Protein AF-0000000081196676 (afdb_homodimer)

Organism: Hibiscus trionum (NCBI:txid183268)

InterPro domains:
  IPR052965 Pigment-associated catalase-like [PTHR31694] (13-286)

Foldseek 3Di:
DPPPLQDFDADDFDFDDDALLQLLQLVLQLLQLLLLQLCCQQPVDGPCVVPNWQADEDREAARHHAAEDPVVNVLSNVVSVVSSVLSVVSCVVVVPDIPHYHFHFHPRQVLVLLLLVLVPRRDVVRQGCRHYRLSVLLVQLVSLVLLLQSLLACLVVHDDPVSNVSSVVSNVVSLVSNLVSLVVLVVQQQPADPPDGDGSQVVQQSNQCSLCVQLNPDRQGDGQFDQLQQDACSHGRGPSDHDGNVRHHHHGHSQSSCSRCQSSSGNQQRHRRRNPHGDGDSSVVVNVPPDD/DPPPLQDFDADDFDFDDDALLQLLQLLLQLLQLLLLQLCCQQPVDGPCVVPNWQADEDREAARHHAAEDPVVNVLSNVVSVVSSVLSVVSCVVVVPDIPHYHFHFHPRQVLVLLLLVLVPRRDVVRQGCRHYRLSVLLVQLVSLVLLLQALLACLVVHDDPVSNVSSVVSNVVSLVSNLVSLVVLVVQQQPADPPDGDGSQVVQQSNQCSLCVQLNPDRQGDGQFDQLQQDACSHGRGPSDHDGNVRHHHHGHSQSSCSRCQSSSGNQQRHRRRNPHGDGDSSVVVNVVPDD

Radius of gyration: 23.08 Å; Cα contacts (8 Å, |Δi|>4): 1230; chains: 2; bounding box: 46×62×73 Å

Solvent-accessible surface area (backbone atoms only — not comparable to full-atom values): 29070 Å² total; per-residue (Å²): 126,81,76,74,72,79,78,58,61,84,59,70,77,68,68,76,89,61,54,46,69,35,50,54,42,46,46,45,52,50,35,49,50,33,19,37,55,28,23,18,25,58,73,67,40,40,58,53,74,76,41,68,60,55,48,42,66,61,76,58,39,58,62,50,68,36,51,48,54,70,71,61,37,45,54,39,34,39,53,12,34,23,27,51,18,43,50,51,52,51,34,61,75,66,66,53,74,68,48,32,80,48,56,48,34,37,52,25,42,70,48,59,25,47,49,40,42,72,66,74,46,75,51,85,69,68,47,45,42,42,68,28,46,72,44,32,43,59,58,54,26,47,47,23,38,55,50,26,20,36,42,44,52,42,53,48,62,46,63,55,52,71,53,29,42,50,51,39,16,43,28,31,36,27,17,15,50,21,16,26,39,31,36,56,47,58,77,36,26,86,40,62,36,78,93,50,84,50,29,40,38,54,48,34,40,52,54,16,49,31,45,24,60,26,26,48,71,55,87,66,52,54,21,48,54,43,60,39,82,52,10,29,65,46,72,32,38,56,22,68,70,62,34,44,38,40,31,34,41,44,60,35,38,72,49,28,50,37,3,35,49,14,67,54,24,32,60,73,44,55,18,45,42,23,54,78,30,76,57,51,64,50,52,52,50,52,50,68,59,55,81,124,127,80,74,73,72,80,77,60,61,83,61,70,74,69,71,75,89,62,53,46,69,35,49,53,42,47,47,46,52,50,35,50,50,33,20,37,54,27,22,17,26,58,75,66,40,40,58,53,75,76,40,69,59,55,48,42,65,61,74,57,40,56,61,51,66,37,51,48,54,70,70,60,36,47,54,39,35,40,53,12,35,23,28,50,19,44,51,51,52,49,35,61,75,68,65,54,74,70,48,32,80,48,55,48,33,37,52,24,43,68,48,58,26,47,49,39,42,73,66,73,46,76,53,84,70,65,46,45,42,42,69,29,46,72,45,32,43,60,56,53,26,46,48,22,38,56,49,25,20,36,43,43,52,42,54,48,62,45,64,56,51,72,53,29,39,50,51,40,15,44,29,31,34,28,17,14,51,22,15,25,40,30,37,56,46,58,77,36,28,84,40,62,36,79,93,49,85,52,29,40,38,56,47,34,41,50,53,16,50,32,46,24,61,25,27,47,72,54,88,68,52,55,20,50,55,42,60,39,84,52,9,30,66,46,72,31,38,56,22,68,69,62,33,42,38,39,30,34,41,43,59,36,38,72,49,29,50,36,4,35,49,15,67,55,23,32,61,73,43,56,18,46,42,23,55,76,31,76,56,50,64,49,50,53,49,52,50,68,60,54,79,124

pLDDT: mean 96.02, std 9.6, range [28.0, 99.0]

Secondary structure (DSSP, 8-state):
-------PPPP--SPPP--HHHHHHHHHHHHHHHHHHHHHHHTS--HHHHSTTSEESPPPBS-------HHHHHHHHHHHHHHHHHHHHHHHHHT--SSEE----B--HHHHHHHHHTTT---SSPP-TTSSHHHHHHHHHHHHHHHHHHHHHHGGG--SHHHHHHHHHHHHHHHHHHHHHHHHHHHTTTSB-TTSSSBHHHHHHHHHHHHHHHH-SS-----SB--GGGSGGG---B-SS---TT-PPP---HHHHHHHHTTSS-TTS-BTTBTT---SHHHHHHHHT---/-------PPPP--SPPP--HHHHHHHHHHHHHHHHHHHHHHHTS--HHHHSTTSEESPPPBS-------HHHHHHHHHHHHHHHHHHHHHHHHHT--SSEE----B--HHHHHHHHHTTT---SSPP-TTSSHHHHHHHHHHHHHHHHHHHHHHGGG--SHHHHHHHHHHHHHHHHHHHHHHHHHHHTTTSB-TTSSSBHHHHHHHHHHHHHHHH-SS-----SB--GGGSGGG---B-SS---TT-PPP---HHHHHHHHTTSS-TTS-BTTBTT---SHHHHHHHHT---

Nearest PDB structures (foldseek):
  3q4n-assembly1_B  TM=6.049E-01  e=1.686E-02  Methanocaldococcus jannaschii DSM 2661
  8x1k-assembly1_B  TM=6.243E-01  e=1.701E-01  Ramazzottius varieornatus
  8kce-assembly1_A-2  TM=5.941E-01  e=1.701E-01  Ramazzottius varieornatus
  2gyq-assembly1_B  TM=6.202E-01  e=1.813E+00  Rhodopseudomonas palustris CGA009
  3q4n-assembly1_B  TM=5.702E-01  e=1.452E-02  Methanocaldococcus jannaschii DSM 2661

Structure (mmCIF, N/CA/C/O backbone):
data_AF-0000000081196676-model_v1
#
loop_
_entity.id
_entity.type
_entity.pdbx_description
1 polymer 'Desiccation-related protein PCC13-62'
#
loop_
_atom_site.group_PDB
_atom_site.id
_atom_site.type_symbol
_atom_site.label_atom_id
_atom_site.label_alt_id
_atom_site.label_comp_id
_atom_site.label_asym_id
_atom_site.label_entity_id
_atom_site.label_seq_id
_atom_site.pdbx_PDB_ins_code
_atom_site.Cartn_x
_atom_site.Cartn_y
_atom_site.Cartn_z
_atom_site.occupancy
_atom_site.B_iso_or_equiv
_atom_site.auth_seq_id
_atom_site.auth_comp_id
_atom_site.auth_asym_id
_atom_site.auth_atom_id
_atom_site.pdbx_PDB_model_num
ATOM 1 N N . MET A 1 1 ? 10.164 -21.422 -38.75 1 28.41 1 MET A N 1
ATOM 2 C CA . MET A 1 1 ? 9.086 -21.953 -37.906 1 28.41 1 MET A CA 1
ATOM 3 C C . MET A 1 1 ? 8.172 -20.828 -37.438 1 28.41 1 MET A C 1
ATOM 5 O O . MET A 1 1 ? 8.641 -19.859 -36.844 1 28.41 1 MET A O 1
ATOM 9 N N . ILE A 1 2 ? 7.156 -20.625 -38.031 1 31.58 2 ILE A N 1
ATOM 10 C CA . ILE A 1 2 ? 6.176 -19.594 -37.688 1 31.58 2 ILE A CA 1
ATOM 11 C C . ILE A 1 2 ? 5.828 -19.703 -36.219 1 31.58 2 ILE A C 1
ATOM 13 O O . ILE A 1 2 ? 5.297 -20.719 -35.75 1 31.58 2 ILE A O 1
ATOM 17 N N . LYS A 1 3 ? 6.578 -19.094 -35.344 1 42.25 3 LYS A N 1
ATOM 18 C CA . LYS A 1 3 ? 6.195 -19.172 -33.938 1 42.25 3 LYS A CA 1
ATOM 19 C C . LYS A 1 3 ? 4.688 -18.984 -33.781 1 42.25 3 LYS A C 1
ATOM 21 O O . LYS A 1 3 ? 4.125 -17.984 -34.25 1 42.25 3 LYS A O 1
ATOM 26 N N . ALA A 1 4 ? 3.885 -19.969 -33.688 1 40.44 4 ALA A N 1
ATOM 27 C CA . ALA A 1 4 ? 2.438 -19.953 -33.5 1 40.44 4 ALA A CA 1
ATOM 28 C C . ALA A 1 4 ? 2.031 -18.922 -32.469 1 40.44 4 ALA A C 1
ATOM 30 O O . ALA A 1 4 ? 2.516 -18.953 -31.328 1 40.44 4 ALA A O 1
ATOM 31 N N . THR A 1 5 ? 1.723 -17.734 -32.844 1 47.5 5 THR A N 1
ATOM 32 C CA . THR A 1 5 ? 1.128 -16.766 -31.953 1 47.5 5 THR A CA 1
ATOM 33 C C . THR A 1 5 ? 0.098 -17.422 -31.047 1 47.5 5 THR A C 1
ATOM 35 O O . THR A 1 5 ? -0.852 -18.047 -31.516 1 47.5 5 THR A O 1
ATOM 38 N N . ILE A 1 6 ? 0.504 -17.812 -29.828 1 58.41 6 ILE A N 1
ATOM 39 C CA . ILE A 1 6 ? -0.444 -18.406 -28.891 1 58.41 6 ILE A CA 1
ATOM 40 C C . ILE A 1 6 ? -1.747 -17.609 -28.906 1 58.41 6 ILE A C 1
ATOM 42 O O . ILE A 1 6 ? -1.742 -16.391 -28.703 1 58.41 6 ILE A O 1
ATOM 46 N N . VAL A 1 7 ? -2.648 -18.109 -29.672 1 70.44 7 VAL A N 1
ATOM 47 C CA . VAL A 1 7 ? -3.982 -17.516 -29.641 1 70.44 7 VAL A CA 1
ATOM 48 C C . VAL A 1 7 ? -4.633 -17.781 -28.297 1 70.44 7 VAL A C 1
ATOM 50 O O . VAL A 1 7 ? -4.867 -18.938 -27.938 1 70.44 7 VAL A O 1
ATOM 53 N N . LEU A 1 8 ? -4.699 -16.703 -27.5 1 79.94 8 LEU A N 1
ATOM 54 C CA . LEU A 1 8 ? -5.34 -16.844 -26.203 1 79.94 8 LEU A CA 1
ATOM 55 C C . LEU A 1 8 ? -6.859 -16.828 -26.344 1 79.94 8 LEU A C 1
ATOM 57 O O . LEU A 1 8 ? -7.41 -16.109 -27.172 1 79.94 8 LEU A O 1
ATOM 61 N N . PRO A 1 9 ? -7.527 -17.688 -25.625 1 80.88 9 PRO A N 1
ATOM 62 C CA . PRO A 1 9 ? -8.992 -17.625 -25.625 1 80.88 9 PRO A CA 1
ATOM 63 C C . PRO A 1 9 ? -9.523 -16.25 -25.203 1 80.88 9 PRO A C 1
ATOM 65 O O . PRO A 1 9 ? -8.852 -15.531 -24.453 1 80.88 9 PRO A O 1
ATOM 68 N N . SER A 1 10 ? -10.672 -15.961 -25.703 1 84.06 10 SER A N 1
ATOM 69 C CA . SER A 1 10 ? -11.289 -14.68 -25.375 1 84.06 10 SER A CA 1
ATOM 70 C C . SER A 1 10 ? -11.578 -14.594 -23.875 1 84.06 10 SER A C 1
ATOM 72 O O . SER A 1 10 ? -12.148 -15.516 -23.281 1 84.06 10 SER A O 1
ATOM 74 N N . PRO A 1 11 ? -11.234 -13.5 -23.297 1 86.38 11 PRO A N 1
ATOM 75 C CA . PRO A 1 11 ? -11.43 -13.367 -21.859 1 86.38 11 PRO A CA 1
ATOM 76 C C . PRO A 1 11 ? -12.875 -13.039 -21.484 1 86.38 11 PRO A C 1
ATOM 78 O O . PRO A 1 11 ? -13.586 -12.383 -22.25 1 86.38 11 PRO A O 1
ATOM 81 N N . LEU A 1 12 ? -13.32 -13.555 -20.391 1 91.19 12 LEU A N 1
ATOM 82 C CA . LEU A 1 12 ? -14.531 -13.109 -19.719 1 91.19 12 LEU A CA 1
ATOM 83 C C . LEU A 1 12 ? -14.195 -12.172 -18.562 1 91.19 12 LEU A C 1
ATOM 85 O O . LEU A 1 12 ? -13.703 -12.609 -17.516 1 91.19 12 LEU A O 1
ATOM 89 N N . CYS A 1 13 ? -14.547 -10.969 -18.672 1 94.38 13 CYS A N 1
ATOM 90 C CA . CYS A 1 13 ? -13.969 -9.945 -17.797 1 94.38 13 CYS A CA 1
ATOM 91 C C . CYS A 1 13 ? -14.922 -9.594 -16.656 1 94.38 13 CYS A C 1
ATOM 93 O O . CYS A 1 13 ? -14.57 -8.82 -15.773 1 94.38 13 CYS A O 1
ATOM 95 N N . ARG A 1 14 ? -16.125 -10.203 -16.703 1 93.06 14 ARG A N 1
ATOM 96 C CA . ARG A 1 14 ? -17.078 -9.969 -15.617 1 93.06 14 ARG A CA 1
ATOM 97 C C . ARG A 1 14 ? -16.797 -10.875 -14.43 1 93.06 14 ARG A C 1
ATOM 99 O O . ARG A 1 14 ? -16.438 -12.047 -14.602 1 93.06 14 ARG A O 1
ATOM 106 N N . PRO A 1 15 ? -16.953 -10.352 -13.289 1 94.94 15 PRO A N 1
ATOM 107 C CA . PRO A 1 15 ? -16.719 -11.203 -12.125 1 94.94 15 PRO A CA 1
ATOM 108 C C . PRO A 1 15 ? -17.734 -12.336 -12.008 1 94.94 15 PRO A C 1
ATOM 110 O O . PRO A 1 15 ? -18.891 -12.18 -12.406 1 94.94 15 PRO A O 1
ATOM 113 N N . VAL A 1 16 ? -17.266 -13.398 -11.453 1 95.38 16 VAL A N 1
ATOM 114 C CA . VAL A 1 16 ? -18.156 -14.492 -11.07 1 95.38 16 VAL A CA 1
ATOM 115 C C . VAL A 1 16 ? -18.672 -14.266 -9.648 1 95.38 16 VAL A C 1
ATOM 117 O O . VAL A 1 16 ? -17.906 -13.953 -8.742 1 95.38 16 VAL A O 1
ATOM 120 N N . LEU A 1 17 ? -19.969 -14.461 -9.484 1 93.62 17 LEU A N 1
ATOM 121 C CA . LEU A 1 17 ? -20.562 -14.242 -8.172 1 93.62 17 LEU A CA 1
ATOM 122 C C . LEU A 1 17 ? -19.938 -15.164 -7.129 1 93.62 17 LEU A C 1
ATOM 124 O O . LEU A 1 17 ? -19.734 -16.344 -7.387 1 93.62 17 LEU A O 1
ATOM 128 N N . ALA A 1 18 ? -19.594 -14.594 -6 1 97.81 18 ALA A N 1
ATOM 129 C CA . ALA A 1 18 ? -18.984 -15.336 -4.902 1 97.81 18 ALA A CA 1
ATOM 130 C C . ALA A 1 18 ? -19.344 -14.719 -3.555 1 97.81 18 ALA A C 1
ATOM 132 O O . ALA A 1 18 ? -19.438 -13.5 -3.43 1 97.81 18 ALA A O 1
ATOM 133 N N . SER A 1 19 ? -19.562 -15.578 -2.59 1 98.19 19 SER A N 1
ATOM 134 C CA . SER A 1 19 ? -19.734 -15.094 -1.227 1 98.19 19 SER A CA 1
ATOM 135 C C . SER A 1 19 ? -18.438 -14.555 -0.656 1 98.19 19 SER A C 1
ATOM 137 O O . SER A 1 19 ? -17.359 -14.781 -1.224 1 98.19 19 SER A O 1
ATOM 139 N N . THR A 1 20 ? -18.547 -13.859 0.431 1 98.31 20 THR A N 1
ATOM 140 C CA . THR A 1 20 ? -17.375 -13.375 1.141 1 98.31 20 THR A CA 1
ATOM 141 C C . THR A 1 20 ? -16.438 -14.523 1.486 1 98.31 20 THR A C 1
ATOM 143 O O . THR A 1 20 ? -15.227 -14.438 1.253 1 98.31 20 THR A O 1
ATOM 146 N N . LYS A 1 21 ? -16.969 -15.578 2.002 1 98.25 21 LYS A N 1
ATOM 147 C CA . LYS A 1 21 ? -16.172 -16.75 2.369 1 98.25 21 LYS A CA 1
ATOM 148 C C . LYS A 1 21 ? -15.445 -17.312 1.156 1 98.25 21 LYS A C 1
ATOM 150 O O . LYS A 1 21 ? -14.258 -17.641 1.236 1 98.25 21 LYS A O 1
ATOM 155 N N . GLU A 1 22 ? -16.141 -17.422 0.052 1 98.44 22 GLU A N 1
ATOM 156 C CA . GLU A 1 22 ? -15.555 -17.984 -1.166 1 98.44 22 GLU A CA 1
ATOM 157 C C . GLU A 1 22 ? -14.43 -17.094 -1.691 1 98.44 22 GLU A C 1
ATOM 159 O O . GLU A 1 22 ? -13.422 -17.578 -2.199 1 98.44 22 GLU A O 1
ATOM 164 N N . ASN A 1 23 ? -14.602 -15.797 -1.596 1 98.75 23 ASN A N 1
ATOM 165 C CA . ASN A 1 23 ? -13.57 -14.859 -2.012 1 98.75 23 ASN A CA 1
ATOM 166 C C . ASN A 1 23 ? -12.312 -15 -1.16 1 98.75 23 ASN A C 1
ATOM 168 O O . ASN A 1 23 ? -11.195 -15.008 -1.687 1 98.75 23 ASN A O 1
ATOM 172 N N . PHE A 1 24 ? -12.484 -15.094 0.168 1 98.81 24 PHE A N 1
ATOM 173 C CA . PHE A 1 24 ? -11.336 -15.273 1.042 1 98.81 24 PHE A CA 1
ATOM 174 C C . PHE A 1 24 ? -10.641 -16.594 0.751 1 98.81 24 PHE A C 1
ATOM 176 O O . PHE A 1 24 ? -9.406 -16.672 0.768 1 98.81 24 PHE A O 1
ATOM 183 N N . GLN A 1 25 ? -11.406 -17.609 0.469 1 98.19 25 GLN A N 1
ATOM 184 C CA . GLN A 1 25 ? -10.82 -18.906 0.155 1 98.19 25 GLN A CA 1
ATOM 185 C C . GLN A 1 25 ? -10.039 -18.859 -1.152 1 98.19 25 GLN A C 1
ATOM 187 O O . GLN A 1 25 ? -8.992 -19.5 -1.28 1 98.19 25 GLN A O 1
ATOM 192 N N . PHE A 1 26 ? -10.555 -18.156 -2.109 1 98.69 26 PHE A N 1
ATOM 193 C CA . PHE A 1 26 ? -9.812 -17.938 -3.346 1 98.69 26 PHE A CA 1
ATOM 194 C C . PHE A 1 26 ? -8.484 -17.234 -3.066 1 98.69 26 PHE A C 1
ATOM 196 O O . PHE A 1 26 ? -7.445 -17.641 -3.58 1 98.69 26 PHE A O 1
ATOM 203 N N . ALA A 1 27 ? -8.523 -16.219 -2.197 1 98.88 27 ALA A N 1
ATOM 204 C CA . ALA A 1 27 ? -7.34 -15.422 -1.873 1 98.88 27 ALA A CA 1
ATOM 205 C C . ALA A 1 27 ? -6.297 -16.266 -1.146 1 98.88 27 ALA A C 1
ATOM 207 O O . ALA A 1 27 ? -5.094 -16.031 -1.282 1 98.88 27 ALA A O 1
ATOM 208 N N . LEU A 1 28 ? -6.73 -17.266 -0.416 1 98.88 28 LEU A N 1
ATOM 209 C CA . LEU A 1 28 ? -5.812 -18.125 0.327 1 98.88 28 LEU A CA 1
ATOM 210 C C . LEU A 1 28 ? -4.809 -18.781 -0.609 1 98.88 28 LEU A C 1
ATOM 212 O O . LEU A 1 28 ? -3.646 -18.984 -0.242 1 98.88 28 LEU A O 1
ATOM 216 N N . ASN A 1 29 ? -5.223 -19.156 -1.841 1 98.88 29 ASN A N 1
ATOM 217 C CA . ASN A 1 29 ? -4.297 -19.75 -2.805 1 98.88 29 ASN A CA 1
ATOM 218 C C . ASN A 1 29 ? -3.139 -18.797 -3.111 1 98.88 29 ASN A C 1
ATOM 220 O O . ASN A 1 29 ? -1.987 -19.234 -3.195 1 98.88 29 ASN A O 1
ATOM 224 N N . LEU A 1 30 ? -3.445 -17.547 -3.199 1 98.94 30 LEU A N 1
ATOM 225 C CA . LEU A 1 30 ? -2.441 -16.531 -3.52 1 98.94 30 LEU A CA 1
ATOM 226 C C . LEU A 1 30 ? -1.555 -16.25 -2.312 1 98.94 30 LEU A C 1
ATOM 228 O O . LEU A 1 30 ? -0.349 -16.031 -2.459 1 98.94 30 LEU A O 1
ATOM 232 N N . HIS A 1 31 ? -2.166 -16.203 -1.116 1 98.94 31 HIS A N 1
ATOM 233 C CA . HIS A 1 31 ? -1.37 -16.031 0.093 1 98.94 31 HIS A CA 1
ATOM 234 C C . HIS A 1 31 ? -0.385 -17.172 0.28 1 98.94 31 HIS A C 1
ATOM 236 O O . HIS A 1 31 ? 0.759 -16.953 0.686 1 98.94 31 HIS A O 1
ATOM 242 N N . ILE A 1 32 ? -0.827 -18.359 0.006 1 98.94 32 ILE A N 1
ATOM 243 C CA . ILE A 1 32 ? 0.024 -19.547 0.127 1 98.94 32 ILE A CA 1
ATOM 244 C C . ILE A 1 32 ? 1.158 -19.469 -0.892 1 98.94 32 ILE A C 1
ATOM 246 O O . ILE A 1 32 ? 2.318 -19.719 -0.56 1 98.94 32 ILE A O 1
ATOM 250 N N . TYR A 1 33 ? 0.822 -19.109 -2.107 1 98.94 33 TYR A N 1
ATOM 251 C CA . TYR A 1 33 ? 1.84 -18.922 -3.135 1 98.94 33 TYR A CA 1
ATOM 252 C C . TYR A 1 33 ? 2.902 -17.922 -2.68 1 98.94 33 TYR A C 1
ATOM 254 O O . TYR A 1 33 ? 4.098 -18.219 -2.746 1 98.94 33 TYR A O 1
ATOM 262 N N . LYS A 1 34 ? 2.455 -16.781 -2.193 1 98.94 34 LYS A N 1
ATOM 263 C CA . LYS A 1 34 ? 3.373 -15.719 -1.786 1 98.94 34 LYS A CA 1
ATOM 264 C C . LYS A 1 34 ? 4.254 -16.172 -0.623 1 98.94 34 LYS A C 1
ATOM 266 O O . LYS A 1 34 ? 5.469 -15.977 -0.645 1 98.94 34 LYS A O 1
ATOM 271 N N . ALA A 1 35 ? 3.676 -16.781 0.372 1 98.94 35 ALA A N 1
ATOM 272 C CA . ALA A 1 35 ? 4.426 -17.25 1.535 1 98.94 35 ALA A CA 1
ATOM 273 C C . ALA A 1 35 ? 5.48 -18.281 1.133 1 98.94 35 ALA A C 1
ATOM 275 O O . ALA A 1 35 ? 6.641 -18.172 1.543 1 98.94 35 ALA A O 1
ATOM 276 N N . GLU A 1 36 ? 5.098 -19.25 0.304 1 98.88 36 GLU A N 1
ATOM 277 C CA . GLU A 1 36 ? 6.008 -20.312 -0.122 1 98.88 36 GLU A CA 1
ATOM 278 C C . GLU A 1 36 ? 7.145 -19.75 -0.971 1 98.88 36 GLU A C 1
ATOM 280 O O . GLU A 1 36 ? 8.312 -20.094 -0.765 1 98.88 36 GLU A O 1
ATOM 285 N N . LEU A 1 37 ? 6.809 -18.859 -1.893 1 98.94 37 LEU A N 1
ATOM 286 C CA . LEU A 1 37 ? 7.84 -18.266 -2.727 1 98.94 37 LEU A CA 1
ATOM 287 C C . LEU A 1 37 ? 8.836 -17.469 -1.875 1 98.94 37 LEU A C 1
ATOM 289 O O . LEU A 1 37 ? 10.047 -17.672 -1.981 1 98.94 37 LEU A O 1
ATOM 293 N N . PHE A 1 38 ? 8.312 -16.609 -1.021 1 98.94 38 PHE A N 1
ATOM 294 C CA . PHE A 1 38 ? 9.148 -15.664 -0.291 1 98.94 38 PHE A CA 1
ATOM 295 C C . PHE A 1 38 ? 10 -16.391 0.75 1 98.94 38 PHE A C 1
ATOM 297 O O . PHE A 1 38 ? 11.203 -16.156 0.848 1 98.94 38 PHE A O 1
ATOM 304 N N . LEU A 1 39 ? 9.445 -17.281 1.469 1 98.88 39 LEU A N 1
ATOM 305 C CA . LEU A 1 39 ? 10.172 -17.891 2.578 1 98.88 39 LEU A CA 1
ATOM 306 C C . LEU A 1 39 ? 11.148 -18.953 2.074 1 98.88 39 LEU A C 1
ATOM 308 O O . LEU A 1 39 ? 12.266 -19.062 2.582 1 98.88 39 LEU A O 1
ATOM 312 N N . ARG A 1 40 ? 10.789 -19.734 1.061 1 98.75 40 ARG A N 1
ATOM 313 C CA . ARG A 1 40 ? 11.727 -20.719 0.516 1 98.75 40 ARG A CA 1
ATOM 314 C C . ARG A 1 40 ? 12.883 -20.031 -0.196 1 98.75 40 ARG A C 1
ATOM 316 O O . ARG A 1 40 ? 14.008 -20.531 -0.188 1 98.75 40 ARG A O 1
ATOM 323 N N . SER A 1 41 ? 12.633 -18.844 -0.791 1 98.81 41 SER A N 1
ATOM 324 C CA . SER A 1 41 ? 13.688 -18.141 -1.51 1 98.81 41 SER A CA 1
ATOM 325 C C . SER A 1 41 ? 14.633 -17.438 -0.545 1 98.81 41 SER A C 1
ATOM 327 O O . SER A 1 41 ? 15.758 -17.094 -0.914 1 98.81 41 SER A O 1
ATOM 329 N N . THR A 1 42 ? 14.188 -17.203 0.698 1 98.81 42 THR A N 1
ATOM 330 C CA . THR A 1 42 ? 15.016 -16.406 1.596 1 98.81 42 THR A CA 1
ATOM 331 C C . THR A 1 42 ? 15.648 -17.281 2.676 1 98.81 42 THR A C 1
ATOM 333 O O . THR A 1 42 ? 16.828 -17.125 3.004 1 98.81 42 THR A O 1
ATOM 336 N N . VAL A 1 43 ? 14.883 -18.25 3.273 1 98.31 43 VAL A N 1
ATOM 337 C CA . VAL A 1 43 ? 15.406 -18.984 4.414 1 98.31 43 VAL A CA 1
ATOM 338 C C . VAL A 1 43 ? 15.344 -20.484 4.125 1 98.31 43 VAL A C 1
ATOM 340 O O . VAL A 1 43 ? 15.711 -21.312 4.969 1 98.31 43 VAL A O 1
ATOM 343 N N . GLY A 1 44 ? 14.805 -20.906 2.965 1 98.06 44 GLY A N 1
ATOM 344 C CA . GLY A 1 44 ? 14.836 -22.297 2.535 1 98.06 44 GLY A CA 1
ATOM 345 C C . GLY A 1 44 ? 13.797 -23.156 3.232 1 98.06 44 GLY A C 1
ATOM 346 O O . GLY A 1 44 ? 13.906 -24.391 3.234 1 98.06 44 GLY A O 1
ATOM 347 N N . ARG A 1 45 ? 12.828 -22.484 3.895 1 96.94 45 ARG A N 1
ATOM 348 C CA . ARG A 1 45 ? 11.758 -23.172 4.609 1 96.94 45 ARG A CA 1
ATOM 349 C C . ARG A 1 45 ? 10.391 -22.672 4.172 1 96.94 45 ARG A C 1
ATOM 351 O O . ARG A 1 45 ? 10.234 -21.484 3.836 1 96.94 45 ARG A O 1
ATOM 358 N N . GLY A 1 46 ? 9.414 -23.562 4.086 1 97.31 46 GLY A N 1
ATOM 359 C CA . GLY A 1 46 ? 8.055 -23.203 3.719 1 97.31 46 GLY A CA 1
ATOM 360 C C . GLY A 1 46 ? 7.137 -23.047 4.914 1 97.31 46 GLY A C 1
ATOM 361 O O . GLY A 1 46 ? 7.594 -23.047 6.062 1 97.31 46 GLY A O 1
ATOM 362 N N . ILE A 1 47 ? 5.867 -22.891 4.652 1 98.44 47 ILE A N 1
ATOM 363 C CA . ILE A 1 47 ? 4.84 -22.625 5.648 1 98.44 47 ILE A CA 1
ATOM 364 C C . ILE A 1 47 ? 4.809 -23.75 6.68 1 98.44 47 ILE A C 1
ATOM 366 O O . ILE A 1 47 ? 4.746 -23.5 7.883 1 98.44 47 ILE A O 1
ATOM 370 N N . ASN A 1 48 ? 4.93 -24.984 6.219 1 96.06 48 ASN A N 1
ATOM 371 C CA . ASN A 1 48 ? 4.805 -26.141 7.105 1 96.06 48 ASN A CA 1
ATOM 372 C C . ASN A 1 48 ? 5.918 -26.172 8.148 1 96.06 48 ASN A C 1
ATOM 374 O O . ASN A 1 48 ? 5.703 -26.625 9.273 1 96.06 48 ASN A O 1
ATOM 378 N N . ASP A 1 49 ? 7.062 -25.75 7.742 1 96.12 49 ASP A N 1
ATOM 379 C CA . ASP A 1 49 ? 8.188 -25.703 8.664 1 96.12 49 ASP A CA 1
ATOM 380 C C . ASP A 1 49 ? 8.031 -24.562 9.664 1 96.12 49 ASP A C 1
ATOM 382 O O . ASP A 1 49 ? 8.352 -24.719 10.852 1 96.12 49 ASP A O 1
ATOM 386 N N . ILE A 1 50 ? 7.547 -23.5 9.266 1 97.06 50 ILE A N 1
ATOM 387 C CA . ILE A 1 50 ? 7.516 -22.281 10.039 1 97.06 50 ILE A CA 1
ATOM 388 C C . ILE A 1 50 ? 6.285 -22.266 10.945 1 97.06 50 ILE A C 1
ATOM 390 O O . ILE A 1 50 ? 6.344 -21.797 12.086 1 97.06 50 ILE A O 1
ATOM 394 N N . SER A 1 51 ? 5.23 -22.766 10.398 1 97.19 51 SER A N 1
ATOM 395 C CA . SER A 1 51 ? 3.967 -22.828 11.125 1 97.19 51 SER A CA 1
ATOM 396 C C . SER A 1 51 ? 3.316 -24.203 10.984 1 97.19 51 SER A C 1
ATOM 398 O O . SER A 1 51 ? 2.266 -24.344 10.352 1 97.19 51 SER A O 1
ATOM 400 N N . PRO A 1 52 ? 3.83 -25.172 11.703 1 97 52 PRO A N 1
ATOM 401 C CA . PRO A 1 52 ? 3.281 -26.531 11.586 1 97 52 PRO A CA 1
ATOM 402 C C . PRO A 1 52 ? 1.795 -26.594 11.93 1 97 52 PRO A C 1
ATOM 404 O O . PRO A 1 52 ? 1.35 -25.953 12.883 1 97 52 PRO A O 1
ATOM 407 N N . GLY A 1 53 ? 1.027 -27.281 11.094 1 97.88 53 GLY A N 1
ATOM 408 C CA . GLY A 1 53 ? -0.385 -27.5 11.352 1 97.88 53 GLY A CA 1
ATOM 409 C C . GLY A 1 53 ? -1.289 -26.5 10.672 1 97.88 53 GLY A C 1
ATOM 410 O O . GLY A 1 53 ? -2.506 -26.688 10.617 1 97.88 53 GLY A O 1
ATOM 411 N N . LEU A 1 54 ? -0.723 -25.484 10.055 1 98.38 54 LEU A N 1
ATOM 412 C CA . LEU A 1 54 ? -1.536 -24.453 9.414 1 98.38 54 LEU A CA 1
ATOM 413 C C . LEU A 1 54 ? -2.014 -24.906 8.039 1 98.38 54 LEU A C 1
ATOM 415 O O . LEU A 1 54 ? -3.176 -24.719 7.684 1 98.38 54 LEU A O 1
ATOM 419 N N . VAL A 1 55 ? -1.088 -25.516 7.316 1 97.81 55 VAL A N 1
ATOM 420 C CA . VAL A 1 55 ? -1.423 -26 5.98 1 97.81 55 VAL A CA 1
ATOM 421 C C . VAL A 1 55 ? -0.94 -27.438 5.816 1 97.81 55 VAL A C 1
ATOM 423 O O . VAL A 1 55 ? -0.15 -27.922 6.625 1 97.81 55 VAL A O 1
ATOM 426 N N . ASP A 1 56 ? -1.501 -28.109 4.832 1 95.69 56 ASP A N 1
ATOM 427 C CA . ASP A 1 56 ? -1.087 -29.453 4.449 1 95.69 56 ASP A CA 1
ATOM 428 C C . ASP A 1 56 ? -1.214 -29.656 2.943 1 95.69 56 ASP A C 1
ATOM 430 O O . ASP A 1 56 ? -2.145 -29.156 2.316 1 95.69 56 ASP A O 1
ATOM 434 N N . GLY A 1 57 ? -0.203 -30.297 2.393 1 93.44 57 GLY A N 1
ATOM 435 C CA . GLY A 1 57 ? -0.201 -30.547 0.96 1 93.44 57 GLY A CA 1
ATOM 436 C C . GLY A 1 57 ? 1.19 -30.75 0.393 1 93.44 57 GLY A C 1
ATOM 437 O O . GLY A 1 57 ? 2.168 -30.812 1.141 1 93.44 57 GLY A O 1
ATOM 438 N N . PRO A 1 58 ? 1.269 -30.891 -0.904 1 94.69 58 PRO A N 1
ATOM 439 C CA . PRO A 1 58 ? 2.564 -31.203 -1.514 1 94.69 58 PRO A CA 1
ATOM 440 C C . PRO A 1 58 ? 3.551 -30.047 -1.418 1 94.69 58 PRO A C 1
ATOM 442 O O . PRO A 1 58 ? 3.146 -28.875 -1.482 1 94.69 58 PRO A O 1
ATOM 445 N N . ALA A 1 59 ? 4.809 -30.359 -1.303 1 94.94 59 ALA A N 1
ATOM 446 C CA . ALA A 1 59 ? 5.848 -29.344 -1.383 1 94.94 59 ALA A CA 1
ATOM 447 C C . ALA A 1 59 ? 5.871 -28.688 -2.762 1 94.94 59 ALA A C 1
ATOM 449 O O . ALA A 1 59 ? 5.637 -29.359 -3.773 1 94.94 59 ALA A O 1
ATOM 450 N N . PRO A 1 60 ? 6.18 -27.375 -2.818 1 98.19 60 PRO A N 1
ATOM 451 C CA . PRO A 1 60 ? 6.309 -26.734 -4.133 1 98.19 60 PRO A CA 1
ATOM 452 C C . PRO A 1 60 ? 7.418 -27.359 -4.98 1 98.19 60 PRO A C 1
ATOM 454 O O . PRO A 1 60 ? 8.469 -27.734 -4.449 1 98.19 60 PRO A O 1
ATOM 457 N N . ILE A 1 61 ? 7.207 -27.359 -6.23 1 98.38 61 ILE A N 1
ATOM 458 C CA . ILE A 1 61 ? 8.188 -27.844 -7.191 1 98.38 61 ILE A CA 1
ATOM 459 C C . ILE A 1 61 ? 9.25 -26.781 -7.434 1 98.38 61 ILE A C 1
ATOM 461 O O . ILE A 1 61 ? 8.922 -25.641 -7.766 1 98.38 61 ILE A O 1
ATOM 465 N N . GLY A 1 62 ? 10.477 -27.062 -7.195 1 98.12 62 GLY A N 1
ATOM 466 C CA . GLY A 1 62 ? 11.602 -26.328 -7.746 1 98.12 62 GLY A CA 1
ATOM 467 C C . GLY A 1 62 ? 11.914 -25.047 -6.98 1 98.12 62 GLY A C 1
ATOM 468 O O . GLY A 1 62 ? 12.695 -24.219 -7.441 1 98.12 62 GLY A O 1
ATOM 469 N N . ALA A 1 63 ? 11.32 -24.828 -5.84 1 96.38 63 ALA A N 1
ATOM 470 C CA . ALA A 1 63 ? 11.672 -23.656 -5.035 1 96.38 63 ALA A CA 1
ATOM 471 C C . ALA A 1 63 ? 13.133 -23.719 -4.598 1 96.38 63 ALA A C 1
ATOM 473 O O . ALA A 1 63 ? 13.633 -24.766 -4.211 1 96.38 63 ALA A O 1
ATOM 474 N N . THR A 1 64 ? 13.836 -22.562 -4.77 1 96.12 64 THR A N 1
ATOM 475 C CA . THR A 1 64 ? 15.25 -22.516 -4.422 1 96.12 64 THR A CA 1
ATOM 476 C C . THR A 1 64 ? 15.609 -21.219 -3.729 1 96.12 64 THR A C 1
ATOM 478 O O . THR A 1 64 ? 14.875 -20.219 -3.842 1 96.12 64 THR A O 1
ATOM 481 N N . LEU A 1 65 ? 16.703 -21.281 -2.867 1 98.56 65 LEU A N 1
ATOM 482 C CA . LEU A 1 65 ? 17.25 -20.062 -2.285 1 98.56 65 LEU A CA 1
ATOM 483 C C . LEU A 1 65 ? 17.672 -19.094 -3.373 1 98.56 65 LEU A C 1
ATOM 485 O O . LEU A 1 65 ? 18.344 -19.469 -4.332 1 98.56 65 LEU A O 1
ATOM 489 N N . ALA A 1 66 ? 17.203 -17.859 -3.23 1 98.75 66 ALA A N 1
ATOM 490 C CA . ALA A 1 66 ? 17.531 -16.844 -4.23 1 98.75 66 ALA A CA 1
ATOM 491 C C . ALA A 1 66 ? 18.828 -16.125 -3.877 1 98.75 66 ALA A C 1
ATOM 493 O O . ALA A 1 66 ? 19.156 -15.961 -2.699 1 98.75 66 ALA A O 1
ATOM 494 N N . ASN A 1 67 ? 19.594 -15.727 -4.887 1 98.62 67 ASN A N 1
ATOM 495 C CA . ASN A 1 67 ? 20.781 -14.898 -4.723 1 98.62 67 ASN A CA 1
ATOM 496 C C . ASN A 1 67 ? 20.422 -13.414 -4.633 1 98.62 67 ASN A C 1
ATOM 498 O O . ASN A 1 67 ? 20.703 -12.648 -5.555 1 98.62 67 ASN A O 1
ATOM 502 N N . ILE A 1 68 ? 19.828 -12.992 -3.533 1 98 68 ILE A N 1
ATOM 503 C CA . ILE A 1 68 ? 19.359 -11.617 -3.381 1 98 68 ILE A CA 1
ATOM 504 C C . ILE A 1 68 ? 20.172 -10.914 -2.295 1 98 68 ILE A C 1
ATOM 506 O O . ILE A 1 68 ? 20.688 -11.562 -1.38 1 98 68 ILE A O 1
ATOM 510 N N . ASP A 1 69 ? 20.359 -9.609 -2.414 1 98.31 69 ASP A N 1
ATOM 511 C CA . ASP A 1 69 ? 21.141 -8.844 -1.442 1 98.31 69 ASP A CA 1
ATOM 512 C C . ASP A 1 69 ? 20.469 -8.867 -0.07 1 98.31 69 ASP A C 1
ATOM 514 O O . ASP A 1 69 ? 19.25 -9.062 0.032 1 98.31 69 ASP A O 1
ATOM 518 N N . ASP A 1 70 ? 21.188 -8.656 0.976 1 97.88 70 ASP A N 1
ATOM 519 C CA . ASP A 1 70 ? 20.766 -8.875 2.357 1 97.88 70 ASP A CA 1
ATOM 520 C C . ASP A 1 70 ? 19.562 -8 2.713 1 97.88 70 ASP A C 1
ATOM 522 O O . ASP A 1 70 ? 18.625 -8.461 3.363 1 97.88 70 ASP A O 1
ATOM 526 N N . ARG A 1 71 ? 19.547 -6.762 2.334 1 97.69 71 ARG A N 1
ATOM 527 C CA . ARG A 1 71 ? 18.469 -5.859 2.684 1 97.69 71 ARG A CA 1
ATOM 528 C C . ARG A 1 71 ? 17.156 -6.293 2.023 1 97.69 71 ARG A C 1
ATOM 530 O O . ARG A 1 71 ? 16.109 -6.312 2.666 1 97.69 71 ARG A O 1
ATOM 537 N N . THR A 1 72 ? 17.266 -6.617 0.731 1 98.75 72 THR A N 1
ATOM 538 C CA . THR A 1 72 ? 16.078 -7.098 0.026 1 98.75 72 THR A CA 1
ATOM 539 C C . THR A 1 72 ? 15.602 -8.414 0.62 1 98.75 72 THR A C 1
ATOM 541 O O . THR A 1 72 ? 14.391 -8.633 0.752 1 98.75 72 THR A O 1
ATOM 544 N N . LYS A 1 73 ? 16.516 -9.289 0.992 1 98.81 73 LYS A N 1
ATOM 545 C CA . LYS A 1 73 ? 16.172 -10.578 1.586 1 98.81 73 LYS A CA 1
ATOM 546 C C . LYS A 1 73 ? 15.328 -10.398 2.844 1 98.81 73 LYS A C 1
ATOM 548 O O . LYS A 1 73 ? 14.336 -11.109 3.039 1 98.81 73 LYS A O 1
ATOM 553 N N . LYS A 1 74 ? 15.656 -9.469 3.66 1 98.75 74 LYS A N 1
ATOM 554 C CA . LYS A 1 74 ? 14.93 -9.211 4.902 1 98.75 74 LYS A CA 1
ATOM 555 C C . LYS A 1 74 ? 13.516 -8.727 4.617 1 98.75 74 LYS A C 1
ATOM 557 O O . LYS A 1 74 ? 12.57 -9.102 5.32 1 98.75 74 LYS A O 1
ATOM 562 N N . VAL A 1 75 ? 13.398 -7.883 3.605 1 98.88 75 VAL A N 1
ATOM 563 C CA . VAL A 1 75 ? 12.086 -7.359 3.219 1 98.88 75 VAL A CA 1
ATOM 564 C C . VAL A 1 75 ? 11.211 -8.492 2.691 1 98.88 75 VAL A C 1
ATOM 566 O O . VAL A 1 75 ? 10.031 -8.594 3.041 1 98.88 75 VAL A O 1
ATOM 569 N N . VAL A 1 76 ? 11.789 -9.359 1.877 1 98.94 76 VAL A N 1
ATOM 570 C CA . VAL A 1 76 ? 11.078 -10.5 1.302 1 98.94 76 VAL A CA 1
ATOM 571 C C . VAL A 1 76 ? 10.648 -11.453 2.412 1 98.94 76 VAL A C 1
ATOM 573 O O . VAL A 1 76 ? 9.516 -11.945 2.416 1 98.94 76 VAL A O 1
ATOM 576 N N . GLU A 1 77 ? 11.516 -11.703 3.336 1 98.94 77 GLU A N 1
ATOM 577 C CA . GLU A 1 77 ? 11.203 -12.586 4.457 1 98.94 77 GLU A CA 1
ATOM 578 C C . GLU A 1 77 ? 10.07 -12.016 5.305 1 98.94 77 GLU A C 1
ATOM 580 O O . GLU A 1 77 ? 9.141 -12.742 5.676 1 98.94 77 GLU A O 1
ATOM 585 N N . GLU A 1 78 ? 10.133 -10.727 5.621 1 98.94 78 GLU A N 1
ATOM 586 C CA . GLU A 1 78 ? 9.047 -10.078 6.352 1 98.94 78 GLU A CA 1
ATOM 587 C C . GLU A 1 78 ? 7.707 -10.289 5.648 1 98.94 78 GLU A C 1
ATOM 589 O O . GLU A 1 78 ? 6.715 -10.641 6.289 1 98.94 78 GLU A O 1
ATOM 594 N N . SER A 1 79 ? 7.734 -10.07 4.359 1 98.94 79 SER A N 1
ATOM 595 C CA . SER A 1 79 ? 6.508 -10.156 3.576 1 98.94 79 SER A CA 1
ATOM 596 C C . SER A 1 79 ? 5.996 -11.586 3.502 1 98.94 79 SER A C 1
ATOM 598 O O . SER A 1 79 ? 4.789 -11.82 3.426 1 98.94 79 SER A O 1
ATOM 600 N N . GLY A 1 80 ? 6.934 -12.57 3.457 1 98.94 80 GLY A N 1
ATOM 601 C CA . GLY A 1 80 ? 6.535 -13.961 3.533 1 98.94 80 GLY A CA 1
ATOM 602 C C . GLY A 1 80 ? 5.871 -14.32 4.848 1 98.94 80 GLY A C 1
ATOM 603 O O . GLY A 1 80 ? 4.832 -14.984 4.863 1 98.94 80 GLY A O 1
ATOM 604 N N . LEU A 1 81 ? 6.441 -13.867 5.918 1 98.94 81 LEU A N 1
ATOM 605 C CA . LEU A 1 81 ? 5.863 -14.094 7.238 1 98.94 81 LEU A CA 1
ATOM 606 C C . LEU A 1 81 ? 4.516 -13.391 7.375 1 98.94 81 LEU A C 1
ATOM 608 O O . LEU A 1 81 ? 3.594 -13.93 7.992 1 98.94 81 LEU A O 1
ATOM 612 N N . ALA A 1 82 ? 4.43 -12.227 6.809 1 98.94 82 ALA A N 1
ATOM 613 C CA . ALA A 1 82 ? 3.16 -11.5 6.797 1 98.94 82 ALA A CA 1
ATOM 614 C C . ALA A 1 82 ? 2.062 -12.336 6.145 1 98.94 82 ALA A C 1
ATOM 616 O O . ALA A 1 82 ? 0.921 -12.352 6.613 1 98.94 82 ALA A O 1
ATOM 617 N N . SER A 1 83 ? 2.422 -13.031 5.07 1 98.94 83 SER A N 1
ATOM 618 C CA . SER A 1 83 ? 1.434 -13.852 4.379 1 98.94 83 SER A CA 1
ATOM 619 C C . SER A 1 83 ? 0.973 -15.016 5.25 1 98.94 83 SER A C 1
ATOM 621 O O . SER A 1 83 ? -0.192 -15.414 5.195 1 98.94 83 SER A O 1
ATOM 623 N N . ILE A 1 84 ? 1.87 -15.57 6.062 1 98.94 84 ILE A N 1
ATOM 624 C CA . ILE A 1 84 ? 1.452 -16.578 7.027 1 98.94 84 ILE A CA 1
ATOM 625 C C . ILE A 1 84 ? 0.444 -15.977 8.008 1 98.94 84 ILE A C 1
ATOM 627 O O . ILE A 1 84 ? -0.587 -16.594 8.297 1 98.94 84 ILE A O 1
ATOM 631 N N . GLY A 1 85 ? 0.712 -14.805 8.484 1 98.94 85 GLY A N 1
ATOM 632 C CA . GLY A 1 85 ? -0.228 -14.125 9.359 1 98.94 85 GLY A CA 1
ATOM 633 C C . GLY A 1 85 ? -1.58 -13.891 8.711 1 98.94 85 GLY A C 1
ATOM 634 O O . GLY A 1 85 ? -2.617 -14.039 9.359 1 98.94 85 GLY A O 1
ATOM 635 N N . HIS A 1 86 ? -1.578 -13.492 7.473 1 98.94 86 HIS A N 1
ATOM 636 C CA . HIS A 1 86 ? -2.828 -13.305 6.742 1 98.94 86 HIS A CA 1
ATOM 637 C C . HIS A 1 86 ? -3.613 -14.609 6.652 1 98.94 86 HIS A C 1
ATOM 639 O O . HIS A 1 86 ? -4.836 -14.617 6.82 1 98.94 86 HIS A O 1
ATOM 645 N N . ILE A 1 87 ? -2.904 -15.719 6.324 1 98.94 87 ILE A N 1
ATOM 646 C CA . ILE A 1 87 ? -3.557 -17.016 6.262 1 98.94 87 ILE A CA 1
ATOM 647 C C . ILE A 1 87 ? -4.211 -17.328 7.605 1 98.94 87 ILE A C 1
ATOM 649 O O . ILE A 1 87 ? -5.379 -17.734 7.656 1 98.94 87 ILE A O 1
ATOM 653 N N . ARG A 1 88 ? -3.518 -17.109 8.68 1 98.62 88 ARG A N 1
ATOM 654 C CA . ARG A 1 88 ? -4.035 -17.375 10.016 1 98.62 88 ARG A CA 1
ATOM 655 C C . ARG A 1 88 ? -5.254 -16.516 10.32 1 98.62 88 ARG A C 1
ATOM 657 O O . ARG A 1 88 ? -6.246 -17 10.875 1 98.62 88 ARG A O 1
ATOM 664 N N . ALA A 1 89 ? -5.199 -15.273 9.992 1 98.88 89 ALA A N 1
ATOM 665 C CA . ALA A 1 89 ? -6.309 -14.359 10.25 1 98.88 89 ALA A CA 1
ATOM 666 C C . ALA A 1 89 ? -7.562 -14.789 9.5 1 98.88 89 ALA A C 1
ATOM 668 O O . ALA A 1 89 ? -8.672 -14.703 10.023 1 98.88 89 ALA A O 1
ATOM 669 N N . ILE A 1 90 ? -7.367 -15.234 8.25 1 98.88 90 ILE A N 1
ATOM 670 C CA . ILE A 1 90 ? -8.5 -15.672 7.441 1 98.88 90 ILE A CA 1
ATOM 671 C C . ILE A 1 90 ? -9.078 -16.969 8.023 1 98.88 90 ILE A C 1
ATOM 673 O O . ILE A 1 90 ? -10.297 -17.109 8.141 1 98.88 90 ILE A O 1
ATOM 677 N N . VAL A 1 91 ? -8.219 -17.922 8.398 1 98.69 91 VAL A N 1
ATOM 678 C CA . VAL A 1 91 ? -8.633 -19.188 9.016 1 98.69 91 VAL A CA 1
ATOM 679 C C . VAL A 1 91 ? -9.477 -18.906 10.258 1 98.69 91 VAL A C 1
ATOM 681 O O . VAL A 1 91 ? -10.555 -19.469 10.422 1 98.69 91 VAL A O 1
ATOM 684 N N . ASP A 1 92 ? -9 -17.984 11.039 1 98.31 92 ASP A N 1
ATOM 685 C CA . ASP A 1 92 ? -9.672 -17.656 12.297 1 98.31 92 ASP A CA 1
ATOM 686 C C . ASP A 1 92 ? -11.016 -16.984 12.031 1 98.31 92 ASP A C 1
ATOM 688 O O . ASP A 1 92 ? -12.023 -17.328 12.656 1 98.31 92 ASP A O 1
ATOM 692 N N . MET A 1 93 ? -11.016 -16.047 11.102 1 97.69 93 MET A N 1
ATOM 693 C CA . MET A 1 93 ? -12.234 -15.289 10.797 1 97.69 93 MET A CA 1
ATOM 694 C C . MET A 1 93 ? -13.328 -16.219 10.273 1 97.69 93 MET A C 1
ATOM 696 O O . MET A 1 93 ? -14.492 -16.078 10.633 1 97.69 93 MET A O 1
ATOM 700 N N . LEU A 1 94 ? -12.906 -17.203 9.484 1 97.12 94 LEU A N 1
ATOM 701 C CA . LEU A 1 94 ? -13.883 -18.016 8.781 1 97.12 94 LEU A CA 1
ATOM 702 C C . LEU A 1 94 ? -14.086 -19.344 9.5 1 97.12 94 LEU A C 1
ATOM 704 O O . LEU A 1 94 ? -14.883 -20.188 9.055 1 97.12 94 LEU A O 1
ATOM 708 N N . PHE A 1 95 ? -13.367 -19.547 10.609 1 97.69 95 PHE A N 1
ATOM 709 C CA . PHE A 1 95 ? -13.43 -20.797 11.367 1 97.69 95 PHE A CA 1
ATOM 710 C C . PHE A 1 95 ? -13.164 -21.984 10.469 1 97.69 95 PHE A C 1
ATOM 712 O O . PHE A 1 95 ? -13.914 -22.969 10.492 1 97.69 95 PHE A O 1
ATOM 719 N N . LEU A 1 96 ? -12.164 -21.844 9.703 1 97.56 96 LEU A N 1
ATOM 720 C CA . LEU A 1 96 ? -11.789 -22.938 8.812 1 97.56 96 LEU A CA 1
ATOM 721 C C . LEU A 1 96 ? -11.07 -24.047 9.578 1 97.56 96 LEU A C 1
ATOM 723 O O . LEU A 1 96 ? -10.336 -23.766 10.523 1 97.56 96 LEU A O 1
ATOM 727 N N . LYS A 1 97 ? -11.289 -25.234 9.133 1 96.69 97 LYS A N 1
ATOM 728 C CA . LYS A 1 97 ? -10.555 -26.359 9.703 1 96.69 97 LYS A CA 1
ATOM 729 C C . LYS A 1 97 ? -9.117 -26.391 9.188 1 96.69 97 LYS A C 1
ATOM 731 O O . LYS A 1 97 ? -8.867 -26.188 8 1 96.69 97 LYS A O 1
ATOM 736 N N . THR A 1 98 ? -8.211 -26.641 10.102 1 97.5 98 THR A N 1
ATOM 737 C CA . THR A 1 98 ? -6.801 -26.812 9.766 1 97.5 98 THR A CA 1
ATOM 738 C C . THR A 1 98 ? -6.371 -28.266 9.977 1 97.5 98 THR A C 1
ATOM 740 O O . THR A 1 98 ? -6.953 -28.969 10.797 1 97.5 98 THR A O 1
ATOM 743 N N . PRO A 1 99 ? -5.324 -28.688 9.281 1 97.94 99 PRO A N 1
ATOM 744 C CA . PRO A 1 99 ? -4.551 -27.922 8.305 1 97.94 99 PRO A CA 1
ATOM 745 C C . PRO A 1 99 ? -5.328 -27.641 7.02 1 97.94 99 PRO A C 1
ATOM 747 O O . PRO A 1 99 ? -6.098 -28.5 6.562 1 97.94 99 PRO A O 1
ATOM 750 N N . LEU A 1 100 ? -5.117 -26.453 6.391 1 98 100 LEU A N 1
ATOM 751 C CA . LEU A 1 100 ? -5.699 -26.094 5.102 1 98 100 LEU A CA 1
ATOM 752 C C . LEU A 1 100 ? -5.051 -26.906 3.975 1 98 100 LEU A C 1
ATOM 754 O O . LEU A 1 100 ? -3.826 -27.016 3.918 1 98 100 LEU A O 1
ATOM 758 N N . PRO A 1 101 ? -5.844 -27.438 3.137 1 95.88 101 PRO A N 1
ATOM 759 C CA . PRO A 1 101 ? -5.227 -28.016 1.943 1 95.88 101 PRO A CA 1
ATOM 760 C C . PRO A 1 101 ? -4.555 -26.984 1.054 1 95.88 101 PRO A C 1
ATOM 762 O O . PRO A 1 101 ? -5.086 -25.875 0.879 1 95.88 101 PRO A O 1
ATOM 765 N N . VAL A 1 102 ? -3.414 -27.25 0.561 1 95.88 102 VAL A N 1
ATOM 766 C CA . VAL A 1 102 ? -2.703 -26.328 -0.305 1 95.88 102 VAL A CA 1
ATOM 767 C C . VAL A 1 102 ? -2.615 -26.891 -1.72 1 95.88 102 VAL A C 1
ATOM 769 O O . VAL A 1 102 ? -2.473 -28.094 -1.9 1 95.88 102 VAL A O 1
ATOM 772 N N . PRO A 1 103 ? -2.699 -26.078 -2.744 1 96.88 103 PRO A N 1
ATOM 773 C CA . PRO A 1 103 ? -2.488 -26.547 -4.117 1 96.88 103 PRO A CA 1
ATOM 774 C C . PRO A 1 103 ? -1.027 -26.875 -4.406 1 96.88 103 PRO A C 1
ATOM 776 O O . PRO A 1 103 ? -0.13 -26.406 -3.707 1 96.88 103 PRO A O 1
ATOM 779 N N . GLN A 1 104 ? -0.834 -27.766 -5.422 1 98.38 104 GLN A N 1
ATOM 780 C CA . GLN A 1 104 ? 0.522 -27.922 -5.938 1 98.38 104 GLN A CA 1
ATOM 781 C C . GLN A 1 104 ? 1.029 -26.609 -6.547 1 98.38 104 GLN A C 1
ATOM 783 O O . GLN A 1 104 ? 0.367 -26.016 -7.402 1 98.38 104 GLN A O 1
ATOM 788 N N . LEU A 1 105 ? 2.172 -26.188 -6.059 1 98.88 105 LEU A N 1
ATOM 789 C CA . LEU A 1 105 ? 2.822 -25 -6.625 1 98.88 105 LEU A CA 1
ATOM 790 C C . LEU A 1 105 ? 4.039 -25.406 -7.453 1 98.88 105 LEU A C 1
ATOM 792 O O . LEU A 1 105 ? 4.762 -26.328 -7.098 1 98.88 105 LEU A O 1
ATOM 796 N N . ASP A 1 106 ? 4.188 -24.766 -8.562 1 98.88 106 ASP A N 1
ATOM 797 C CA . ASP A 1 106 ? 5.449 -24.812 -9.297 1 98.88 106 ASP A CA 1
ATOM 798 C C . ASP A 1 106 ? 6.207 -23.5 -9.156 1 98.88 106 ASP A C 1
ATOM 800 O O . ASP A 1 106 ? 5.785 -22.469 -9.68 1 98.88 106 ASP A O 1
ATOM 804 N N . LEU A 1 107 ? 7.32 -23.562 -8.445 1 98.88 107 LEU A N 1
ATOM 805 C CA . LEU A 1 107 ? 8.141 -22.375 -8.203 1 98.88 107 LEU A CA 1
ATOM 806 C C . LEU A 1 107 ? 9.523 -22.547 -8.836 1 98.88 107 LEU A C 1
ATOM 808 O O . LEU A 1 107 ? 10.5 -21.953 -8.367 1 98.88 107 LEU A O 1
ATOM 812 N N . SER A 1 108 ? 9.609 -23.375 -9.859 1 98.75 108 SER A N 1
ATOM 813 C CA . SER A 1 108 ? 10.883 -23.656 -10.508 1 98.75 108 SER A CA 1
ATOM 814 C C . SER A 1 108 ? 11.305 -22.484 -11.398 1 98.75 108 SER A C 1
ATOM 816 O O . SER A 1 108 ? 10.469 -21.703 -11.852 1 98.75 108 SER A O 1
ATOM 818 N N . PRO A 1 109 ? 12.625 -22.312 -11.594 1 97.69 109 PRO A N 1
ATOM 819 C CA . PRO A 1 109 ? 13.055 -21.297 -12.562 1 97.69 109 PRO A CA 1
ATOM 820 C C . PRO A 1 109 ? 12.398 -21.469 -13.93 1 97.69 109 PRO A C 1
ATOM 822 O O . PRO A 1 109 ? 12.125 -20.469 -14.609 1 97.69 109 PRO A O 1
ATOM 825 N N . GLN A 1 110 ? 12.094 -22.719 -14.328 1 97.62 110 GLN A N 1
ATOM 826 C CA . GLN A 1 110 ? 11.516 -23.016 -15.633 1 97.62 110 GLN A CA 1
ATOM 827 C C . GLN A 1 110 ? 10.125 -22.391 -15.773 1 97.62 110 GLN A C 1
ATOM 829 O O . GLN A 1 110 ? 9.766 -21.891 -16.844 1 97.62 110 GLN A O 1
ATOM 834 N N . VAL A 1 111 ? 9.359 -22.422 -14.727 1 98.31 111 VAL A N 1
ATOM 835 C CA . VAL A 1 111 ? 8.008 -21.891 -14.812 1 98.31 111 VAL A CA 1
ATOM 836 C C . VAL A 1 111 ? 8.055 -20.375 -14.984 1 98.31 111 VAL A C 1
ATOM 838 O O . VAL A 1 111 ? 7.246 -19.797 -15.719 1 98.31 111 VAL A O 1
ATOM 841 N N . TYR A 1 112 ? 8.969 -19.703 -14.336 1 98 112 TYR A N 1
ATOM 842 C CA . TYR A 1 112 ? 9.078 -18.25 -14.453 1 98 112 TYR A CA 1
ATOM 843 C C . TYR A 1 112 ? 9.57 -17.844 -15.836 1 98 112 TYR A C 1
ATOM 845 O O . TYR A 1 112 ? 9.188 -16.797 -16.359 1 98 112 TYR A O 1
ATOM 853 N N . ALA A 1 113 ? 10.406 -18.672 -16.453 1 98 113 ALA A N 1
ATOM 854 C CA . ALA A 1 113 ? 10.844 -18.406 -17.828 1 98 113 ALA A CA 1
ATOM 855 C C . ALA A 1 113 ? 9.656 -18.406 -18.781 1 98 113 ALA A C 1
ATOM 857 O O . ALA A 1 113 ? 9.641 -17.656 -19.766 1 98 113 ALA A O 1
ATOM 858 N N . LYS A 1 114 ? 8.672 -19.172 -18.5 1 97.69 114 LYS A N 1
ATOM 859 C CA . LYS A 1 114 ? 7.504 -19.312 -19.359 1 97.69 114 LYS A CA 1
ATOM 860 C C . LYS A 1 114 ? 6.711 -18 -19.422 1 97.69 114 LYS A C 1
ATOM 862 O O . LYS A 1 114 ? 6.012 -17.734 -20.406 1 97.69 114 LYS A O 1
ATOM 867 N N . PHE A 1 115 ? 6.773 -17.156 -18.391 1 97.19 115 PHE A N 1
ATOM 868 C CA . PHE A 1 115 ? 6.086 -15.867 -18.422 1 97.19 115 PHE A CA 1
ATOM 869 C C . PHE A 1 115 ? 6.609 -14.992 -19.547 1 97.19 115 PHE A C 1
ATOM 871 O O . PHE A 1 115 ? 5.832 -14.367 -20.281 1 97.19 115 PHE A O 1
ATOM 878 N N . PHE A 1 116 ? 7.902 -15 -19.734 1 95.88 116 PHE A N 1
ATOM 879 C CA . PHE A 1 116 ? 8.492 -14.211 -20.812 1 95.88 116 PHE A CA 1
ATOM 880 C C . PHE A 1 116 ? 8.164 -14.82 -22.172 1 95.88 116 PHE A C 1
ATOM 882 O O . PHE A 1 116 ? 7.945 -14.094 -23.141 1 95.88 116 PHE A O 1
ATOM 889 N N . ASP A 1 117 ? 8.055 -16.125 -22.172 1 95.06 117 ASP A N 1
ATOM 890 C CA . ASP A 1 117 ? 7.688 -16.812 -23.406 1 95.06 117 ASP A CA 1
ATOM 891 C C . ASP A 1 117 ? 6.277 -16.438 -23.844 1 95.06 117 ASP A C 1
ATOM 893 O O . ASP A 1 117 ? 5.973 -16.406 -25.047 1 95.06 117 ASP A O 1
ATOM 897 N N . ALA A 1 118 ? 5.457 -16.125 -22.875 1 94.31 118 ALA A N 1
ATOM 898 C CA . ALA A 1 118 ? 4.051 -15.82 -23.141 1 94.31 118 ALA A CA 1
ATOM 899 C C . ALA A 1 118 ? 3.91 -14.562 -23.984 1 94.31 118 ALA A C 1
ATOM 901 O O . ALA A 1 118 ? 2.865 -14.336 -24.609 1 94.31 118 ALA A O 1
ATOM 902 N N . ILE A 1 119 ? 4.934 -13.727 -24.031 1 95.12 119 ILE A N 1
ATOM 903 C CA . ILE A 1 119 ? 4.891 -12.523 -24.859 1 95.12 119 ILE A CA 1
ATOM 904 C C . ILE A 1 119 ? 5.93 -12.633 -25.984 1 95.12 119 ILE A C 1
ATOM 906 O O . ILE A 1 119 ? 6.465 -11.617 -26.438 1 95.12 119 ILE A O 1
ATOM 910 N N . ASN A 1 120 ? 6.383 -13.797 -26.266 1 93.88 120 ASN A N 1
ATOM 911 C CA . ASN A 1 120 ? 7.309 -14.125 -27.344 1 93.88 120 ASN A CA 1
ATOM 912 C C . ASN A 1 120 ? 8.695 -13.539 -27.094 1 93.88 120 ASN A C 1
ATOM 914 O O . ASN A 1 120 ? 9.367 -13.102 -28.031 1 93.88 120 ASN A O 1
ATOM 918 N N . LEU A 1 121 ? 9.016 -13.328 -25.891 1 94.81 121 LEU A N 1
ATOM 919 C CA . LEU A 1 121 ? 10.359 -12.945 -25.484 1 94.81 121 LEU A CA 1
ATOM 920 C C . LEU A 1 121 ? 11.094 -14.117 -24.844 1 94.81 121 LEU A C 1
ATOM 922 O O . LEU A 1 121 ? 11.188 -14.203 -23.609 1 94.81 121 LEU A O 1
ATOM 926 N N . THR A 1 122 ? 11.695 -14.953 -25.703 1 92.75 122 THR A N 1
ATOM 927 C CA . THR A 1 122 ? 12.469 -16.078 -25.188 1 92.75 122 THR A CA 1
ATOM 928 C C . THR A 1 122 ? 13.898 -15.664 -24.875 1 92.75 122 THR A C 1
ATOM 930 O O . THR A 1 122 ? 14.672 -15.336 -25.766 1 92.75 122 THR A O 1
ATOM 933 N N . LEU A 1 123 ? 14.148 -15.703 -23.625 1 96.06 123 LEU A N 1
ATOM 934 C CA . LEU A 1 123 ? 15.461 -15.258 -23.156 1 96.06 123 LEU A CA 1
ATOM 935 C C . LEU A 1 123 ? 16.469 -16.406 -23.188 1 96.06 123 LEU A C 1
ATOM 937 O O . LEU A 1 123 ? 16.109 -17.562 -22.969 1 96.06 123 LEU A O 1
ATOM 941 N N . LYS A 1 124 ? 17.672 -16.125 -23.516 1 95.75 124 LYS A N 1
ATOM 942 C CA . LYS A 1 124 ? 18.781 -17.078 -23.516 1 95.75 124 LYS A CA 1
ATOM 943 C C . LYS A 1 124 ? 19.906 -16.609 -22.609 1 95.75 124 LYS A C 1
ATOM 945 O O . LYS A 1 124 ? 20.516 -15.562 -22.875 1 95.75 124 LYS A O 1
ATOM 950 N N . PRO A 1 125 ? 20.297 -17.328 -21.609 1 97.31 125 PRO A N 1
ATOM 951 C CA . PRO A 1 125 ? 19.594 -18.5 -21.078 1 97.31 125 PRO A CA 1
ATOM 952 C C . PRO A 1 125 ? 18.188 -18.188 -20.594 1 97.31 125 PRO A C 1
ATOM 954 O O . PRO A 1 125 ? 17.812 -17.016 -20.484 1 97.31 125 PRO A O 1
ATOM 957 N N . PRO A 1 126 ? 17.438 -19.266 -20.328 1 97.69 126 PRO A N 1
ATOM 958 C CA . PRO A 1 126 ? 16.094 -19 -19.828 1 97.69 126 PRO A CA 1
ATOM 959 C C . PRO A 1 126 ? 16.094 -18.188 -18.531 1 97.69 126 PRO A C 1
ATOM 961 O O . PRO A 1 126 ? 17 -18.312 -17.719 1 97.69 126 PRO A O 1
ATOM 964 N N . PHE A 1 127 ? 15.086 -17.359 -18.422 1 98 127 PHE A N 1
ATOM 965 C CA . PHE A 1 127 ? 14.992 -16.484 -17.266 1 98 127 PHE A CA 1
ATOM 966 C C . PHE A 1 127 ? 15.023 -17.281 -15.977 1 98 127 PHE A C 1
ATOM 968 O O . PHE A 1 127 ? 14.359 -18.312 -15.859 1 98 127 PHE A O 1
ATOM 975 N N . ASN A 1 128 ? 15.805 -16.859 -15.039 1 98 128 ASN A N 1
ATOM 976 C CA . ASN A 1 128 ? 15.891 -17.453 -13.703 1 98 128 ASN A CA 1
ATOM 977 C C . ASN A 1 128 ? 15.594 -16.422 -12.617 1 98 128 ASN A C 1
ATOM 979 O O . ASN A 1 128 ? 16.438 -15.586 -12.289 1 98 128 ASN A O 1
ATOM 983 N N . THR A 1 129 ? 14.461 -16.547 -12.008 1 98.06 129 THR A N 1
ATOM 984 C CA . THR A 1 129 ? 13.961 -15.594 -11.023 1 98.06 129 THR A CA 1
ATOM 985 C C . THR A 1 129 ? 14.883 -15.547 -9.805 1 98.06 129 THR A C 1
ATOM 987 O O . THR A 1 129 ? 14.969 -14.516 -9.125 1 98.06 129 THR A O 1
ATOM 990 N N . TYR A 1 130 ? 15.688 -16.547 -9.57 1 98.62 130 TYR A N 1
ATOM 991 C CA . TYR A 1 130 ? 16.453 -16.703 -8.344 1 98.62 130 TYR A CA 1
ATOM 992 C C . TYR A 1 130 ? 17.891 -16.219 -8.539 1 98.62 130 TYR A C 1
ATOM 994 O O . TYR A 1 130 ? 18.688 -16.203 -7.594 1 98.62 130 TYR A O 1
ATOM 1002 N N . ALA A 1 131 ? 18.203 -15.781 -9.711 1 98.31 131 ALA A N 1
ATOM 1003 C CA . ALA A 1 131 ? 19.594 -15.578 -10.109 1 98.31 131 ALA A CA 1
ATOM 1004 C C . ALA A 1 131 ? 20.219 -14.398 -9.375 1 98.31 131 ALA A C 1
ATOM 1006 O O . ALA A 1 131 ? 21.422 -14.406 -9.07 1 98.31 131 ALA A O 1
ATOM 1007 N N . ASN A 1 132 ? 19.5 -13.383 -9.172 1 98.38 132 ASN A N 1
ATOM 1008 C CA . ASN A 1 132 ? 19.969 -12.156 -8.531 1 98.38 132 ASN A CA 1
ATOM 1009 C C . ASN A 1 132 ? 18.797 -11.297 -8.062 1 98.38 132 ASN A C 1
ATOM 1011 O O . ASN A 1 132 ? 17.641 -11.602 -8.336 1 98.38 132 ASN A O 1
ATOM 1015 N N . THR A 1 133 ? 19.062 -10.227 -7.391 1 98.62 133 THR A N 1
ATOM 1016 C CA . THR A 1 133 ? 18.047 -9.359 -6.801 1 98.62 133 THR A CA 1
ATOM 1017 C C . THR A 1 133 ? 17.141 -8.789 -7.879 1 98.62 133 THR A C 1
ATOM 1019 O O . THR A 1 133 ? 15.914 -8.789 -7.73 1 98.62 133 THR A O 1
ATOM 1022 N N . ASN A 1 134 ? 17.734 -8.289 -9.008 1 98.75 134 ASN A N 1
ATOM 1023 C CA . ASN A 1 134 ? 16.938 -7.676 -10.07 1 98.75 134 ASN A CA 1
ATOM 1024 C C . ASN A 1 134 ? 15.938 -8.656 -10.664 1 98.75 134 ASN A C 1
ATOM 1026 O O . ASN A 1 134 ? 14.781 -8.305 -10.891 1 98.75 134 ASN A O 1
ATOM 1030 N N . SER A 1 135 ? 16.359 -9.891 -10.844 1 98.69 135 SER A N 1
ATOM 1031 C CA . SER A 1 135 ? 15.492 -10.922 -11.398 1 98.69 135 SER A CA 1
ATOM 1032 C C . SER A 1 135 ? 14.391 -11.305 -10.422 1 98.69 135 SER A C 1
ATOM 1034 O O . SER A 1 135 ? 13.234 -11.477 -10.812 1 98.69 135 SER A O 1
ATOM 1036 N N . PHE A 1 136 ? 14.703 -11.414 -9.156 1 98.81 136 PHE A N 1
ATOM 1037 C CA . PHE A 1 136 ? 13.758 -11.891 -8.148 1 98.81 136 PHE A CA 1
ATOM 1038 C C . PHE A 1 136 ? 12.648 -10.875 -7.926 1 98.81 136 PHE A C 1
ATOM 1040 O O . PHE A 1 136 ? 11.5 -11.25 -7.676 1 98.81 136 PHE A O 1
ATOM 1047 N N . LEU A 1 137 ? 12.984 -9.602 -8.086 1 98.94 137 LEU A N 1
ATOM 1048 C CA . LEU A 1 137 ? 12.055 -8.531 -7.742 1 98.94 137 LEU A CA 1
ATOM 1049 C C . LEU A 1 137 ? 10.859 -8.531 -8.68 1 98.94 137 LEU A C 1
ATOM 1051 O O . LEU A 1 137 ? 9.766 -8.094 -8.312 1 98.94 137 LEU A O 1
ATOM 1055 N N . PHE A 1 138 ? 10.969 -9.055 -9.891 1 98.81 138 PHE A N 1
ATOM 1056 C CA . PHE A 1 138 ? 9.812 -9.133 -10.781 1 98.81 138 PHE A CA 1
ATOM 1057 C C . PHE A 1 138 ? 8.75 -10.062 -10.211 1 98.81 138 PHE A C 1
ATOM 1059 O O . PHE A 1 138 ? 7.57 -9.727 -10.188 1 98.81 138 PHE A O 1
ATOM 1066 N N . ALA A 1 139 ? 9.227 -11.203 -9.719 1 98.81 139 ALA A N 1
ATOM 1067 C CA . ALA A 1 139 ? 8.281 -12.133 -9.102 1 98.81 139 ALA A CA 1
ATOM 1068 C C . ALA A 1 139 ? 7.738 -11.578 -7.789 1 98.81 139 ALA A C 1
ATOM 1070 O O . ALA A 1 139 ? 6.562 -11.766 -7.465 1 98.81 139 ALA A O 1
ATOM 1071 N N . ALA A 1 140 ? 8.594 -10.859 -7.047 1 98.94 140 ALA A N 1
ATOM 1072 C CA . ALA A 1 140 ? 8.195 -10.32 -5.75 1 98.94 140 ALA A CA 1
ATOM 1073 C C . ALA A 1 140 ? 7.07 -9.297 -5.906 1 98.94 140 ALA A C 1
ATOM 1075 O O . ALA A 1 140 ? 6.098 -9.32 -5.145 1 98.94 140 ALA A O 1
ATOM 1076 N N . VAL A 1 141 ? 7.133 -8.438 -6.875 1 98.88 141 VAL A N 1
ATOM 1077 C CA . VAL A 1 141 ? 6.105 -7.43 -7.109 1 98.88 141 VAL A CA 1
ATOM 1078 C C . VAL A 1 141 ? 4.766 -8.109 -7.395 1 98.88 141 VAL A C 1
ATOM 1080 O O . VAL A 1 141 ? 3.734 -7.715 -6.844 1 98.88 141 VAL A O 1
ATOM 1083 N N . TYR A 1 142 ? 4.766 -9.125 -8.172 1 98.81 142 TYR A N 1
ATOM 1084 C CA . TYR A 1 142 ? 3.504 -9.703 -8.625 1 98.81 142 TYR A CA 1
ATOM 1085 C C . TYR A 1 142 ? 2.895 -10.594 -7.547 1 98.81 142 TYR A C 1
ATOM 1087 O O . TYR A 1 142 ? 1.676 -10.766 -7.496 1 98.81 142 TYR A O 1
ATOM 1095 N N . ALA A 1 143 ? 3.762 -11.172 -6.641 1 98.88 143 ALA A N 1
ATOM 1096 C CA . ALA A 1 143 ? 3.211 -11.914 -5.508 1 98.88 143 ALA A CA 1
ATOM 1097 C C . ALA A 1 143 ? 2.268 -11.039 -4.688 1 98.88 143 ALA A C 1
ATOM 1099 O O . ALA A 1 143 ? 1.219 -11.508 -4.23 1 98.88 143 ALA A O 1
ATOM 1100 N N . SER A 1 144 ? 2.637 -9.758 -4.535 1 98.88 144 SER A N 1
ATOM 1101 C CA . SER A 1 144 ? 1.795 -8.828 -3.791 1 98.88 144 SER A CA 1
ATOM 1102 C C . SER A 1 144 ? 0.741 -8.195 -4.695 1 98.88 144 SER A C 1
ATOM 1104 O O . SER A 1 144 ? -0.371 -7.902 -4.25 1 98.88 144 SER A O 1
ATOM 1106 N N . ASP A 1 145 ? 1.052 -8.039 -5.93 1 98.94 145 ASP A N 1
ATOM 1107 C CA . ASP A 1 145 ? 0.168 -7.359 -6.875 1 98.94 145 ASP A CA 1
ATOM 1108 C C . ASP A 1 145 ? -1.099 -8.18 -7.125 1 98.94 145 ASP A C 1
ATOM 1110 O O . ASP A 1 145 ? -2.195 -7.617 -7.215 1 98.94 145 ASP A O 1
ATOM 1114 N N . PHE A 1 146 ? -0.969 -9.508 -7.246 1 98.94 146 PHE A N 1
ATOM 1115 C CA . PHE A 1 146 ? -2.137 -10.359 -7.445 1 98.94 146 PHE A CA 1
ATOM 1116 C C . PHE A 1 146 ? -3.133 -10.188 -6.305 1 98.94 146 PHE A C 1
ATOM 1118 O O . PHE A 1 146 ? -4.34 -10.094 -6.539 1 98.94 146 PHE A O 1
ATOM 1125 N N . LEU A 1 147 ? -2.596 -10.125 -5.098 1 98.94 147 LEU A N 1
ATOM 1126 C CA . LEU A 1 147 ? -3.453 -9.961 -3.928 1 98.94 147 LEU A CA 1
ATOM 1127 C C . LEU A 1 147 ? -4.07 -8.57 -3.891 1 98.94 147 LEU A C 1
ATOM 1129 O O . LEU A 1 147 ? -5.273 -8.422 -3.67 1 98.94 147 LEU A O 1
ATOM 1133 N N . LYS A 1 148 ? -3.25 -7.551 -4.184 1 98.94 148 LYS A N 1
ATOM 1134 C CA . LYS A 1 148 ? -3.721 -6.172 -4.215 1 98.94 148 LYS A CA 1
ATOM 1135 C C . LYS A 1 148 ? -4.863 -6 -5.211 1 98.94 148 LYS A C 1
ATOM 1137 O O . LYS A 1 148 ? -5.926 -5.488 -4.863 1 98.94 148 LYS A O 1
ATOM 1142 N N . LEU A 1 149 ? -4.684 -6.512 -6.398 1 98.94 149 LEU A N 1
ATOM 1143 C CA . LEU A 1 149 ? -5.66 -6.371 -7.473 1 98.94 149 LEU A CA 1
ATOM 1144 C C . LEU A 1 149 ? -6.93 -7.164 -7.168 1 98.94 149 LEU A C 1
ATOM 1146 O O . LEU A 1 149 ? -8.039 -6.703 -7.445 1 98.94 149 LEU A O 1
ATOM 1150 N N . PHE A 1 150 ? -6.754 -8.359 -6.59 1 98.94 150 PHE A N 1
ATOM 1151 C CA . PHE A 1 150 ? -7.91 -9.195 -6.281 1 98.94 150 PHE A CA 1
ATOM 1152 C C . PHE A 1 150 ? -8.758 -8.562 -5.184 1 98.94 150 PHE A C 1
ATOM 1154 O O . PHE A 1 150 ? -9.977 -8.438 -5.328 1 98.94 150 PHE A O 1
ATOM 1161 N N . TYR A 1 151 ? -8.109 -8.125 -4.098 1 98.94 151 TYR A N 1
ATOM 1162 C CA . TYR A 1 151 ? -8.852 -7.516 -3 1 98.94 151 TYR A CA 1
ATOM 1163 C C . TYR A 1 151 ? -9.523 -6.223 -3.449 1 98.94 151 TYR A C 1
ATOM 1165 O O . TYR A 1 151 ? -10.641 -5.922 -3.029 1 98.94 151 TYR A O 1
ATOM 1173 N N . ALA A 1 152 ? -8.789 -5.438 -4.289 1 98.81 152 ALA A N 1
ATOM 1174 C CA . ALA A 1 152 ? -9.43 -4.25 -4.848 1 98.81 152 ALA A CA 1
ATOM 1175 C C . ALA A 1 152 ? -10.719 -4.613 -5.582 1 98.81 152 ALA A C 1
ATOM 1177 O O . ALA A 1 152 ? -11.727 -3.904 -5.477 1 98.81 152 ALA A O 1
ATOM 1178 N N . GLY A 1 153 ? -10.734 -5.738 -6.219 1 98.31 153 GLY A N 1
ATOM 1179 C CA . GLY A 1 153 ? -11.859 -6.148 -7.047 1 98.31 153 GLY A CA 1
ATOM 1180 C C . GLY A 1 153 ? -13.039 -6.668 -6.238 1 98.31 153 GLY A C 1
ATOM 1181 O O . GLY A 1 153 ? -14.188 -6.578 -6.676 1 98.31 153 GLY A O 1
ATOM 1182 N N . ILE A 1 154 ? -12.773 -7.133 -5.02 1 98.38 154 ILE A N 1
ATOM 1183 C CA . ILE A 1 154 ? -13.867 -7.797 -4.316 1 98.38 154 ILE A CA 1
ATOM 1184 C C . ILE A 1 154 ? -14.328 -6.934 -3.146 1 98.38 154 ILE A C 1
ATOM 1186 O O . ILE A 1 154 ? -15.289 -7.273 -2.455 1 98.38 154 ILE A O 1
ATOM 1190 N N . MET A 1 155 ? -13.656 -5.816 -2.912 1 98.06 155 MET A N 1
ATOM 1191 C CA . MET A 1 155 ? -13.906 -5.035 -1.703 1 98.06 155 MET A CA 1
ATOM 1192 C C . MET A 1 155 ? -15.383 -4.668 -1.587 1 98.06 155 MET A C 1
ATOM 1194 O O . MET A 1 155 ? -15.961 -4.75 -0.503 1 98.06 155 MET A O 1
ATOM 1198 N N . SER A 1 156 ? -16.016 -4.316 -2.689 1 96.81 156 SER A N 1
ATOM 1199 C CA . SER A 1 156 ? -17.406 -3.855 -2.656 1 96.81 156 SER A CA 1
ATOM 1200 C C . SER A 1 156 ? -18.359 -5.008 -2.383 1 96.81 156 SER A C 1
ATOM 1202 O O . SER A 1 156 ? -19.484 -4.793 -1.923 1 96.81 156 SER A O 1
ATOM 1204 N N . SER A 1 157 ? -17.891 -6.262 -2.557 1 96.44 157 SER A N 1
ATOM 1205 C CA . SER A 1 157 ? -18.781 -7.406 -2.463 1 96.44 157 SER A CA 1
ATOM 1206 C C . SER A 1 157 ? -18.672 -8.086 -1.102 1 96.44 157 SER A C 1
ATOM 1208 O O . SER A 1 157 ? -19.422 -9.023 -0.806 1 96.44 157 SER A O 1
ATOM 1210 N N . ILE A 1 158 ? -17.719 -7.656 -0.29 1 98 158 ILE A N 1
ATOM 1211 C CA . ILE A 1 158 ? -17.531 -8.266 1.023 1 98 158 ILE A CA 1
ATOM 1212 C C . ILE A 1 158 ? -18.688 -7.875 1.937 1 98 158 ILE A C 1
ATOM 1214 O O . ILE A 1 158 ? -19.047 -6.699 2.041 1 98 158 ILE A O 1
ATOM 1218 N N . VAL A 1 159 ? -19.266 -8.852 2.545 1 97.19 159 VAL A N 1
ATOM 1219 C CA . VAL A 1 159 ? -20.391 -8.656 3.451 1 97.19 159 VAL A CA 1
ATOM 1220 C C . VAL A 1 159 ? -19.938 -8.867 4.895 1 97.19 159 VAL A C 1
ATOM 1222 O O . VAL A 1 159 ? -19.203 -9.812 5.188 1 97.19 159 VAL A O 1
ATOM 1225 N N . GLY A 1 160 ? -20.344 -7.957 5.801 1 97.06 160 GLY A N 1
ATOM 1226 C CA . GLY A 1 160 ? -20 -8.031 7.215 1 97.06 160 GLY A CA 1
ATOM 1227 C C . GLY A 1 160 ? -18.891 -7.082 7.617 1 97.06 160 GLY A C 1
ATOM 1228 O O . GLY A 1 160 ? -17.891 -6.949 6.91 1 97.06 160 GLY A O 1
ATOM 1229 N N . ASN A 1 161 ? -19.125 -6.418 8.734 1 96.5 161 ASN A N 1
ATOM 1230 C CA . ASN A 1 161 ? -18.156 -5.414 9.164 1 96.5 161 ASN A CA 1
ATOM 1231 C C . ASN A 1 161 ? -16.828 -6.055 9.547 1 96.5 161 ASN A C 1
ATOM 1233 O O . ASN A 1 161 ? -15.758 -5.594 9.125 1 96.5 161 ASN A O 1
ATOM 1237 N N . PRO A 1 162 ? -16.828 -7.211 10.336 1 97.75 162 PRO A N 1
ATOM 1238 C CA . PRO A 1 162 ? -15.547 -7.836 10.664 1 97.75 162 PRO A CA 1
ATOM 1239 C C . PRO A 1 162 ? -14.805 -8.328 9.422 1 97.75 162 PRO A C 1
ATOM 1241 O O . PRO A 1 162 ? -13.578 -8.211 9.359 1 97.75 162 PRO A O 1
ATOM 1244 N N . GLU A 1 163 ? -15.586 -8.852 8.445 1 98.56 163 GLU A N 1
ATOM 1245 C CA . GLU A 1 163 ? -14.984 -9.32 7.203 1 98.56 163 GLU A CA 1
ATOM 1246 C C . GLU A 1 163 ? -14.391 -8.164 6.406 1 98.56 163 GLU A C 1
ATOM 1248 O O . GLU A 1 163 ? -13.312 -8.289 5.82 1 98.56 163 GLU A O 1
ATOM 1253 N N . ARG A 1 164 ? -15.07 -7.035 6.402 1 98.5 164 ARG A N 1
ATOM 1254 C CA . ARG A 1 164 ? -14.57 -5.859 5.699 1 98.5 164 ARG A CA 1
ATOM 1255 C C . ARG A 1 164 ? -13.305 -5.324 6.352 1 98.5 164 ARG A C 1
ATOM 1257 O O . ARG A 1 164 ? -12.375 -4.895 5.664 1 98.5 164 ARG A O 1
ATOM 1264 N N . GLU A 1 165 ? -13.281 -5.355 7.645 1 98.44 165 GLU A N 1
ATOM 1265 C CA . GLU A 1 165 ? -12.094 -4.91 8.367 1 98.44 165 GLU A CA 1
ATOM 1266 C C . GLU A 1 165 ? -10.898 -5.812 8.078 1 98.44 165 GLU A C 1
ATOM 1268 O O . GLU A 1 165 ? -9.789 -5.328 7.867 1 98.44 165 GLU A O 1
ATOM 1273 N N . LEU A 1 166 ? -11.148 -7.094 8.07 1 98.88 166 LEU A N 1
ATOM 1274 C CA . LEU A 1 166 ? -10.086 -8.039 7.758 1 98.88 166 LEU A CA 1
ATOM 1275 C C . LEU A 1 166 ? -9.586 -7.848 6.332 1 98.88 166 LEU A C 1
ATOM 1277 O O . LEU A 1 166 ? -8.375 -7.777 6.098 1 98.88 166 LEU A O 1
ATOM 1281 N N . ALA A 1 167 ? -10.539 -7.727 5.391 1 98.88 167 ALA A N 1
ATOM 1282 C CA . ALA A 1 167 ? -10.172 -7.543 3.986 1 98.88 167 ALA A CA 1
ATOM 1283 C C . ALA A 1 167 ? -9.359 -6.27 3.795 1 98.88 167 ALA A C 1
ATOM 1285 O O . ALA A 1 167 ? -8.359 -6.266 3.064 1 98.88 167 ALA A O 1
ATOM 1286 N N . ALA A 1 168 ? -9.781 -5.23 4.496 1 98.88 168 ALA A N 1
ATOM 1287 C CA . ALA A 1 168 ? -9.07 -3.959 4.387 1 98.88 168 ALA A CA 1
ATOM 1288 C C . ALA A 1 168 ? -7.66 -4.07 4.953 1 98.88 168 ALA A C 1
ATOM 1290 O O . ALA A 1 168 ? -6.695 -3.615 4.332 1 98.88 168 ALA A O 1
ATOM 1291 N N . GLY A 1 169 ? -7.531 -4.66 6.148 1 98.94 169 GLY A N 1
ATOM 1292 C CA . GLY A 1 169 ? -6.223 -4.816 6.766 1 98.94 169 GLY A CA 1
ATOM 1293 C C . GLY A 1 169 ? -5.246 -5.598 5.902 1 98.94 169 GLY A C 1
ATOM 1294 O O . GLY A 1 169 ? -4.086 -5.207 5.766 1 98.94 169 GLY A O 1
ATOM 1295 N N . ILE A 1 170 ? -5.715 -6.652 5.273 1 99 170 ILE A N 1
ATOM 1296 C CA . ILE A 1 170 ? -4.883 -7.5 4.422 1 99 170 ILE A CA 1
ATOM 1297 C C . ILE A 1 170 ? -4.555 -6.762 3.127 1 99 170 ILE A C 1
ATOM 1299 O O . ILE A 1 170 ? -3.393 -6.703 2.717 1 99 170 ILE A O 1
ATOM 1303 N N . ALA A 1 171 ? -5.586 -6.188 2.496 1 99 171 ALA A N 1
ATOM 1304 C CA . ALA A 1 171 ? -5.422 -5.535 1.201 1 99 171 ALA A CA 1
ATOM 1305 C C . ALA A 1 171 ? -4.438 -4.371 1.295 1 99 171 ALA A C 1
ATOM 1307 O O . ALA A 1 171 ? -3.588 -4.199 0.417 1 99 171 ALA A O 1
ATOM 1308 N N . LEU A 1 172 ? -4.562 -3.596 2.332 1 99 172 LEU A N 1
ATOM 1309 C CA . LEU A 1 172 ? -3.691 -2.438 2.492 1 99 172 LEU A CA 1
ATOM 1310 C C . LEU A 1 172 ? -2.254 -2.873 2.756 1 99 172 LEU A C 1
ATOM 1312 O O . LEU A 1 172 ? -1.311 -2.236 2.281 1 99 172 LEU A O 1
ATOM 1316 N N . TYR A 1 173 ? -2.055 -3.965 3.479 1 99 173 TYR A N 1
ATOM 1317 C CA . TYR A 1 173 ? -0.706 -4.492 3.65 1 99 173 TYR A CA 1
ATOM 1318 C C . TYR A 1 173 ? -0.117 -4.93 2.314 1 99 173 TYR A C 1
ATOM 1320 O O . TYR A 1 173 ? 1.042 -4.633 2.014 1 99 173 TYR A O 1
ATOM 1328 N N . GLU A 1 174 ? -0.912 -5.652 1.568 1 99 174 GLU A N 1
ATOM 1329 C CA . GLU A 1 174 ? -0.418 -6.168 0.295 1 99 174 GLU A CA 1
ATOM 1330 C C . GLU A 1 174 ? -0.115 -5.031 -0.678 1 99 174 GLU A C 1
ATOM 1332 O O . GLU A 1 174 ? 0.828 -5.117 -1.468 1 99 174 GLU A O 1
ATOM 1337 N N . ALA A 1 175 ? -0.917 -3.998 -0.616 1 99 175 ALA A N 1
ATOM 1338 C CA . ALA A 1 175 ? -0.626 -2.818 -1.428 1 99 175 ALA A CA 1
ATOM 1339 C C . ALA A 1 175 ? 0.679 -2.16 -0.992 1 99 175 ALA A C 1
ATOM 1341 O O . ALA A 1 175 ? 1.479 -1.738 -1.83 1 99 175 ALA A O 1
ATOM 1342 N N . ALA A 1 176 ? 0.897 -2.066 0.307 1 99 176 ALA A N 1
ATOM 1343 C CA . ALA A 1 176 ? 2.156 -1.522 0.81 1 99 176 ALA A CA 1
ATOM 1344 C C . ALA A 1 176 ? 3.338 -2.393 0.385 1 99 176 ALA A C 1
ATOM 1346 O O . ALA A 1 176 ? 4.391 -1.876 0.005 1 99 176 ALA A O 1
ATOM 1347 N N . SER A 1 177 ? 3.164 -3.699 0.49 1 99 177 SER A N 1
ATOM 1348 C CA . SER A 1 177 ? 4.199 -4.633 0.064 1 99 177 SER A CA 1
ATOM 1349 C C . SER A 1 177 ? 4.516 -4.469 -1.419 1 99 177 SER A C 1
ATOM 1351 O O . SER A 1 177 ? 5.684 -4.445 -1.81 1 99 177 SER A O 1
ATOM 1353 N N . TYR A 1 178 ? 3.459 -4.355 -2.227 1 98.94 178 TYR A N 1
ATOM 1354 C CA . TYR A 1 178 ? 3.623 -4.02 -3.637 1 98.94 178 TYR A CA 1
ATOM 1355 C C . TYR A 1 178 ? 4.438 -2.74 -3.803 1 98.94 178 TYR A C 1
ATOM 1357 O O . TYR A 1 178 ? 5.379 -2.697 -4.598 1 98.94 178 TYR A O 1
ATOM 1365 N N . GLY A 1 179 ? 4.105 -1.675 -3.068 1 99 179 GLY A N 1
ATOM 1366 C CA . GLY A 1 179 ? 4.82 -0.411 -3.125 1 99 179 GLY A CA 1
ATOM 1367 C C . GLY A 1 179 ? 6.289 -0.542 -2.764 1 99 179 GLY A C 1
ATOM 1368 O O . GLY A 1 179 ? 7.148 0.07 -3.402 1 99 179 GLY A O 1
ATOM 1369 N N . VAL A 1 180 ? 6.578 -1.351 -1.744 1 99 180 VAL A N 1
ATOM 1370 C CA . VAL A 1 180 ? 7.957 -1.583 -1.324 1 99 180 VAL A CA 1
ATOM 1371 C C . VAL A 1 180 ? 8.75 -2.189 -2.479 1 99 180 VAL A C 1
ATOM 1373 O O . VAL A 1 180 ? 9.828 -1.699 -2.82 1 99 180 VAL A O 1
ATOM 1376 N N . PHE A 1 181 ? 8.219 -3.215 -3.109 1 98.94 181 PHE A N 1
ATOM 1377 C CA . PHE A 1 181 ? 8.961 -3.914 -4.152 1 98.94 181 PHE A CA 1
ATOM 1378 C C . PHE A 1 181 ? 9.062 -3.057 -5.41 1 98.94 181 PHE A C 1
ATOM 1380 O O . PHE A 1 181 ? 10.07 -3.098 -6.113 1 98.94 181 PHE A O 1
ATOM 1387 N N . ARG A 1 182 ? 8 -2.26 -5.699 1 98.94 182 ARG A N 1
ATOM 1388 C CA . ARG A 1 182 ? 8.078 -1.327 -6.816 1 98.94 182 ARG A CA 1
ATOM 1389 C C . ARG A 1 182 ? 9.156 -0.273 -6.578 1 98.94 182 ARG A C 1
ATOM 1391 O O . ARG A 1 182 ? 9.836 0.148 -7.512 1 98.94 182 ARG A O 1
ATOM 1398 N N . SER A 1 183 ? 9.289 0.182 -5.328 1 98.94 183 SER A N 1
ATOM 1399 C CA . SER A 1 183 ? 10.328 1.142 -4.98 1 98.94 183 SER A CA 1
ATOM 1400 C C . SER A 1 183 ? 11.719 0.556 -5.203 1 98.94 183 SER A C 1
ATOM 1402 O O . SER A 1 183 ? 12.609 1.234 -5.719 1 98.94 183 SER A O 1
ATOM 1404 N N . LEU A 1 184 ? 11.938 -0.702 -4.809 1 98.94 184 LEU A N 1
ATOM 1405 C CA . LEU A 1 184 ? 13.211 -1.37 -5.012 1 98.94 184 LEU A CA 1
ATOM 1406 C C . LEU A 1 184 ? 13.531 -1.49 -6.496 1 98.94 184 LEU A C 1
ATOM 1408 O O . LEU A 1 184 ? 14.68 -1.279 -6.91 1 98.94 184 LEU A O 1
ATOM 1412 N N . LEU A 1 185 ? 12.492 -1.809 -7.309 1 98.94 185 LEU A N 1
ATOM 1413 C CA . LEU A 1 185 ? 12.68 -1.846 -8.758 1 98.94 185 LEU A CA 1
ATOM 1414 C C . LEU A 1 185 ? 13.031 -0.463 -9.289 1 98.94 185 LEU A C 1
ATOM 1416 O O . LEU A 1 185 ? 13.93 -0.326 -10.125 1 98.94 185 LEU A O 1
ATOM 1420 N N . ASN A 1 186 ? 12.328 0.541 -8.828 1 98.88 186 ASN A N 1
ATOM 1421 C CA . ASN A 1 186 ? 12.555 1.9 -9.305 1 98.88 186 ASN A CA 1
ATOM 1422 C C . ASN A 1 186 ? 13.969 2.371 -9.008 1 98.88 186 ASN A C 1
ATOM 1424 O O . ASN A 1 186 ? 14.586 3.059 -9.82 1 98.88 186 ASN A O 1
ATOM 1428 N N . ASP A 1 187 ? 14.516 2.008 -7.844 1 98.19 187 ASP A N 1
ATOM 1429 C CA . ASP A 1 187 ? 15.883 2.357 -7.469 1 98.19 187 ASP A CA 1
ATOM 1430 C C . ASP A 1 187 ? 16.891 1.679 -8.391 1 98.19 187 ASP A C 1
ATOM 1432 O O . ASP A 1 187 ? 18.031 2.129 -8.508 1 98.19 187 ASP A O 1
ATOM 1436 N N . ARG A 1 188 ? 16.438 0.658 -9.07 1 98.44 188 ARG A N 1
ATOM 1437 C CA . ARG A 1 188 ? 17.312 -0.158 -9.906 1 98.44 188 ARG A CA 1
ATOM 1438 C C . ARG A 1 188 ? 16.953 -0.011 -11.383 1 98.44 188 ARG A C 1
ATOM 1440 O O . ARG A 1 188 ? 17.422 -0.778 -12.227 1 98.44 188 ARG A O 1
ATOM 1447 N N . ALA A 1 189 ? 16.141 0.936 -11.711 1 98.75 189 ALA A N 1
ATOM 1448 C CA . ALA A 1 189 ? 15.484 1.013 -13.008 1 98.75 189 ALA A CA 1
ATOM 1449 C C . ALA A 1 189 ? 16.5 1.025 -14.148 1 98.75 189 ALA A C 1
ATOM 1451 O O . ALA A 1 189 ? 16.25 0.485 -15.227 1 98.75 189 ALA A O 1
ATOM 1452 N N . ASN A 1 190 ? 17.734 1.599 -13.906 1 98.44 190 ASN A N 1
ATOM 1453 C CA . ASN A 1 190 ? 18.703 1.782 -14.969 1 98.44 190 ASN A CA 1
ATOM 1454 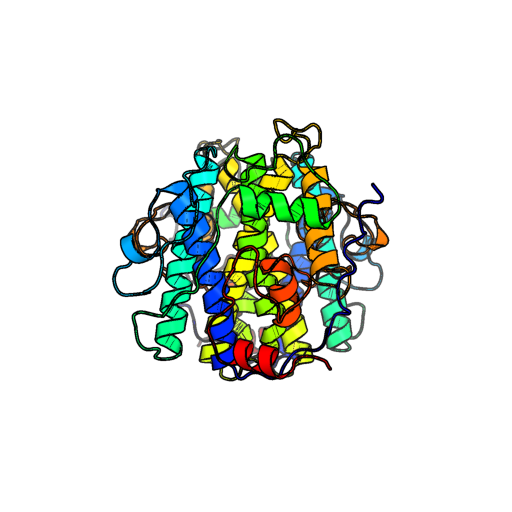C C . ASN A 1 190 ? 19.75 0.665 -14.977 1 98.44 190 ASN A C 1
ATOM 1456 O O . ASN A 1 190 ? 20.609 0.617 -15.852 1 98.44 190 ASN A O 1
ATOM 1460 N N . LEU A 1 191 ? 19.641 -0.212 -13.992 1 98.44 191 LEU A N 1
ATOM 1461 C CA . LEU A 1 191 ? 20.562 -1.343 -13.953 1 98.44 191 LEU A CA 1
ATOM 1462 C C . LEU A 1 191 ? 20.156 -2.408 -14.969 1 98.44 191 LEU A C 1
ATOM 1464 O O . LEU A 1 191 ? 18.969 -2.598 -15.242 1 98.44 191 LEU A O 1
ATOM 1468 N N . THR A 1 192 ? 21.109 -3.105 -15.461 1 98.12 192 THR A N 1
ATOM 1469 C CA . THR A 1 192 ? 20.875 -4.219 -16.375 1 98.12 192 THR A CA 1
ATOM 1470 C C . THR A 1 192 ? 20.516 -5.484 -15.602 1 98.12 192 THR A C 1
ATOM 1472 O O . THR A 1 192 ? 21.109 -5.766 -14.547 1 98.12 192 THR A O 1
ATOM 1475 N N . VAL A 1 193 ? 19.609 -6.273 -16.172 1 97.94 193 VAL A N 1
ATOM 1476 C CA . VAL A 1 193 ? 19.266 -7.566 -15.594 1 97.94 193 VAL A CA 1
ATOM 1477 C C . VAL A 1 193 ? 20.203 -8.641 -16.141 1 97.94 193 VAL A C 1
ATOM 1479 O O . VAL A 1 193 ? 19.969 -9.195 -17.219 1 97.94 193 VAL A O 1
ATOM 1482 N N . SER A 1 194 ? 21.266 -8.914 -15.367 1 96.06 194 SER A N 1
ATOM 1483 C CA . SER A 1 194 ? 22.25 -9.914 -15.797 1 96.06 194 SER A CA 1
ATOM 1484 C C . SER A 1 194 ? 21.625 -11.297 -15.891 1 96.06 194 SER A C 1
ATOM 1486 O O . SER A 1 194 ? 20.828 -11.688 -15.023 1 96.06 194 SER A O 1
ATOM 1488 N N . PRO A 1 195 ? 21.922 -12.109 -16.797 1 96.62 195 PRO A N 1
ATOM 1489 C CA . PRO A 1 195 ? 22.906 -11.93 -17.859 1 96.62 195 PRO A CA 1
ATOM 1490 C C . PRO A 1 195 ? 22.297 -11.312 -19.125 1 96.62 195 PRO A C 1
ATOM 1492 O O . PRO A 1 195 ? 22.906 -11.375 -20.203 1 96.62 195 PRO A O 1
ATOM 1495 N N . TYR A 1 196 ? 21.109 -10.789 -18.953 1 97.06 196 TYR A N 1
ATOM 1496 C CA . TYR A 1 196 ? 20.438 -10.219 -20.109 1 97.06 196 TYR A CA 1
ATOM 1497 C C . TYR A 1 196 ? 20.906 -8.781 -20.359 1 97.06 196 TYR A C 1
ATOM 1499 O O . TYR A 1 196 ? 21.703 -8.242 -19.594 1 97.06 196 TYR A O 1
ATOM 1507 N N . THR A 1 197 ? 20.359 -8.18 -21.438 1 96.5 197 THR A N 1
ATOM 1508 C CA . THR A 1 197 ? 20.859 -6.863 -21.828 1 96.5 197 THR A CA 1
ATOM 1509 C C . THR A 1 197 ? 19.828 -5.777 -21.531 1 96.5 197 THR A C 1
ATOM 1511 O O . THR A 1 197 ? 20.141 -4.586 -21.562 1 96.5 197 THR A O 1
ATOM 1514 N N . PHE A 1 198 ? 18.641 -6.203 -21.172 1 97.81 198 PHE A N 1
ATOM 1515 C CA . PHE A 1 198 ? 17.625 -5.203 -20.906 1 97.81 198 PHE A CA 1
ATOM 1516 C C . PHE A 1 198 ? 17.734 -4.668 -19.484 1 97.81 198 PHE A C 1
ATOM 1518 O O . PHE A 1 198 ? 18.312 -5.324 -18.609 1 97.81 198 PHE A O 1
ATOM 1525 N N . THR A 1 199 ? 17.219 -3.496 -19.234 1 98.75 199 THR A N 1
ATOM 1526 C CA . THR A 1 199 ? 17.25 -2.873 -17.922 1 98.75 199 THR A CA 1
ATOM 1527 C C . THR A 1 199 ? 16.094 -3.361 -17.047 1 98.75 199 THR A C 1
ATOM 1529 O O . THR A 1 199 ? 15.141 -3.957 -17.562 1 98.75 199 THR A O 1
ATOM 1532 N N . VAL A 1 200 ? 16.188 -3.102 -15.766 1 98.88 200 VAL A N 1
ATOM 1533 C CA . VAL A 1 200 ? 15.102 -3.375 -14.828 1 98.88 200 VAL A CA 1
ATOM 1534 C C . VAL A 1 200 ? 13.836 -2.637 -15.273 1 98.88 200 VAL A C 1
ATOM 1536 O O . VAL A 1 200 ? 12.742 -3.197 -15.234 1 98.88 200 VAL A O 1
ATOM 1539 N N . GLY A 1 201 ? 13.992 -1.369 -15.703 1 98.81 201 GLY A N 1
ATOM 1540 C CA . GLY A 1 201 ? 12.859 -0.626 -16.234 1 98.81 201 GLY A CA 1
ATOM 1541 C C . GLY A 1 201 ? 12.18 -1.325 -17.391 1 98.81 201 GLY A C 1
ATOM 1542 O O . GLY A 1 201 ? 10.953 -1.455 -17.406 1 98.81 201 GLY A O 1
ATOM 1543 N N . ASN A 1 202 ? 12.992 -1.819 -18.375 1 98.69 202 ASN A N 1
ATOM 1544 C CA . ASN A 1 202 ? 12.438 -2.598 -19.469 1 98.69 202 ASN A CA 1
ATOM 1545 C C . ASN A 1 202 ? 11.727 -3.848 -18.969 1 98.69 202 ASN A C 1
ATOM 1547 O O . ASN A 1 202 ? 10.672 -4.223 -19.5 1 98.69 202 ASN A O 1
ATOM 1551 N N . GLY A 1 203 ? 12.344 -4.461 -18 1 98.75 203 GLY A N 1
ATOM 1552 C CA . GLY A 1 203 ? 11.758 -5.668 -17.438 1 98.75 203 GLY A CA 1
ATOM 1553 C C . GLY A 1 203 ? 10.367 -5.449 -16.875 1 98.75 203 GLY A C 1
ATOM 1554 O O . GLY A 1 203 ? 9.492 -6.309 -17 1 98.75 203 GLY A O 1
ATOM 1555 N N . THR A 1 204 ? 10.172 -4.273 -16.266 1 98.88 204 THR A N 1
ATOM 1556 C CA . THR A 1 204 ? 8.852 -3.988 -15.719 1 98.88 204 THR A CA 1
ATOM 1557 C C . THR A 1 204 ? 7.836 -3.789 -16.844 1 98.88 204 THR A C 1
ATOM 1559 O O . THR A 1 204 ? 6.652 -4.102 -16.672 1 98.88 204 THR A O 1
ATOM 1562 N N . ASN A 1 205 ? 8.234 -3.258 -17.984 1 98.75 205 ASN A N 1
ATOM 1563 C CA . ASN A 1 205 ? 7.367 -3.205 -19.156 1 98.75 205 ASN A CA 1
ATOM 1564 C C . ASN A 1 205 ? 7.004 -4.602 -19.641 1 98.75 205 ASN A C 1
ATOM 1566 O O . ASN A 1 205 ? 5.852 -4.863 -20 1 98.75 205 ASN A O 1
ATOM 1570 N N . PHE A 1 206 ? 8.016 -5.5 -19.672 1 98.69 206 PHE A N 1
ATOM 1571 C CA . PHE A 1 206 ? 7.785 -6.863 -20.125 1 98.69 206 PHE A CA 1
ATOM 1572 C C . PHE A 1 206 ? 6.785 -7.578 -19.219 1 98.69 206 PHE A C 1
ATOM 1574 O O . PHE A 1 206 ? 5.84 -8.203 -19.703 1 98.69 206 PHE A O 1
ATOM 1581 N N . THR A 1 207 ? 6.984 -7.477 -17.938 1 98.69 207 THR A N 1
ATOM 1582 C CA . THR A 1 207 ? 6.121 -8.203 -17.016 1 98.69 207 THR A CA 1
ATOM 1583 C C . THR A 1 207 ? 4.711 -7.625 -17.016 1 98.69 207 THR A C 1
ATOM 1585 O O . THR A 1 207 ? 3.73 -8.359 -16.875 1 98.69 207 THR A O 1
ATOM 1588 N N . ALA A 1 208 ? 4.605 -6.305 -17.203 1 98.81 208 ALA A N 1
ATOM 1589 C CA . ALA A 1 208 ? 3.285 -5.699 -17.344 1 98.81 208 ALA A CA 1
ATOM 1590 C C . ALA A 1 208 ? 2.59 -6.207 -18.609 1 98.81 208 ALA A C 1
ATOM 1592 O O . ALA A 1 208 ? 1.388 -6.484 -18.594 1 98.81 208 ALA A O 1
ATOM 1593 N N . GLN A 1 209 ? 3.311 -6.312 -19.672 1 98.56 209 GLN A N 1
ATOM 1594 C CA . GLN A 1 209 ? 2.766 -6.852 -20.922 1 98.56 209 GLN A CA 1
ATOM 1595 C C . GLN A 1 209 ? 2.283 -8.289 -20.734 1 98.56 209 GLN A C 1
ATOM 1597 O O . GLN A 1 209 ? 1.213 -8.656 -21.219 1 98.56 209 GLN A O 1
ATOM 1602 N N . VAL A 1 210 ? 3.088 -9.094 -20.047 1 98.44 210 VAL A N 1
ATOM 1603 C CA . VAL A 1 210 ? 2.729 -10.477 -19.75 1 98.44 210 VAL A CA 1
ATOM 1604 C C . VAL A 1 210 ? 1.385 -10.523 -19.031 1 98.44 210 VAL A C 1
ATOM 1606 O O . VAL A 1 210 ? 0.466 -11.227 -19.453 1 98.44 210 VAL A O 1
ATOM 1609 N N . ALA A 1 211 ? 1.244 -9.773 -17.953 1 98.75 211 ALA A N 1
ATOM 1610 C CA . ALA A 1 211 ? 0.045 -9.797 -17.125 1 98.75 211 ALA A CA 1
ATOM 1611 C C . ALA A 1 211 ? -1.176 -9.32 -17.906 1 98.75 211 ALA A C 1
ATOM 1613 O O . ALA A 1 211 ? -2.252 -9.914 -17.812 1 98.75 211 ALA A O 1
ATOM 1614 N N . ASN A 1 212 ? -0.99 -8.25 -18.672 1 98.56 212 ASN A N 1
ATOM 1615 C CA . ASN A 1 212 ? -2.109 -7.707 -19.438 1 98.56 212 ASN A CA 1
ATOM 1616 C C . ASN A 1 212 ? -2.547 -8.656 -20.547 1 98.56 212 ASN A C 1
ATOM 1618 O O . ASN A 1 212 ? -3.742 -8.836 -20.781 1 98.56 212 ASN A O 1
ATOM 1622 N N . GLN A 1 213 ? -1.611 -9.234 -21.203 1 97.81 213 GLN A N 1
ATOM 1623 C CA . GLN A 1 213 ? -1.932 -10.156 -22.281 1 97.81 213 GLN A CA 1
ATOM 1624 C C . GLN A 1 213 ? -2.615 -11.414 -21.766 1 97.81 213 GLN A C 1
ATOM 1626 O O . GLN A 1 213 ? -3.643 -11.836 -22.297 1 97.81 213 GLN A O 1
ATOM 1631 N N . LEU A 1 214 ? -2.033 -12.008 -20.766 1 98.12 214 LEU A N 1
ATOM 1632 C CA . LEU A 1 214 ? -2.613 -13.219 -20.203 1 98.12 214 LEU A CA 1
ATOM 1633 C C . LEU A 1 214 ? -3.947 -12.922 -19.531 1 98.12 214 LEU A C 1
ATOM 1635 O O . LEU A 1 214 ? -4.891 -13.711 -19.625 1 98.12 214 LEU A O 1
ATOM 1639 N N . GLY A 1 215 ? -4.02 -11.797 -18.828 1 98.12 215 GLY A N 1
ATOM 1640 C CA . GLY A 1 215 ? -5.258 -11.422 -18.156 1 98.12 215 GLY A CA 1
ATOM 1641 C C . GLY A 1 215 ? -6.398 -11.164 -19.125 1 98.12 215 GLY A C 1
ATOM 1642 O O . GLY A 1 215 ? -7.543 -11.539 -18.859 1 98.12 215 GLY A O 1
ATOM 1643 N N . GLY A 1 216 ? -6.086 -10.352 -20.188 1 97.56 216 GLY A N 1
ATOM 1644 C CA . GLY A 1 216 ? -6.957 -10.266 -21.344 1 97.56 216 GLY A CA 1
ATOM 1645 C C . GLY A 1 216 ? -8.047 -9.219 -21.203 1 97.56 216 GLY A C 1
ATOM 1646 O O . GLY A 1 216 ? -8.875 -9.047 -22.094 1 97.56 216 GLY A O 1
ATOM 1647 N N . CYS A 1 217 ? -8.156 -8.539 -20.109 1 97.69 217 CYS A N 1
ATOM 1648 C CA . CYS A 1 217 ? -9.258 -7.605 -19.875 1 97.69 217 CYS A CA 1
ATOM 1649 C C . CYS A 1 217 ? -8.742 -6.172 -19.812 1 97.69 217 CYS A C 1
ATOM 1651 O O . CYS A 1 217 ? -9.195 -5.387 -18.969 1 97.69 217 CYS A O 1
ATOM 1653 N N . GLY A 1 218 ? -7.754 -5.871 -20.672 1 96.5 218 GLY A N 1
ATOM 1654 C CA . GLY A 1 218 ? -7.273 -4.504 -20.797 1 96.5 218 GLY A CA 1
ATOM 1655 C C . GLY A 1 218 ? -6.039 -4.23 -19.953 1 96.5 218 GLY A C 1
ATOM 1656 O O . GLY A 1 218 ? -5.398 -5.164 -19.453 1 96.5 218 GLY A O 1
ATOM 1657 N N . LEU A 1 219 ? -5.68 -2.955 -19.828 1 97.81 219 LEU A N 1
ATOM 1658 C CA . LEU A 1 219 ? -4.473 -2.498 -19.141 1 97.81 219 LEU A CA 1
ATOM 1659 C C . LEU A 1 219 ? -4.715 -2.379 -17.641 1 97.81 219 LEU A C 1
ATOM 1661 O O . LEU A 1 219 ? -5.539 -1.569 -17.203 1 97.81 219 LEU A O 1
ATOM 1665 N N . LYS A 1 220 ? -3.971 -3.23 -16.906 1 98.25 220 LYS A N 1
ATOM 1666 C CA . LYS A 1 220 ? -4.133 -3.201 -15.453 1 98.25 220 LYS A CA 1
ATOM 1667 C C . LYS A 1 220 ? -2.785 -3.307 -14.742 1 98.25 220 LYS A C 1
ATOM 1669 O O . LYS A 1 220 ? -2.715 -3.248 -13.516 1 98.25 220 LYS A O 1
ATOM 1674 N N . ASP A 1 221 ? -1.77 -3.557 -15.5 1 98.62 221 ASP A N 1
ATOM 1675 C CA . ASP A 1 221 ? -0.38 -3.506 -15.055 1 98.62 221 ASP A CA 1
ATOM 1676 C C . ASP A 1 221 ? 0.443 -2.566 -15.938 1 98.62 221 ASP A C 1
ATOM 1678 O O . ASP A 1 221 ? 0.184 -2.443 -17.141 1 98.62 221 ASP A O 1
ATOM 1682 N N . GLU A 1 222 ? 1.373 -1.909 -15.367 1 98.88 222 GLU A N 1
ATOM 1683 C CA . GLU A 1 222 ? 2.193 -0.911 -16.047 1 98.88 222 GLU A CA 1
ATOM 1684 C C . GLU A 1 222 ? 3.639 -0.958 -15.555 1 98.88 222 GLU A C 1
ATOM 1686 O O . GLU A 1 222 ? 3.912 -1.429 -14.453 1 98.88 222 GLU A O 1
ATOM 1691 N N . GLY A 1 223 ? 4.543 -0.522 -16.422 1 98.88 223 GLY A N 1
ATOM 1692 C CA . GLY A 1 223 ? 5.938 -0.388 -16.016 1 98.88 223 GLY A CA 1
ATOM 1693 C C . GLY A 1 223 ? 6.191 0.815 -15.133 1 98.88 223 GLY A C 1
ATOM 1694 O O . GLY A 1 223 ? 5.254 1.489 -14.711 1 98.88 223 GLY A O 1
ATOM 1695 N N . LEU A 1 224 ? 7.434 1.065 -14.875 1 98.88 224 LEU A N 1
ATOM 1696 C CA . LEU A 1 224 ? 7.852 2.139 -13.977 1 98.88 224 LEU A CA 1
ATOM 1697 C C . LEU A 1 224 ? 7.707 3.498 -14.656 1 98.88 224 LEU A C 1
ATOM 1699 O O . LEU A 1 224 ? 7.77 4.535 -13.992 1 98.88 224 LEU A O 1
ATOM 1703 N N . SER A 1 225 ? 7.52 3.521 -15.922 1 98.56 225 SER A N 1
ATOM 1704 C CA . SER A 1 225 ? 7.246 4.707 -16.719 1 98.56 225 SER A CA 1
ATOM 1705 C C . SER A 1 225 ? 6.102 4.457 -17.703 1 98.56 225 SER A C 1
ATOM 1707 O O . SER A 1 225 ? 6.004 3.375 -18.281 1 98.56 225 SER A O 1
ATOM 1709 N N . VAL A 1 226 ? 5.305 5.418 -17.844 1 98.62 226 VAL A N 1
ATOM 1710 C CA . VAL A 1 226 ? 4.191 5.344 -18.781 1 98.62 226 VAL A CA 1
ATOM 1711 C C . VAL A 1 226 ? 4.105 6.637 -19.594 1 98.62 226 VAL A C 1
ATOM 1713 O O . VAL A 1 226 ? 4.625 7.672 -19.172 1 98.62 226 VAL A O 1
ATOM 1716 N N . PRO A 1 227 ? 3.451 6.613 -20.781 1 98.19 227 PRO A N 1
ATOM 1717 C CA . PRO A 1 227 ? 3.188 7.879 -21.484 1 98.19 227 PRO A CA 1
ATOM 1718 C C . PRO A 1 227 ? 2.301 8.82 -20.672 1 98.19 227 PRO A C 1
ATOM 1720 O O . PRO A 1 227 ? 1.536 8.367 -19.812 1 98.19 227 PRO A O 1
ATOM 1723 N N . LEU A 1 228 ? 2.34 10.07 -20.938 1 98.06 228 LEU A N 1
ATOM 1724 C CA . LEU A 1 228 ? 1.69 11.125 -20.172 1 98.06 228 LEU A CA 1
ATOM 1725 C C . LEU A 1 228 ? 0.196 10.852 -20.031 1 98.06 228 LEU A C 1
ATOM 1727 O O . LEU A 1 228 ? -0.374 11.023 -18.953 1 98.06 228 LEU A O 1
ATOM 1731 N N . PRO A 1 229 ? -0.535 10.352 -21.016 1 98.06 229 PRO A N 1
ATOM 1732 C CA . PRO A 1 229 ? -1.982 10.164 -20.891 1 98.06 229 PRO A CA 1
ATOM 1733 C C . PRO A 1 229 ? -2.354 9.078 -19.891 1 98.06 229 PRO A C 1
ATOM 1735 O O . PRO A 1 229 ? -3.508 9 -19.469 1 98.06 229 PRO A O 1
ATOM 1738 N N . LEU A 1 230 ? -1.32 8.273 -19.516 1 97.75 230 LEU A N 1
ATOM 1739 C CA . LEU A 1 230 ? -1.594 7.199 -18.562 1 97.75 230 LEU A CA 1
ATOM 1740 C C . LEU A 1 230 ? -1.089 7.559 -17.172 1 97.75 230 LEU A C 1
ATOM 1742 O O . LEU A 1 230 ? -1.436 6.895 -16.188 1 97.75 230 LEU A O 1
ATOM 1746 N N . GLY A 1 231 ? -0.244 8.609 -17.094 1 98.38 231 GLY A N 1
ATOM 1747 C CA . GLY A 1 231 ? 0.331 8.984 -15.82 1 98.38 231 GLY A CA 1
ATOM 1748 C C . GLY A 1 231 ? -0.63 9.766 -14.938 1 98.38 231 GLY A C 1
ATOM 1749 O O . GLY A 1 231 ? -1.667 10.234 -15.406 1 98.38 231 GLY A O 1
ATOM 1750 N N . ALA A 1 232 ? -0.323 9.883 -13.695 1 98.56 232 ALA A N 1
ATOM 1751 C CA . ALA A 1 232 ? -1.164 10.602 -12.742 1 98.56 232 ALA A CA 1
ATOM 1752 C C . ALA A 1 232 ? -1.52 11.992 -13.266 1 98.56 232 ALA A C 1
ATOM 1754 O O . ALA A 1 232 ? -0.636 12.773 -13.633 1 98.56 232 ALA A O 1
ATOM 1755 N N . GLU A 1 233 ? -2.832 12.305 -13.414 1 98.19 233 GLU A N 1
ATOM 1756 C CA . GLU A 1 233 ? -3.377 13.586 -13.859 1 98.19 233 GLU A CA 1
ATOM 1757 C C . GLU A 1 233 ? -2.932 13.914 -15.281 1 98.19 233 GLU A C 1
ATOM 1759 O O . GLU A 1 233 ? -3.006 15.062 -15.711 1 98.19 233 GLU A O 1
ATOM 1764 N N . ASN A 1 234 ? -2.387 12.906 -15.969 1 98.25 234 ASN A N 1
ATOM 1765 C CA . ASN A 1 234 ? -1.823 13.102 -17.297 1 98.25 234 ASN A CA 1
ATOM 1766 C C . ASN A 1 234 ? -0.655 14.078 -17.281 1 98.25 234 ASN A C 1
ATOM 1768 O O . ASN A 1 234 ? -0.473 14.859 -18.219 1 98.25 234 ASN A O 1
ATOM 1772 N N . ARG A 1 235 ? 0.178 14.031 -16.219 1 98.12 235 ARG A N 1
ATOM 1773 C CA . ARG A 1 235 ? 1.146 15.109 -16.062 1 98.12 235 ARG A CA 1
ATOM 1774 C C . ARG A 1 235 ? 2.533 14.562 -15.742 1 98.12 235 ARG A C 1
ATOM 1776 O O . ARG A 1 235 ? 3.488 15.328 -15.586 1 98.12 235 ARG A O 1
ATOM 1783 N N . THR A 1 236 ? 2.613 13.305 -15.656 1 98.5 236 THR A N 1
ATOM 1784 C CA . THR A 1 236 ? 3.918 12.719 -15.367 1 98.5 236 THR A CA 1
ATOM 1785 C C . THR A 1 236 ? 4.074 11.375 -16.078 1 98.5 236 THR A C 1
ATOM 1787 O O . THR A 1 236 ? 3.08 10.719 -16.406 1 98.5 236 THR A O 1
ATOM 1790 N N . THR A 1 237 ? 5.305 11.016 -16.359 1 98.62 237 THR A N 1
ATOM 1791 C CA . THR A 1 237 ? 5.613 9.711 -16.922 1 98.62 237 THR A CA 1
ATOM 1792 C C . THR A 1 237 ? 6.125 8.758 -15.844 1 98.62 237 THR A C 1
ATOM 1794 O O . THR A 1 237 ? 6.25 7.555 -16.078 1 98.62 237 THR A O 1
ATOM 1797 N N . THR A 1 238 ? 6.426 9.336 -14.617 1 98.75 238 THR A N 1
ATOM 1798 C CA . THR A 1 238 ? 6.816 8.508 -13.484 1 98.75 238 THR A CA 1
ATOM 1799 C C . THR A 1 238 ? 5.648 7.645 -13.016 1 98.75 238 THR A C 1
ATOM 1801 O O . THR A 1 238 ? 4.531 8.141 -12.852 1 98.75 238 THR A O 1
ATOM 1804 N N . ASN A 1 239 ? 5.883 6.367 -12.836 1 98.88 239 ASN A N 1
ATOM 1805 C CA . ASN A 1 239 ? 4.82 5.41 -12.547 1 98.88 239 ASN A CA 1
ATOM 1806 C C . ASN A 1 239 ? 5.289 4.324 -11.586 1 98.88 239 ASN A C 1
ATOM 1808 O O . ASN A 1 239 ? 5.211 3.137 -11.898 1 98.88 239 ASN A O 1
ATOM 1812 N N . VAL A 1 240 ? 5.691 4.727 -10.43 1 98.94 240 VAL A N 1
ATOM 1813 C CA . VAL A 1 240 ? 6.145 3.764 -9.43 1 98.94 240 VAL A CA 1
ATOM 1814 C C . VAL A 1 240 ? 4.957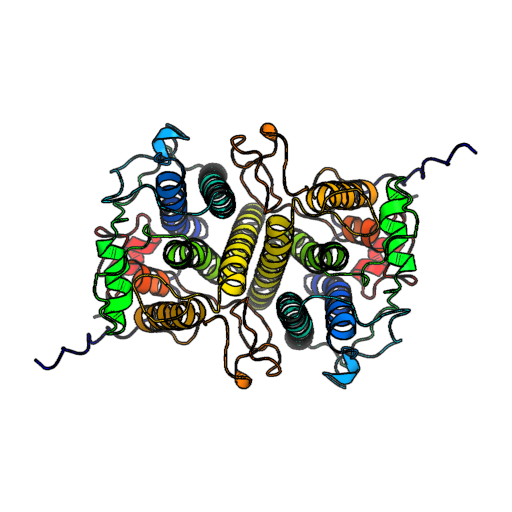 2.943 -8.922 1 98.94 240 VAL A C 1
ATOM 1816 O O . VAL A 1 240 ? 5.09 1.745 -8.664 1 98.94 240 VAL A O 1
ATOM 1819 N N . ILE A 1 241 ? 3.83 3.566 -8.789 1 98.94 241 ILE A N 1
ATOM 1820 C CA . ILE A 1 241 ? 2.604 2.85 -8.461 1 98.94 241 ILE A CA 1
ATOM 1821 C C . ILE A 1 241 ? 1.669 2.842 -9.672 1 98.94 241 ILE A C 1
ATOM 1823 O O . ILE A 1 241 ? 1.214 3.896 -10.117 1 98.94 241 ILE A O 1
ATOM 1827 N N . ALA A 1 242 ? 1.42 1.732 -10.219 1 98.88 242 ALA A N 1
ATOM 1828 C CA . ALA A 1 242 ? 0.526 1.61 -11.367 1 98.88 242 ALA A CA 1
ATOM 1829 C C . ALA A 1 242 ? -0.93 1.804 -10.953 1 98.88 242 ALA A C 1
ATOM 1831 O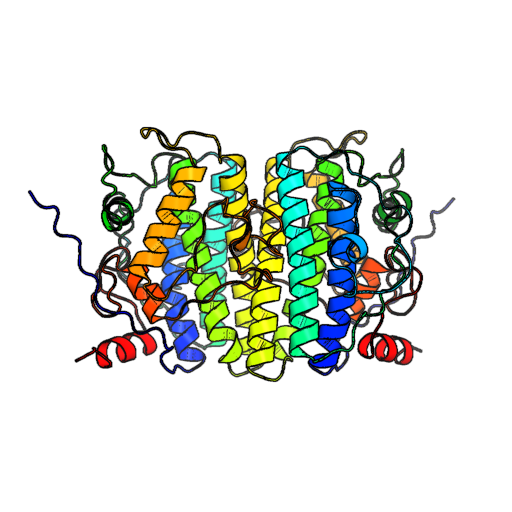 O . ALA A 1 242 ? -1.434 1.09 -10.086 1 98.88 242 ALA A O 1
ATOM 1832 N N . ALA A 1 243 ? -1.601 2.727 -11.5 1 98.81 243 ALA A N 1
ATOM 1833 C CA . ALA A 1 243 ? -3 3.076 -11.266 1 98.81 243 ALA A CA 1
ATOM 1834 C C . ALA A 1 243 ? -3.557 3.902 -12.422 1 98.81 243 ALA A C 1
ATOM 1836 O O . ALA A 1 243 ? -2.812 4.309 -13.32 1 98.81 243 ALA A O 1
ATOM 1837 N N . ASP A 1 244 ? -4.82 4.109 -12.461 1 98.31 244 ASP A N 1
ATOM 1838 C CA . ASP A 1 244 ? -5.406 4.879 -13.555 1 98.31 244 ASP A CA 1
ATOM 1839 C C . ASP A 1 244 ? -5.078 6.363 -13.422 1 98.31 244 ASP A C 1
ATOM 1841 O O . ASP A 1 244 ? -4.285 6.754 -12.562 1 98.31 244 ASP A O 1
ATOM 1845 N N . VAL A 1 245 ? -5.602 7.215 -14.227 1 97.25 245 VAL A N 1
ATOM 1846 C CA . VAL A 1 245 ? -5.199 8.609 -14.359 1 97.25 245 VAL A CA 1
ATOM 1847 C C . VAL A 1 245 ? -5.559 9.375 -13.086 1 97.25 245 VAL A C 1
ATOM 1849 O O . VAL A 1 245 ? -4.945 10.391 -12.766 1 97.25 245 VAL A O 1
ATOM 1852 N N . ASN A 1 246 ? -6.598 8.867 -12.312 1 98.38 246 ASN A N 1
ATOM 1853 C CA . ASN A 1 246 ? -6.953 9.453 -11.023 1 98.38 246 ASN A CA 1
ATOM 1854 C C . ASN A 1 246 ? -6.27 8.719 -9.867 1 98.38 246 ASN A C 1
ATOM 1856 O O . ASN A 1 246 ? -6.609 8.93 -8.703 1 98.38 246 ASN A O 1
ATOM 1860 N N . SER A 1 247 ? -5.387 7.812 -10.25 1 98.81 247 SER A N 1
ATOM 1861 C CA . SER A 1 247 ? -4.551 7.078 -9.305 1 98.81 247 SER A CA 1
ATOM 1862 C C . SER A 1 247 ? -5.395 6.176 -8.414 1 98.81 247 SER A C 1
ATOM 1864 O O . SER A 1 247 ? -5.148 6.082 -7.207 1 98.81 247 SER A O 1
ATOM 1866 N N . LEU A 1 248 ? -6.477 5.691 -8.992 1 98.88 248 LEU A N 1
ATOM 1867 C CA . LEU A 1 248 ? -7.211 4.59 -8.383 1 98.88 248 LEU A CA 1
ATOM 1868 C C . LEU A 1 248 ? -6.625 3.248 -8.812 1 98.88 248 LEU A C 1
ATOM 1870 O O . LEU A 1 248 ? -6.406 3.008 -10 1 98.88 248 LEU A O 1
ATOM 1874 N N . ILE A 1 249 ? -6.355 2.414 -7.84 1 98.94 249 ILE A N 1
ATOM 1875 C CA . ILE A 1 249 ? -5.746 1.115 -8.102 1 98.94 249 ILE A CA 1
ATOM 1876 C C . ILE A 1 249 ? -6.637 0.309 -9.047 1 98.94 249 ILE A C 1
ATOM 1878 O O . ILE A 1 249 ? -7.859 0.289 -8.891 1 98.94 249 ILE A O 1
ATOM 1882 N N . TYR A 1 250 ? -6.051 -0.333 -10.023 1 98.75 250 TYR A N 1
ATOM 1883 C CA . TYR A 1 250 ? -6.762 -1.242 -10.922 1 98.75 250 TYR A CA 1
ATOM 1884 C C . TYR A 1 250 ? -7.289 -2.451 -10.164 1 98.75 250 TYR A C 1
ATOM 1886 O O . TYR A 1 250 ? -6.859 -2.725 -9.039 1 98.75 250 TYR A O 1
ATOM 1894 N N . THR A 1 251 ? -8.227 -3.156 -10.773 1 98.69 251 THR A N 1
ATOM 1895 C CA . THR A 1 251 ? -8.781 -4.371 -10.188 1 98.69 251 THR A CA 1
ATOM 1896 C C . THR A 1 251 ? -8.695 -5.535 -11.164 1 98.69 251 THR A C 1
ATOM 1898 O O . THR A 1 251 ? -8.719 -5.336 -12.383 1 98.69 251 THR A O 1
ATOM 1901 N N . ARG A 1 252 ? -8.594 -6.723 -10.625 1 98.62 252 ARG A N 1
ATOM 1902 C CA . ARG A 1 252 ? -8.734 -7.934 -11.43 1 98.62 252 ARG A CA 1
ATOM 1903 C C . ARG A 1 252 ? -9.727 -8.898 -10.789 1 98.62 252 ARG A C 1
ATOM 1905 O O . ARG A 1 252 ? -9.781 -9.016 -9.562 1 98.62 252 ARG A O 1
ATOM 1912 N N . THR A 1 253 ? -10.469 -9.57 -11.648 1 98.5 253 THR A N 1
ATOM 1913 C CA . THR A 1 253 ? -11.367 -10.641 -11.219 1 98.5 253 THR A CA 1
ATOM 1914 C C . THR A 1 253 ? -10.594 -11.922 -10.961 1 98.5 253 THR A C 1
ATOM 1916 O O . THR A 1 253 ? -9.43 -12.047 -11.367 1 98.5 253 THR A O 1
ATOM 1919 N N . ALA A 1 254 ? -11.281 -12.867 -10.336 1 98.56 254 ALA A N 1
ATOM 1920 C CA . ALA A 1 254 ? -10.703 -14.188 -10.125 1 98.56 254 ALA A CA 1
ATOM 1921 C C . ALA A 1 254 ? -10.266 -14.812 -11.445 1 98.56 254 ALA A C 1
ATOM 1923 O O . ALA A 1 254 ? -9.172 -15.383 -11.539 1 98.56 254 ALA A O 1
ATOM 1924 N N . ARG A 1 255 ? -11.023 -14.688 -12.492 1 98.06 255 ARG A N 1
ATOM 1925 C CA . ARG A 1 255 ? -10.711 -15.289 -13.781 1 98.06 255 ARG A CA 1
ATOM 1926 C C . ARG A 1 255 ? -9.453 -14.68 -14.383 1 98.06 255 ARG A C 1
ATOM 1928 O O . ARG A 1 255 ? -8.602 -15.391 -14.914 1 98.06 255 ARG A O 1
ATOM 1935 N N . GLU A 1 256 ? -9.391 -13.367 -14.312 1 98.56 256 GLU A N 1
ATOM 1936 C CA . GLU A 1 256 ? -8.203 -12.703 -14.844 1 98.56 256 GLU A CA 1
ATOM 1937 C C . GLU A 1 256 ? -6.938 -13.195 -14.141 1 98.56 256 GLU A C 1
ATOM 1939 O O . GLU A 1 256 ? -5.918 -13.438 -14.789 1 98.56 256 GLU A O 1
ATOM 1944 N N . ILE A 1 257 ? -7 -13.305 -12.812 1 98.81 257 ILE A N 1
ATOM 1945 C CA . ILE A 1 257 ? -5.848 -13.75 -12.039 1 98.81 257 ILE A CA 1
ATOM 1946 C C . ILE A 1 257 ? -5.473 -15.18 -12.445 1 98.81 257 ILE A C 1
ATOM 1948 O O . ILE A 1 257 ? -4.297 -15.477 -12.672 1 98.81 257 ILE A O 1
ATOM 1952 N N . LEU A 1 258 ? -6.457 -16.031 -12.555 1 98.69 258 LEU A N 1
ATOM 1953 C CA . LEU A 1 258 ? -6.215 -17.406 -12.938 1 98.69 258 LEU A CA 1
ATOM 1954 C C . LEU A 1 258 ? -5.547 -17.484 -14.305 1 98.69 258 LEU A C 1
ATOM 1956 O O . LEU A 1 258 ? -4.629 -18.297 -14.508 1 98.69 258 LEU A O 1
ATOM 1960 N N . ARG A 1 259 ? -5.957 -16.656 -15.234 1 98.25 259 ARG A N 1
ATOM 1961 C CA . ARG A 1 259 ? -5.402 -16.641 -16.578 1 98.25 259 ARG A CA 1
ATOM 1962 C C . ARG A 1 259 ? -3.906 -16.344 -16.547 1 98.25 259 ARG A C 1
ATOM 1964 O O . ARG A 1 259 ? -3.141 -16.906 -17.344 1 98.25 259 ARG A O 1
ATOM 1971 N N . ILE A 1 260 ? -3.533 -15.477 -15.633 1 98.81 260 ILE A N 1
ATOM 1972 C CA . ILE A 1 260 ? -2.141 -15.055 -15.539 1 98.81 260 ILE A CA 1
ATOM 1973 C C . ILE A 1 260 ? -1.323 -16.125 -14.82 1 98.81 260 ILE A C 1
ATOM 1975 O O . ILE A 1 260 ? -0.337 -16.625 -15.359 1 98.81 260 ILE A O 1
ATOM 1979 N N . VAL A 1 261 ? -1.769 -16.641 -13.641 1 98.88 261 VAL A N 1
ATOM 1980 C CA . VAL A 1 261 ? -0.935 -17.5 -12.812 1 98.88 261 VAL A CA 1
ATOM 1981 C C . VAL A 1 261 ? -0.843 -18.891 -13.43 1 98.88 261 VAL A C 1
ATOM 1983 O O . VAL A 1 261 ? 0.125 -19.625 -13.195 1 98.88 261 VAL A O 1
ATOM 1986 N N . PHE A 1 262 ? -1.807 -19.234 -14.312 1 98.38 262 PHE A N 1
ATOM 1987 C CA . PHE A 1 262 ? -1.749 -20.5 -15.039 1 98.38 262 PHE A CA 1
ATOM 1988 C C . PHE A 1 262 ? -0.841 -20.375 -16.266 1 98.38 262 PHE A C 1
ATOM 1990 O O . PHE A 1 262 ? -0.445 -21.375 -16.844 1 98.38 262 PHE A O 1
ATOM 1997 N N . ILE A 1 263 ? -0.486 -19.219 -16.656 1 98.31 263 ILE A N 1
ATOM 1998 C CA . ILE A 1 263 ? 0.343 -18.859 -17.812 1 98.31 263 ILE A CA 1
ATOM 1999 C C . ILE A 1 263 ? -0.285 -19.406 -19.078 1 98.31 263 ILE A C 1
ATOM 2001 O O . ILE A 1 263 ? 0.426 -19.828 -20 1 98.31 263 ILE A O 1
ATOM 2005 N N . THR A 1 264 ? -1.603 -19.609 -19.172 1 96.25 264 THR A N 1
ATOM 2006 C CA . THR A 1 264 ? -2.25 -20.188 -20.344 1 96.25 264 THR A CA 1
ATOM 2007 C C . THR A 1 264 ? -3.203 -19.188 -20.984 1 96.25 264 THR A C 1
ATOM 2009 O O . THR A 1 264 ? -3.713 -19.406 -22.078 1 96.25 264 THR A O 1
ATOM 2012 N N . GLY A 1 265 ? -3.488 -18.078 -20.203 1 96.56 265 GLY A N 1
ATOM 2013 C CA . GLY A 1 265 ? -4.508 -17.156 -20.672 1 96.56 265 GLY A CA 1
ATOM 2014 C C . GLY A 1 265 ? -5.906 -17.734 -20.641 1 96.56 265 GLY A C 1
ATOM 2015 O O . GLY A 1 265 ? -6.809 -17.234 -21.328 1 96.56 265 GLY A O 1
ATOM 2016 N N . ASN A 1 266 ? -6.074 -18.828 -19.891 1 96.19 266 ASN A N 1
ATOM 2017 C CA . ASN A 1 266 ? -7.336 -19.531 -19.734 1 96.19 266 ASN A CA 1
ATOM 2018 C C . ASN A 1 266 ? -7.598 -19.922 -18.281 1 96.19 266 ASN A C 1
ATOM 2020 O O . ASN A 1 266 ? -6.898 -20.766 -17.719 1 96.19 266 ASN A O 1
ATOM 2024 N N . ALA A 1 267 ? -8.664 -19.375 -17.75 1 97.19 267 ALA A N 1
ATOM 2025 C CA . ALA A 1 267 ? -8.961 -19.531 -16.328 1 97.19 267 ALA A CA 1
ATOM 2026 C C . ALA A 1 267 ? -9.367 -20.969 -16.016 1 97.19 267 ALA A C 1
ATOM 2028 O O . ALA A 1 267 ? -9.406 -21.359 -14.844 1 97.19 267 ALA A O 1
ATOM 2029 N N . THR A 1 268 ? -9.633 -21.766 -17.016 1 96.38 268 THR A N 1
ATOM 2030 C CA . THR A 1 268 ? -10.102 -23.141 -16.766 1 96.38 268 THR A CA 1
ATOM 2031 C C . THR A 1 268 ? -9.055 -24.156 -17.219 1 96.38 268 THR A C 1
ATOM 2033 O O . THR A 1 268 ? -9.344 -25.344 -17.312 1 96.38 268 THR A O 1
ATOM 2036 N N . SER A 1 269 ? -7.879 -23.734 -17.562 1 96.31 269 SER A N 1
ATOM 2037 C CA . SER A 1 269 ? -6.762 -24.594 -17.938 1 96.31 269 SER A CA 1
ATOM 2038 C C . SER A 1 269 ? -5.566 -24.375 -17.016 1 96.31 269 SER A C 1
ATOM 2040 O O . SER A 1 269 ? -4.656 -23.609 -17.344 1 96.31 269 SER A O 1
ATOM 2042 N N . PRO A 1 270 ? -5.531 -25.156 -15.945 1 97.25 270 PRO A N 1
ATOM 2043 C CA . PRO A 1 270 ? -4.441 -24.984 -14.977 1 97.25 270 PRO A CA 1
ATOM 2044 C C . PRO A 1 270 ? -3.064 -25.203 -15.594 1 97.25 270 PRO A C 1
ATOM 2046 O O . PRO A 1 270 ? -2.938 -25.938 -16.578 1 97.25 270 PRO A O 1
ATOM 2049 N N . GLY A 1 271 ? -2.043 -24.594 -15.031 1 98.19 271 GLY A N 1
ATOM 2050 C CA . GLY A 1 271 ? -0.651 -24.594 -15.453 1 98.19 271 GLY A CA 1
ATOM 2051 C C . GLY A 1 271 ? 0.204 -23.594 -14.688 1 98.19 271 GLY A C 1
ATOM 2052 O O . GLY A 1 271 ? -0.154 -23.188 -13.586 1 98.19 271 GLY A O 1
ATOM 2053 N N . GLY A 1 272 ? 1.314 -23.375 -15.219 1 98.5 272 GLY A N 1
ATOM 2054 C CA . GLY A 1 272 ? 2.182 -22.344 -14.664 1 98.5 272 GLY A CA 1
ATOM 2055 C C . GLY A 1 272 ? 2.479 -22.547 -13.188 1 98.5 272 GLY A C 1
ATOM 2056 O O . GLY A 1 272 ? 2.902 -23.625 -12.781 1 98.5 272 GLY A O 1
ATOM 2057 N N . LEU A 1 273 ? 2.166 -21.531 -12.398 1 98.88 273 LEU A N 1
ATOM 2058 C CA . LEU A 1 273 ? 2.469 -21.531 -10.969 1 98.88 273 LEU A CA 1
ATOM 2059 C C . LEU A 1 273 ? 1.569 -22.516 -10.227 1 98.88 273 LEU A C 1
ATOM 2061 O O . LEU A 1 273 ? 1.896 -22.953 -9.125 1 98.88 273 LEU A O 1
ATOM 2065 N N . PHE A 1 274 ? 0.433 -22.875 -10.844 1 98.81 274 PHE A N 1
ATOM 2066 C CA . PHE A 1 274 ? -0.557 -23.781 -10.266 1 98.81 274 PHE A CA 1
ATOM 2067 C C . PHE A 1 274 ? -0.91 -24.891 -11.242 1 98.81 274 PHE A C 1
ATOM 2069 O O . PHE A 1 274 ? -2.016 -24.922 -11.789 1 98.81 274 PHE A O 1
ATOM 2076 N N . PRO A 1 275 ? -0.04 -25.891 -11.32 1 98.56 275 PRO A N 1
ATOM 2077 C CA . PRO A 1 275 ? -0.193 -26.891 -12.383 1 98.56 275 PRO A CA 1
ATOM 2078 C C . PRO A 1 275 ? -1.479 -27.688 -12.258 1 98.56 275 PRO A C 1
ATOM 2080 O O . PRO A 1 275 ? -1.972 -28.25 -13.242 1 98.56 275 PRO A O 1
ATOM 2083 N N . HIS A 1 276 ? -2.074 -27.766 -11.031 1 98.06 276 HIS A N 1
ATOM 2084 C CA . HIS A 1 276 ? -3.297 -28.531 -10.828 1 98.06 276 HIS A CA 1
ATOM 2085 C C . HIS A 1 276 ? -4.453 -27.641 -10.414 1 98.06 276 HIS A C 1
ATOM 2087 O O . HIS A 1 276 ? -5.477 -28.125 -9.914 1 98.06 276 HIS A O 1
ATOM 2093 N N . GLY A 1 277 ? -4.266 -26.281 -10.492 1 98.06 277 GLY A N 1
ATOM 2094 C CA . GLY A 1 277 ? -5.328 -25.328 -10.266 1 98.06 277 GLY A CA 1
ATOM 2095 C C . GLY A 1 277 ? -5.438 -24.891 -8.812 1 98.06 277 GLY A C 1
ATOM 2096 O O . GLY A 1 277 ? -4.574 -25.203 -7.996 1 98.06 277 GLY A O 1
ATOM 2097 N N . PHE A 1 278 ? -6.457 -24.016 -8.562 1 98 278 PHE A N 1
ATOM 2098 C CA . PHE A 1 278 ? -6.734 -23.453 -7.246 1 98 278 PHE A CA 1
ATOM 2099 C C . PHE A 1 278 ? -7.621 -24.391 -6.434 1 98 278 PHE A C 1
ATOM 2101 O O . PHE A 1 278 ? -8.18 -25.344 -6.969 1 98 278 PHE A O 1
ATOM 2108 N N . GLN A 1 279 ? -7.648 -24.172 -5.121 1 97 279 GLN A N 1
ATOM 2109 C CA . GLN A 1 279 ? -8.641 -24.766 -4.23 1 97 279 GLN A CA 1
ATOM 2110 C C . GLN A 1 279 ? -9.805 -23.797 -3.99 1 97 279 GLN A C 1
ATOM 2112 O O . GLN A 1 279 ? -9.648 -22.578 -4.109 1 97 279 GLN A O 1
ATOM 2117 N N . GLY A 1 280 ? -10.992 -24.359 -3.725 1 96.62 280 GLY A N 1
ATOM 2118 C CA . GLY A 1 280 ? -12.094 -23.531 -3.246 1 96.62 280 GLY A CA 1
ATOM 2119 C C . GLY A 1 280 ? -13.289 -23.531 -4.188 1 96.62 280 GLY A C 1
ATOM 2120 O O . GLY A 1 280 ? -13.141 -23.797 -5.379 1 96.62 280 GLY A O 1
ATOM 2121 N N . THR A 1 281 ? -14.406 -23.094 -3.717 1 97.38 281 THR A N 1
ATOM 2122 C CA . THR A 1 281 ? -15.695 -23.156 -4.395 1 97.38 281 THR A CA 1
ATOM 2123 C C . THR A 1 281 ? -15.742 -22.188 -5.57 1 97.38 281 THR A C 1
ATOM 2125 O O . THR A 1 281 ? -16.312 -22.5 -6.613 1 97.38 281 THR A O 1
ATOM 2128 N N . LEU A 1 282 ? -15.148 -21.047 -5.371 1 98 282 LEU A N 1
ATOM 2129 C CA . LEU A 1 282 ? -15.172 -20.062 -6.453 1 98 282 LEU A CA 1
ATOM 2130 C C . LEU A 1 282 ? -14.461 -20.609 -7.688 1 98 282 LEU A C 1
ATOM 2132 O O . LEU A 1 282 ? -14.938 -20.438 -8.812 1 98 282 LEU A O 1
ATOM 2136 N N . TYR A 1 283 ? -13.352 -21.266 -7.496 1 97.75 283 TYR A N 1
ATOM 2137 C CA . TYR A 1 283 ? -12.633 -21.844 -8.625 1 97.75 283 TYR A CA 1
ATOM 2138 C C . TYR A 1 283 ? -13.43 -22.969 -9.266 1 97.75 283 TYR A C 1
ATOM 2140 O O . TYR A 1 283 ? -13.484 -23.078 -10.492 1 97.75 283 TYR A O 1
ATOM 2148 N N . GLN A 1 284 ? -14.07 -23.766 -8.469 1 96.81 284 GLN A N 1
ATOM 2149 C CA . GLN A 1 284 ? -14.906 -24.844 -9 1 96.81 284 GLN A CA 1
ATOM 2150 C C . GLN A 1 284 ? -16.047 -24.281 -9.859 1 96.81 284 GLN A C 1
ATOM 2152 O O . GLN A 1 284 ? -16.391 -24.859 -10.891 1 96.81 284 GLN A O 1
ATOM 2157 N N . ARG A 1 285 ? -16.578 -23.203 -9.391 1 96.75 285 ARG A N 1
ATOM 2158 C CA . ARG A 1 285 ? -17.641 -22.562 -10.156 1 96.75 285 ARG A CA 1
ATOM 2159 C C . ARG A 1 285 ? -17.109 -22.031 -11.484 1 96.75 285 ARG A C 1
ATOM 2161 O O . ARG A 1 285 ? -17.797 -22.125 -12.508 1 96.75 285 ARG A O 1
ATOM 2168 N N . ILE A 1 286 ? -15.938 -21.5 -11.484 1 96.81 286 ILE A N 1
ATOM 2169 C CA . ILE A 1 286 ? -15.32 -20.984 -12.703 1 96.81 286 ILE A CA 1
ATOM 2170 C C . ILE A 1 286 ? -15.086 -22.141 -13.672 1 96.81 286 ILE A C 1
ATOM 2172 O O . ILE A 1 286 ? -15.328 -22.016 -14.875 1 96.81 286 ILE A O 1
ATOM 2176 N N . LEU A 1 287 ? -14.672 -23.328 -13.188 1 95.38 287 LEU A N 1
ATOM 2177 C CA . LEU A 1 287 ? -14.477 -24.516 -14.016 1 95.38 287 LEU A CA 1
ATOM 2178 C C . LEU A 1 287 ? -15.789 -24.969 -14.633 1 95.38 287 LEU A C 1
ATOM 2180 O O . LEU A 1 287 ? -15.82 -25.406 -15.789 1 95.38 287 LEU A O 1
ATOM 2184 N N . ALA A 1 288 ? -16.766 -24.766 -13.836 1 93.12 288 ALA A N 1
ATOM 2185 C CA . ALA A 1 288 ? -18.078 -25.234 -14.273 1 93.12 288 ALA A CA 1
ATOM 2186 C C . ALA A 1 288 ? -18.656 -24.312 -15.344 1 93.12 288 ALA A C 1
ATOM 2188 O O . ALA A 1 288 ? -19.484 -24.75 -16.156 1 93.12 288 ALA A O 1
ATOM 2189 N N . LEU A 1 289 ? -18.297 -22.953 -15.234 1 82.19 289 LEU A N 1
ATOM 2190 C CA . LEU A 1 289 ? -18.812 -21.984 -16.203 1 82.19 289 LEU A CA 1
ATOM 2191 C C . LEU A 1 289 ? -18.094 -22.109 -17.531 1 82.19 289 LEU A C 1
ATOM 2193 O O . LEU A 1 289 ? -18.406 -21.391 -18.484 1 82.19 289 LEU A O 1
ATOM 2197 N N . LYS A 1 290 ? -17.328 -23.156 -17.719 1 69.38 290 LYS A N 1
ATOM 2198 C CA . LYS A 1 290 ? -16.516 -23.375 -18.906 1 69.38 290 LYS A CA 1
ATOM 2199 C C . LYS A 1 290 ? -17.266 -22.984 -20.172 1 69.38 290 LYS A C 1
ATOM 2201 O O . LYS A 1 290 ? -18.469 -23.234 -20.297 1 69.38 290 LYS A O 1
ATOM 2206 N N . GLN A 1 291 ? -16.75 -21.797 -20.781 1 51.59 291 GLN A N 1
ATOM 2207 C CA . GLN A 1 291 ? -17.281 -21.266 -22.031 1 51.59 291 GLN A CA 1
ATOM 2208 C C . GLN A 1 291 ? -17.5 -22.375 -23.062 1 51.59 291 GLN A C 1
ATOM 2210 O O . GLN A 1 291 ? -16.609 -23.219 -23.266 1 51.59 291 GLN A O 1
ATOM 2215 N N . ASN A 1 292 ? -18.688 -22.781 -23.266 1 39.06 292 ASN A N 1
ATOM 2216 C CA . ASN A 1 292 ? -19 -23.141 -24.641 1 39.06 292 ASN A CA 1
ATOM 2217 C C . ASN A 1 292 ? -18.453 -22.109 -25.625 1 39.06 292 ASN A C 1
ATOM 2219 O O . ASN A 1 292 ? -18.5 -20.906 -25.375 1 39.06 292 ASN A O 1
ATOM 2223 N N . MET B 1 1 ? 14.852 24.25 34.844 1 28 1 MET B N 1
ATOM 2224 C CA . MET B 1 1 ? 13.484 24.438 34.344 1 28 1 MET B CA 1
ATOM 2225 C C . MET B 1 1 ? 12.82 23.094 34.094 1 28 1 MET B C 1
ATOM 2227 O O . MET B 1 1 ? 13.344 22.281 33.312 1 28 1 MET B O 1
ATOM 2231 N N . ILE B 1 2 ? 12.133 22.594 34.969 1 35.47 2 ILE B N 1
ATOM 2232 C CA . ILE B 1 2 ? 11.414 21.344 34.812 1 35.47 2 ILE B CA 1
ATOM 2233 C C . ILE B 1 2 ? 10.609 21.328 33.531 1 35.47 2 ILE B C 1
ATOM 2235 O O . ILE B 1 2 ? 9.703 22.156 33.344 1 35.47 2 ILE B O 1
ATOM 2239 N N . LYS B 1 3 ? 11.281 21.016 32.469 1 44.59 3 LYS B N 1
ATOM 2240 C CA . LYS B 1 3 ? 10.492 20.984 31.234 1 44.59 3 LYS B CA 1
ATOM 2241 C C . LYS B 1 3 ? 9.109 20.391 31.469 1 44.59 3 LYS B C 1
ATOM 2243 O O . LYS B 1 3 ? 8.984 19.297 32.031 1 44.59 3 LYS B O 1
ATOM 2248 N N . ALA B 1 4 ? 8.062 21.078 31.625 1 43.31 4 ALA B N 1
ATOM 2249 C CA . ALA B 1 4 ? 6.672 20.688 31.844 1 43.31 4 ALA B CA 1
ATOM 2250 C C . ALA B 1 4 ? 6.266 19.562 30.906 1 43.31 4 ALA B C 1
ATOM 2252 O O . ALA B 1 4 ? 6.363 19.688 29.672 1 43.31 4 ALA B O 1
ATOM 2253 N N . THR B 1 5 ? 6.348 18.328 31.297 1 48.66 5 THR B N 1
ATOM 2254 C CA . THR B 1 5 ? 5.805 17.203 30.531 1 48.66 5 THR B CA 1
ATOM 2255 C C . THR B 1 5 ? 4.426 17.531 29.984 1 48.66 5 THR B C 1
ATOM 2257 O O . THR B 1 5 ? 3.512 17.875 30.734 1 48.66 5 THR B O 1
ATOM 2260 N N . ILE B 1 6 ? 4.355 17.969 28.719 1 59.16 6 ILE B N 1
ATOM 2261 C CA . ILE B 1 6 ? 3.057 18.266 28.109 1 59.16 6 ILE B CA 1
ATOM 2262 C C . ILE B 1 6 ? 2.066 17.156 28.469 1 59.16 6 ILE B C 1
ATOM 2264 O O . ILE B 1 6 ? 2.34 15.969 28.234 1 59.16 6 ILE B O 1
ATOM 2268 N N . VAL B 1 7 ? 1.314 17.406 29.422 1 70.62 7 VAL B N 1
ATOM 2269 C CA . VAL B 1 7 ? 0.228 16.484 29.75 1 70.62 7 VAL B CA 1
ATOM 2270 C C . VAL B 1 7 ? -0.828 16.531 28.641 1 70.62 7 VAL B C 1
ATOM 2272 O O . VAL B 1 7 ? -1.458 17.562 28.422 1 70.62 7 VAL B O 1
ATOM 2275 N N . LEU B 1 8 ? -0.821 15.43 27.844 1 81 8 LEU B N 1
ATOM 2276 C CA . LEU B 1 8 ? -1.819 15.328 26.781 1 81 8 LEU B CA 1
ATOM 2277 C C . LEU B 1 8 ? -3.178 14.93 27.359 1 81 8 LEU B C 1
ATOM 2279 O O . LEU B 1 8 ? -3.254 14.109 28.266 1 81 8 LEU B O 1
ATOM 2283 N N . PRO B 1 9 ? -4.234 15.562 26.891 1 81.69 9 PRO B N 1
ATOM 2284 C CA . PRO B 1 9 ? -5.562 15.109 27.312 1 81.69 9 PRO B CA 1
ATOM 2285 C C . PRO B 1 9 ? -5.805 13.633 27 1 81.69 9 PRO B C 1
ATOM 2287 O O . PRO B 1 9 ? -5.234 13.102 26.047 1 81.69 9 PRO B O 1
ATOM 2290 N N . SER B 1 10 ? -6.621 13.047 27.812 1 84.75 10 SER B N 1
ATOM 2291 C CA . SER B 1 10 ? -6.953 11.648 27.609 1 84.75 10 SER B CA 1
ATOM 2292 C C . SER B 1 10 ? -7.645 11.438 26.266 1 84.75 10 SER B C 1
ATOM 2294 O O . SER B 1 10 ? -8.594 12.148 25.922 1 84.75 10 SER B O 1
ATOM 2296 N N . PRO B 1 11 ? -7.227 10.469 25.547 1 87.69 11 PRO B N 1
ATOM 2297 C CA . PRO B 1 11 ? -7.797 10.258 24.219 1 87.69 11 PRO B CA 1
ATOM 2298 C C . PRO B 1 11 ? -9.141 9.523 24.25 1 87.69 11 PRO B C 1
ATOM 2300 O O . PRO B 1 11 ? -9.359 8.688 25.141 1 87.69 11 PRO B O 1
ATOM 2303 N N . LEU B 1 12 ? -10.023 9.891 23.406 1 91.56 12 LEU B N 1
ATOM 2304 C CA . LEU B 1 12 ? -11.211 9.102 23.062 1 91.56 12 LEU B CA 1
ATOM 2305 C C . LEU B 1 12 ? -10.969 8.242 21.844 1 91.56 12 LEU B C 1
ATOM 2307 O O . LEU B 1 12 ? -10.891 8.758 20.719 1 91.56 12 LEU B O 1
ATOM 2311 N N . CYS B 1 13 ? -10.961 7 21.969 1 94.75 13 CYS B N 1
ATOM 2312 C CA . CYS B 1 13 ? -10.398 6.125 20.953 1 94.75 13 CYS B CA 1
ATOM 2313 C C . CYS B 1 13 ? -11.508 5.492 20.109 1 94.75 13 CYS B C 1
ATOM 2315 O O . CYS B 1 13 ? -11.227 4.797 19.141 1 94.75 13 CYS B O 1
ATOM 2317 N N . ARG B 1 14 ? -12.766 5.766 20.5 1 93.38 14 ARG B N 1
ATOM 2318 C CA . ARG B 1 14 ? -13.883 5.238 19.719 1 93.38 14 ARG B CA 1
ATOM 2319 C C . ARG B 1 14 ? -14.203 6.145 18.547 1 93.38 14 ARG B C 1
ATOM 2321 O O . ARG B 1 14 ? -14.133 7.371 18.656 1 93.38 14 ARG B O 1
ATOM 2328 N N . PRO B 1 15 ? -14.547 5.543 17.5 1 95 15 PRO B N 1
ATOM 2329 C CA . PRO B 1 15 ? -14.891 6.375 16.344 1 95 15 PRO B CA 1
ATOM 2330 C C . PRO B 1 15 ? -16.156 7.199 16.562 1 95 15 PRO B C 1
ATOM 2332 O O . PRO B 1 15 ? -17.062 6.762 17.281 1 95 15 PRO B O 1
ATOM 2335 N N . VAL B 1 16 ? -16.172 8.328 15.945 1 95.31 16 VAL B N 1
ATOM 2336 C CA . VAL B 1 16 ? -17.375 9.125 15.875 1 95.31 16 VAL B CA 1
ATOM 2337 C C . VAL B 1 16 ? -18.203 8.711 14.656 1 95.31 16 VAL B C 1
ATOM 2339 O O . VAL B 1 16 ? -17.672 8.586 13.555 1 95.31 16 VAL B O 1
ATOM 2342 N N . LEU B 1 17 ? -19.484 8.539 14.883 1 93.75 17 LEU B N 1
ATOM 2343 C CA . LEU B 1 17 ? -20.359 8.117 13.789 1 93.75 17 LEU B CA 1
ATOM 2344 C C . LEU B 1 17 ? -20.328 9.133 12.648 1 93.75 17 LEU B C 1
ATOM 2346 O O . LEU B 1 17 ? -20.391 10.336 12.883 1 93.75 17 LEU B O 1
ATOM 2350 N N . ALA B 1 18 ? -20.188 8.633 11.438 1 97.75 18 ALA B N 1
ATOM 2351 C CA . ALA B 1 18 ? -20.141 9.469 10.242 1 97.75 18 ALA B CA 1
ATOM 2352 C C . ALA B 1 18 ? -20.703 8.727 9.031 1 97.75 18 ALA B C 1
ATOM 2354 O O . ALA B 1 18 ? -20.5 7.516 8.883 1 97.75 18 ALA B O 1
ATOM 2355 N N . SER B 1 19 ? -21.406 9.469 8.211 1 98.12 19 SER B N 1
ATOM 2356 C CA . SER B 1 19 ? -21.828 8.898 6.938 1 98.12 19 SER B CA 1
ATOM 2357 C C . SER B 1 19 ? -20.641 8.703 5.992 1 98.12 19 SER B C 1
ATOM 2359 O O . SER B 1 19 ? -19.562 9.227 6.238 1 98.12 19 SER B O 1
ATOM 2361 N N . THR B 1 20 ? -20.875 7.957 4.957 1 98.31 20 THR B N 1
ATOM 2362 C CA . THR B 1 20 ? -19.859 7.766 3.92 1 98.31 20 THR B CA 1
ATOM 2363 C C . THR B 1 20 ? -19.406 9.109 3.365 1 98.31 20 THR B C 1
ATOM 2365 O O . THR B 1 20 ? -18.203 9.359 3.238 1 98.31 20 THR B O 1
ATOM 2368 N N . LYS B 1 21 ? -20.328 9.953 3.064 1 98.19 21 LYS B N 1
ATOM 2369 C CA . LYS B 1 21 ? -20 11.273 2.529 1 98.19 21 LYS B CA 1
ATOM 2370 C C . LYS B 1 21 ? -19.141 12.07 3.504 1 98.19 21 LYS B C 1
ATOM 2372 O O . LYS B 1 21 ? -18.156 12.688 3.1 1 98.19 21 LYS B O 1
ATOM 2377 N N . GLU B 1 22 ? -19.484 12.039 4.77 1 98.38 22 GLU B N 1
ATOM 2378 C CA . GLU B 1 22 ? -18.75 12.773 5.789 1 98.38 22 GLU B CA 1
ATOM 2379 C C . GLU B 1 22 ? -17.328 12.234 5.938 1 98.38 22 GLU B C 1
ATOM 2381 O O . GLU B 1 22 ? -16.391 13 6.156 1 98.38 22 GLU B O 1
ATOM 2386 N N . ASN B 1 23 ? -17.172 10.938 5.848 1 98.75 23 ASN B N 1
ATOM 2387 C CA . ASN B 1 23 ? -15.844 10.32 5.918 1 98.75 23 ASN B CA 1
ATOM 2388 C C . ASN B 1 23 ? -14.969 10.75 4.746 1 98.75 23 ASN B C 1
ATOM 2390 O O . ASN B 1 23 ? -13.789 11.078 4.934 1 98.75 23 ASN B O 1
ATOM 2394 N N . PHE B 1 24 ? -15.539 10.75 3.527 1 98.81 24 PHE B N 1
ATOM 2395 C CA . PHE B 1 24 ? -14.773 11.195 2.369 1 98.81 24 PHE B CA 1
ATOM 2396 C C . PHE B 1 24 ? -14.398 12.664 2.498 1 98.81 24 PHE B C 1
ATOM 2398 O O . PHE B 1 24 ? -13.289 13.062 2.135 1 98.81 24 PHE B O 1
ATOM 2405 N N . GLN B 1 25 ? -15.297 13.453 3.021 1 98.19 25 GLN B N 1
ATOM 2406 C CA . GLN B 1 25 ? -15.008 14.867 3.207 1 98.19 25 GLN B CA 1
ATOM 2407 C C . GLN B 1 25 ? -13.898 15.078 4.23 1 98.19 25 GLN B C 1
ATOM 2409 O O . GLN B 1 25 ? -13.062 15.977 4.078 1 98.19 25 GLN B O 1
ATOM 2414 N N . PHE B 1 26 ? -13.922 14.289 5.27 1 98.62 26 PHE B N 1
ATOM 2415 C CA . PHE B 1 26 ? -12.828 14.328 6.234 1 98.62 26 PHE B CA 1
ATOM 2416 C C . PHE B 1 26 ? -11.5 13.992 5.562 1 98.62 26 PHE B C 1
ATOM 2418 O O . PHE B 1 26 ? -10.5 14.68 5.77 1 98.62 26 PHE B O 1
ATOM 2425 N N . ALA B 1 27 ? -11.508 12.961 4.699 1 98.88 27 ALA B N 1
ATOM 2426 C CA . ALA B 1 27 ? -10.305 12.492 4.02 1 98.88 27 ALA B CA 1
ATOM 2427 C C . ALA B 1 27 ? -9.766 13.555 3.059 1 98.88 27 ALA B C 1
ATOM 2429 O O . ALA B 1 27 ? -8.555 13.648 2.838 1 98.88 27 ALA B O 1
ATOM 2430 N N . LEU B 1 28 ? -10.648 14.383 2.525 1 98.88 28 LEU B N 1
ATOM 2431 C CA . LEU B 1 28 ? -10.234 15.422 1.583 1 98.88 28 LEU B CA 1
ATOM 2432 C C . LEU B 1 28 ? -9.219 16.359 2.219 1 98.88 28 LEU B C 1
ATOM 2434 O O . LEU B 1 28 ? -8.305 16.844 1.542 1 98.88 28 LEU B O 1
ATOM 2438 N N . ASN B 1 29 ? -9.352 16.656 3.533 1 98.88 29 ASN B N 1
ATOM 2439 C CA . ASN B 1 29 ? -8.375 17.5 4.211 1 98.88 29 ASN B CA 1
ATOM 2440 C C . ASN B 1 29 ? -6.969 16.906 4.141 1 98.88 29 ASN B C 1
ATOM 2442 O O . ASN B 1 29 ? -5.996 17.625 3.91 1 98.88 29 ASN B O 1
ATOM 2446 N N . LEU B 1 30 ? -6.891 15.617 4.258 1 98.94 30 LEU B N 1
ATOM 2447 C CA . LEU B 1 30 ? -5.609 14.922 4.238 1 98.94 30 LEU B CA 1
ATOM 2448 C C . LEU B 1 30 ? -5.059 14.836 2.818 1 98.94 30 LEU B C 1
ATOM 2450 O O . LEU B 1 30 ? -3.852 14.953 2.605 1 98.94 30 LEU B O 1
ATOM 2454 N N . HIS B 1 31 ? -5.957 14.594 1.851 1 98.94 31 HIS B N 1
ATOM 2455 C CA . HIS B 1 31 ? -5.523 14.586 0.458 1 98.94 31 HIS B CA 1
ATOM 2456 C C . HIS B 1 31 ? -4.973 15.945 0.044 1 98.94 31 HIS B C 1
ATOM 2458 O O . HIS B 1 31 ? -3.979 16.031 -0.682 1 98.94 31 HIS B O 1
ATOM 2464 N N . ILE B 1 32 ? -5.613 16.984 0.477 1 98.94 32 ILE B N 1
ATOM 2465 C CA . ILE B 1 32 ? -5.176 18.344 0.167 1 98.94 32 ILE B CA 1
ATOM 2466 C C . ILE B 1 32 ? -3.82 18.609 0.815 1 98.94 32 ILE B C 1
ATOM 2468 O O . ILE B 1 32 ? -2.916 19.156 0.177 1 98.94 32 ILE B O 1
ATOM 2472 N N . TYR B 1 33 ? -3.686 18.203 2.062 1 98.94 33 TYR B N 1
ATOM 2473 C CA . TYR B 1 33 ? -2.404 18.344 2.748 1 98.94 33 TYR B CA 1
ATOM 2474 C C . TYR B 1 33 ? -1.296 17.641 1.966 1 98.94 33 TYR B C 1
ATOM 2476 O O . TYR B 1 33 ? -0.251 18.234 1.695 1 98.94 33 TYR B O 1
ATOM 2484 N N . LYS B 1 34 ? -1.542 16.406 1.577 1 98.94 34 LYS B N 1
ATOM 2485 C CA . LYS B 1 34 ? -0.533 15.609 0.88 1 98.94 34 LYS B CA 1
ATOM 2486 C C . LYS B 1 34 ? -0.179 16.234 -0.467 1 98.94 34 LYS B C 1
ATOM 2488 O O . LYS B 1 34 ? 0.999 16.359 -0.805 1 98.94 34 LYS B O 1
ATOM 2493 N N . ALA B 1 35 ? -1.16 16.641 -1.229 1 98.94 35 ALA B N 1
ATOM 2494 C CA . ALA B 1 35 ? -0.926 17.234 -2.539 1 98.94 35 ALA B CA 1
ATOM 2495 C C . ALA B 1 35 ? -0.11 18.516 -2.418 1 98.94 35 ALA B C 1
ATOM 2497 O O . ALA B 1 35 ? 0.863 18.719 -3.148 1 98.94 35 ALA B O 1
ATOM 2498 N N . GLU B 1 36 ? -0.485 19.391 -1.471 1 98.88 36 GLU B N 1
ATOM 2499 C CA . GLU B 1 36 ? 0.199 20.672 -1.284 1 98.88 36 GLU B CA 1
ATOM 2500 C C . GLU B 1 36 ? 1.638 20.469 -0.82 1 98.88 36 GLU B C 1
ATOM 2502 O O . GLU B 1 36 ? 2.561 21.094 -1.337 1 98.88 36 GLU B O 1
ATOM 2507 N N . LEU B 1 37 ? 1.826 19.547 0.119 1 98.94 37 LEU B N 1
ATOM 2508 C CA . LEU B 1 37 ? 3.178 19.281 0.595 1 98.94 37 LEU B CA 1
ATOM 2509 C C . LEU B 1 37 ? 4.055 18.75 -0.536 1 98.94 37 LEU B C 1
ATOM 2511 O O . LEU B 1 37 ? 5.148 19.266 -0.77 1 98.94 37 LEU B O 1
ATOM 2515 N N . PHE B 1 38 ? 3.559 17.75 -1.239 1 98.94 38 PHE B N 1
ATOM 2516 C CA . PHE B 1 38 ? 4.367 17.031 -2.219 1 98.94 38 PHE B CA 1
ATOM 2517 C C . PHE B 1 38 ? 4.656 17.906 -3.428 1 98.94 38 PHE B C 1
ATOM 2519 O O . PHE B 1 38 ? 5.801 18 -3.883 1 98.94 38 PHE B O 1
ATOM 2526 N N . LEU B 1 39 ? 3.711 18.594 -3.916 1 98.88 39 LEU B N 1
ATOM 2527 C CA . LEU B 1 39 ? 3.895 19.344 -5.156 1 98.88 39 LEU B CA 1
ATOM 2528 C C . LEU B 1 39 ? 4.656 20.641 -4.91 1 98.88 39 LEU B C 1
ATOM 2530 O O . LEU B 1 39 ? 5.516 21.016 -5.711 1 98.88 39 LEU B O 1
ATOM 2534 N N . ARG B 1 40 ? 4.41 21.344 -3.809 1 98.75 40 ARG B N 1
ATOM 2535 C CA . ARG B 1 40 ? 5.168 22.547 -3.516 1 98.75 40 ARG B CA 1
ATOM 2536 C C . ARG B 1 40 ? 6.621 22.219 -3.193 1 98.75 40 ARG B C 1
ATOM 2538 O O . ARG B 1 40 ? 7.527 23 -3.504 1 98.75 40 ARG B O 1
ATOM 2545 N N . SER B 1 41 ? 6.871 21.047 -2.596 1 98.81 41 SER B N 1
ATOM 2546 C CA . SER B 1 41 ? 8.234 20.672 -2.24 1 98.81 41 SER B CA 1
ATOM 2547 C C . SER B 1 41 ? 9.023 20.203 -3.463 1 98.81 41 SER B C 1
ATOM 2549 O O . SER B 1 41 ? 10.25 20.172 -3.445 1 98.81 41 SER B O 1
ATOM 2551 N N . THR B 1 42 ? 8.32 19.812 -4.535 1 98.81 42 THR B N 1
ATOM 2552 C CA . THR B 1 42 ? 9.039 19.234 -5.664 1 98.81 42 THR B CA 1
ATOM 2553 C C . THR B 1 42 ? 9.078 20.203 -6.84 1 98.81 42 THR B C 1
ATOM 2555 O O . THR B 1 42 ? 10.109 20.344 -7.496 1 98.81 42 THR B O 1
ATOM 2558 N N . VAL B 1 43 ? 7.941 20.891 -7.156 1 98.31 43 VAL B N 1
ATOM 2559 C CA . VAL B 1 43 ? 7.902 21.703 -8.367 1 98.31 43 VAL B CA 1
ATOM 2560 C C . VAL B 1 43 ? 7.531 23.141 -8.008 1 98.31 43 VAL B C 1
ATOM 2562 O O . VAL B 1 43 ? 7.418 24 -8.891 1 98.31 43 VAL B O 1
ATOM 2565 N N . GLY B 1 44 ? 7.258 23.469 -6.742 1 98.06 44 GLY B N 1
ATOM 2566 C CA . GLY B 1 44 ? 7.043 24.828 -6.281 1 98.06 44 GLY B CA 1
ATOM 2567 C C . GLY B 1 44 ? 5.66 25.359 -6.613 1 98.06 44 GLY B C 1
ATOM 2568 O O . GLY B 1 44 ? 5.43 26.562 -6.59 1 98.06 44 GLY B O 1
ATOM 2569 N N . ARG B 1 45 ? 4.758 24.422 -6.992 1 96.94 45 ARG B N 1
ATOM 2570 C CA . ARG B 1 45 ? 3.385 24.766 -7.34 1 96.94 45 ARG B CA 1
ATOM 2571 C C . ARG B 1 45 ? 2.385 23.938 -6.547 1 96.94 45 ARG B C 1
ATOM 2573 O O . ARG B 1 45 ? 2.65 22.766 -6.238 1 96.94 45 ARG B O 1
ATOM 2580 N N . GLY B 1 46 ? 1.268 24.547 -6.148 1 97.31 46 GLY B N 1
ATOM 2581 C CA . GLY B 1 46 ? 0.223 23.844 -5.422 1 97.31 46 GLY B CA 1
ATOM 2582 C C . GLY B 1 46 ? -0.926 23.406 -6.312 1 97.31 46 GLY B C 1
ATOM 2583 O O . GLY B 1 46 ? -0.836 23.484 -7.539 1 97.31 46 GLY B O 1
ATOM 2584 N N . ILE B 1 47 ? -1.979 22.922 -5.707 1 98.44 47 ILE B N 1
ATOM 2585 C CA . ILE B 1 47 ? -3.143 22.359 -6.375 1 98.44 47 ILE B CA 1
ATOM 2586 C C . ILE B 1 47 ? -3.762 23.391 -7.309 1 98.44 47 ILE B C 1
ATOM 2588 O O . ILE B 1 47 ? -4.102 23.078 -8.453 1 98.44 47 ILE B O 1
ATOM 2592 N N . ASN B 1 48 ? -3.852 24.641 -6.859 1 96.06 48 ASN B N 1
ATOM 2593 C CA . ASN B 1 48 ? -4.531 25.688 -7.625 1 96.06 48 ASN B CA 1
ATOM 2594 C C . ASN B 1 48 ? -3.814 25.969 -8.945 1 96.06 48 ASN B C 1
ATOM 2596 O O . ASN B 1 48 ? -4.453 26.297 -9.945 1 96.06 48 ASN B O 1
ATOM 2600 N N . ASP B 1 49 ? -2.533 25.875 -8.906 1 96.12 49 ASP B N 1
ATOM 2601 C CA . ASP B 1 49 ? -1.745 26.094 -10.109 1 96.12 49 ASP B CA 1
ATOM 2602 C C . ASP B 1 49 ? -1.874 24.906 -11.07 1 96.12 49 ASP B C 1
ATOM 2604 O O . ASP B 1 49 ? -1.959 25.094 -12.289 1 96.12 49 ASP B O 1
ATOM 2608 N N . ILE B 1 50 ? -1.923 23.781 -10.578 1 97.06 50 ILE B N 1
ATOM 2609 C CA . ILE B 1 50 ? -1.852 22.562 -11.367 1 97.06 50 ILE B CA 1
ATOM 2610 C C . ILE B 1 50 ? -3.242 22.188 -11.875 1 97.06 50 ILE B C 1
ATOM 2612 O O . ILE B 1 50 ? -3.389 21.703 -13 1 97.06 50 ILE B O 1
ATOM 2616 N N . SER B 1 51 ? -4.195 22.422 -11.023 1 97.19 51 SER B N 1
ATOM 2617 C CA . SER B 1 51 ? -5.586 22.125 -11.352 1 97.19 51 SER B CA 1
ATOM 2618 C C . SER B 1 51 ? -6.504 23.281 -10.977 1 97.19 51 SER B C 1
ATOM 2620 O O . SER B 1 51 ? -7.324 23.156 -10.07 1 97.19 51 SER B O 1
ATOM 2622 N N . PRO B 1 52 ? -6.488 24.312 -11.773 1 97.06 52 PRO B N 1
ATOM 2623 C CA . PRO B 1 52 ? -7.316 25.484 -11.453 1 97.06 52 PRO B CA 1
ATOM 2624 C C . PRO B 1 52 ? -8.797 25.141 -11.352 1 97.06 52 PRO B C 1
ATOM 2626 O O . PRO B 1 52 ? -9.32 24.375 -12.164 1 97.06 52 PRO B O 1
ATOM 2629 N N . GLY B 1 53 ? -9.445 25.641 -10.297 1 97.88 53 GLY B N 1
ATOM 2630 C CA . GLY B 1 53 ? -10.883 25.469 -10.133 1 97.88 53 GLY B CA 1
ATOM 2631 C C . GLY B 1 53 ? -11.25 24.281 -9.258 1 97.88 53 GLY B C 1
ATOM 2632 O O . GLY B 1 53 ? -12.398 24.156 -8.844 1 97.88 53 GLY B O 1
ATOM 2633 N N . LEU B 1 54 ? -10.289 23.484 -8.875 1 98.38 54 LEU B N 1
ATOM 2634 C CA . LEU B 1 54 ? -10.578 22.297 -8.07 1 98.38 54 LEU B CA 1
ATOM 2635 C C . LEU B 1 54 ? -10.742 22.672 -6.602 1 98.38 54 LEU B C 1
ATOM 2637 O O . LEU B 1 54 ? -11.656 22.172 -5.93 1 98.38 54 LEU B O 1
ATOM 2641 N N . VAL B 1 55 ? -9.836 23.516 -6.156 1 97.81 55 VAL B N 1
ATOM 2642 C CA . VAL B 1 55 ? -9.891 23.953 -4.762 1 97.81 55 VAL B CA 1
ATOM 2643 C C . VAL B 1 55 ? -9.781 25.469 -4.688 1 97.81 55 VAL B C 1
ATOM 2645 O O . VAL B 1 55 ? -9.422 26.125 -5.668 1 97.81 55 VAL B O 1
ATOM 2648 N N . ASP B 1 56 ? -10.195 26 -3.553 1 95.75 56 ASP B N 1
ATOM 2649 C CA . ASP B 1 56 ? -10.055 27.422 -3.25 1 95.75 56 ASP B CA 1
ATOM 2650 C C . ASP B 1 56 ? -9.797 27.656 -1.762 1 95.75 56 ASP B C 1
ATOM 2652 O O . ASP B 1 56 ? -10.336 26.922 -0.918 1 95.75 56 ASP B O 1
ATOM 2656 N N . GLY B 1 57 ? -8.875 28.562 -1.498 1 93.5 57 GLY B N 1
ATOM 2657 C CA . GLY B 1 57 ? -8.531 28.859 -0.118 1 93.5 57 GLY B CA 1
ATOM 2658 C C . GLY B 1 57 ? -7.141 29.438 0.037 1 93.5 57 GLY B C 1
ATOM 2659 O O . GLY B 1 57 ? -6.473 29.734 -0.956 1 93.5 57 GLY B O 1
ATOM 2660 N N . PRO B 1 58 ? -6.738 29.641 1.253 1 94.75 58 PRO B N 1
ATOM 2661 C CA . PRO B 1 58 ? -5.449 30.297 1.479 1 94.75 58 PRO B CA 1
ATOM 2662 C C . PRO B 1 58 ? -4.266 29.438 1.054 1 94.75 58 PRO B C 1
ATOM 2664 O O . PRO B 1 58 ? -4.316 28.203 1.177 1 94.75 58 PRO B O 1
ATOM 2667 N N . ALA B 1 59 ? -3.232 30.078 0.6 1 94.88 59 ALA B N 1
ATOM 2668 C CA . ALA B 1 59 ? -1.982 29.359 0.337 1 94.88 59 ALA B CA 1
ATOM 2669 C C . ALA B 1 59 ? -1.393 28.797 1.624 1 94.88 59 ALA B C 1
ATOM 2671 O O . ALA B 1 59 ? -1.497 29.406 2.688 1 94.88 59 ALA B O 1
ATOM 2672 N N . PRO B 1 60 ? -0.737 27.609 1.53 1 98.19 60 PRO B N 1
ATOM 2673 C CA . PRO B 1 60 ? -0.072 27.094 2.725 1 98.19 60 PRO B CA 1
ATOM 2674 C C . PRO B 1 60 ? 1.029 28.016 3.242 1 98.19 60 PRO B C 1
ATOM 2676 O O . PRO B 1 60 ? 1.741 28.641 2.449 1 98.19 60 PRO B O 1
ATOM 2679 N N . ILE B 1 61 ? 1.184 28.016 4.512 1 98.38 61 ILE B N 1
ATOM 2680 C CA . ILE B 1 61 ? 2.236 28.781 5.168 1 98.38 61 ILE B CA 1
ATOM 2681 C C . ILE B 1 61 ? 3.564 28.031 5.059 1 98.38 61 ILE B C 1
ATOM 2683 O O . ILE B 1 61 ? 3.658 26.859 5.43 1 98.38 61 ILE B O 1
ATOM 2687 N N . GLY B 1 62 ? 4.559 28.625 4.488 1 98.12 62 GLY B N 1
ATOM 2688 C CA . GLY B 1 62 ? 5.945 28.219 4.668 1 98.12 62 GLY B CA 1
ATOM 2689 C C . GLY B 1 62 ? 6.355 27.062 3.789 1 98.12 62 GLY B C 1
ATOM 2690 O O . GLY B 1 62 ? 7.426 26.469 3.975 1 98.12 62 GLY B O 1
ATOM 2691 N N . ALA B 1 63 ? 5.543 26.656 2.855 1 96.31 63 ALA B N 1
ATOM 2692 C CA . ALA B 1 63 ? 5.941 25.594 1.938 1 96.31 63 ALA B CA 1
ATOM 2693 C C . ALA B 1 63 ? 7.148 26.016 1.102 1 96.31 63 ALA B C 1
ATOM 2695 O O . ALA B 1 63 ? 7.219 27.141 0.629 1 96.31 63 ALA B O 1
ATOM 2696 N N . THR B 1 64 ? 8.148 25.094 1.019 1 96 64 THR B N 1
ATOM 2697 C CA . THR B 1 64 ? 9.359 25.422 0.273 1 96 64 THR B CA 1
ATOM 2698 C C . THR B 1 64 ? 9.836 24.219 -0.547 1 96 64 THR B C 1
ATOM 2700 O O . THR B 1 64 ? 9.453 23.078 -0.27 1 96 64 THR B O 1
ATOM 2703 N N . LEU B 1 65 ? 10.578 24.547 -1.674 1 98.56 65 LEU B N 1
ATOM 2704 C CA . LEU B 1 65 ? 11.227 23.5 -2.436 1 98.56 65 LEU B CA 1
ATOM 2705 C C . LEU B 1 65 ? 12.188 22.703 -1.555 1 98.56 65 LEU B C 1
ATOM 2707 O O . LEU B 1 65 ? 12.984 23.281 -0.813 1 98.56 65 LEU B O 1
ATOM 2711 N N . ALA B 1 66 ? 12.039 21.391 -1.617 1 98.75 66 ALA B N 1
ATOM 2712 C CA . ALA B 1 66 ? 12.891 20.547 -0.794 1 98.75 66 ALA B CA 1
ATOM 2713 C C . ALA B 1 66 ? 14.18 20.188 -1.531 1 98.75 66 ALA B C 1
ATOM 2715 O O . ALA B 1 66 ? 14.188 20.062 -2.758 1 98.75 66 ALA B O 1
ATOM 2716 N N . ASN B 1 67 ? 15.281 20.031 -0.792 1 98.56 67 ASN B N 1
ATOM 2717 C CA . ASN B 1 67 ? 16.547 19.547 -1.324 1 98.56 67 ASN B CA 1
ATOM 2718 C C . ASN B 1 67 ? 16.594 18.016 -1.37 1 98.56 67 ASN B C 1
ATOM 2720 O O . ASN B 1 67 ? 17.312 17.391 -0.602 1 98.56 67 ASN B O 1
ATOM 2724 N N . ILE B 1 68 ? 15.836 17.406 -2.275 1 98 68 ILE B N 1
ATOM 2725 C CA . ILE B 1 68 ? 15.719 15.953 -2.346 1 98 68 ILE B CA 1
ATOM 2726 C C . ILE B 1 68 ? 16.344 15.445 -3.641 1 98 68 ILE B C 1
ATOM 2728 O O . ILE B 1 68 ? 16.391 16.172 -4.641 1 98 68 ILE B O 1
ATOM 2732 N N . ASP B 1 69 ? 16.906 14.25 -3.627 1 98.31 69 ASP B N 1
ATOM 2733 C CA . ASP B 1 69 ? 17.547 13.68 -4.809 1 98.31 69 ASP B CA 1
ATOM 2734 C C . ASP B 1 69 ? 16.531 13.461 -5.93 1 98.31 69 ASP B C 1
ATOM 2736 O O . ASP B 1 69 ? 15.336 13.328 -5.672 1 98.31 69 ASP B O 1
ATOM 2740 N N . ASP B 1 70 ? 16.953 13.398 -7.145 1 97.88 70 ASP B N 1
ATOM 2741 C CA . ASP B 1 70 ? 16.109 13.445 -8.344 1 97.88 70 ASP B CA 1
ATOM 2742 C C . ASP B 1 70 ? 15.133 12.273 -8.367 1 97.88 70 ASP B C 1
ATOM 2744 O O . ASP B 1 70 ? 13.961 12.445 -8.711 1 97.88 70 ASP B O 1
ATOM 2748 N N . ARG B 1 71 ? 15.555 11.094 -8.047 1 97.75 71 ARG B N 1
ATOM 2749 C CA . ARG B 1 71 ? 14.688 9.922 -8.102 1 97.75 71 ARG B CA 1
ATOM 2750 C C . ARG B 1 71 ? 13.562 10.023 -7.078 1 97.75 71 ARG B C 1
ATOM 2752 O O . ARG B 1 71 ? 12.406 9.734 -7.395 1 97.75 71 ARG B O 1
ATOM 2759 N N . THR B 1 72 ? 13.945 10.414 -5.871 1 98.75 72 THR B N 1
ATOM 2760 C CA . THR B 1 72 ? 12.938 10.594 -4.836 1 98.75 72 THR B CA 1
ATOM 2761 C C . THR B 1 72 ? 11.969 11.711 -5.211 1 98.75 72 THR B C 1
ATOM 2763 O O . THR B 1 72 ? 10.766 11.602 -4.98 1 98.75 72 THR B O 1
ATOM 2766 N N . LYS B 1 73 ? 12.469 12.773 -5.789 1 98.81 73 LYS B N 1
ATOM 2767 C CA . LYS B 1 73 ? 11.648 13.906 -6.207 1 98.81 73 LYS B CA 1
ATOM 2768 C C . LYS B 1 73 ? 10.555 13.461 -7.176 1 98.81 73 LYS B C 1
ATOM 2770 O O . LYS B 1 73 ? 9.398 13.883 -7.047 1 98.81 73 LYS B O 1
ATOM 2775 N N . LYS B 1 74 ? 10.875 12.617 -8.094 1 98.75 74 LYS B N 1
ATOM 2776 C CA . LYS B 1 74 ? 9.914 12.133 -9.086 1 98.75 74 LYS B CA 1
ATOM 2777 C C . LYS B 1 74 ? 8.82 11.297 -8.43 1 98.75 74 LYS B C 1
ATOM 2779 O O . LYS B 1 74 ? 7.652 11.383 -8.812 1 98.75 74 LYS B O 1
ATOM 2784 N N . VAL B 1 75 ? 9.219 10.492 -7.457 1 98.88 75 VAL B N 1
ATOM 2785 C CA . VAL B 1 75 ? 8.266 9.656 -6.734 1 98.88 75 VAL B CA 1
ATOM 2786 C C . VAL B 1 75 ? 7.309 10.539 -5.934 1 98.88 75 VAL B C 1
ATOM 2788 O O . VAL B 1 75 ? 6.098 10.312 -5.926 1 98.88 75 VAL B O 1
ATOM 2791 N N . VAL B 1 76 ? 7.852 11.57 -5.285 1 98.94 76 VAL B N 1
ATOM 2792 C CA . VAL B 1 76 ? 7.059 12.5 -4.488 1 98.94 76 VAL B CA 1
ATOM 2793 C C . VAL B 1 76 ? 6.094 13.266 -5.391 1 98.94 76 VAL B C 1
ATOM 2795 O O . VAL B 1 76 ? 4.922 13.438 -5.051 1 98.94 76 VAL B O 1
ATOM 2798 N N . GLU B 1 77 ? 6.562 13.695 -6.516 1 98.94 77 GLU B N 1
ATOM 2799 C CA . GLU B 1 77 ? 5.723 14.414 -7.469 1 98.94 77 GLU B CA 1
ATOM 2800 C C . GLU B 1 77 ? 4.582 13.539 -7.973 1 98.94 77 GLU B C 1
ATOM 2802 O O . GLU B 1 77 ? 3.432 13.977 -8.031 1 98.94 77 GLU B O 1
ATOM 2807 N N . GLU B 1 78 ? 4.891 12.297 -8.344 1 98.94 78 GLU B N 1
ATOM 2808 C CA . GLU B 1 78 ? 3.852 11.359 -8.758 1 98.94 78 GLU B CA 1
ATOM 2809 C C . GLU B 1 78 ? 2.764 11.234 -7.695 1 98.94 78 GLU B C 1
ATOM 2811 O O . GLU B 1 78 ? 1.572 11.281 -8.008 1 98.94 78 GLU B O 1
ATOM 2816 N N . SER B 1 79 ? 3.215 11.078 -6.477 1 98.94 79 SER B N 1
ATOM 2817 C CA . SER B 1 79 ? 2.287 10.867 -5.371 1 98.94 79 SER B CA 1
ATOM 2818 C C . SER B 1 79 ? 1.458 12.117 -5.098 1 98.94 79 SER B C 1
ATOM 2820 O O . SER B 1 79 ? 0.307 12.023 -4.668 1 98.94 79 SER B O 1
ATOM 2822 N N . GLY B 1 80 ? 2.076 13.312 -5.289 1 98.94 80 GLY B N 1
ATOM 2823 C CA . GLY B 1 80 ? 1.318 14.547 -5.191 1 98.94 80 GLY B CA 1
ATOM 2824 C C . GLY B 1 80 ? 0.236 14.664 -6.25 1 98.94 80 GLY B C 1
ATOM 2825 O O . GLY B 1 80 ? -0.9 15.031 -5.941 1 98.94 80 GLY B O 1
ATOM 2826 N N . LEU B 1 81 ? 0.574 14.328 -7.453 1 98.94 81 LEU B N 1
ATOM 2827 C CA . LEU B 1 81 ? -0.394 14.344 -8.547 1 98.94 81 LEU B CA 1
ATOM 2828 C C . LEU B 1 81 ? -1.487 13.305 -8.312 1 98.94 81 LEU B C 1
ATOM 2830 O O . LEU B 1 81 ? -2.656 13.555 -8.617 1 98.94 81 LEU B O 1
ATOM 2834 N N . ALA B 1 82 ? -1.102 12.172 -7.789 1 98.94 82 ALA B N 1
ATOM 2835 C CA . ALA B 1 82 ? -2.078 11.148 -7.445 1 98.94 82 ALA B CA 1
ATOM 2836 C C . ALA B 1 82 ? -3.123 11.688 -6.473 1 98.94 82 ALA B C 1
ATOM 2838 O O . ALA B 1 82 ? -4.309 11.375 -6.594 1 98.94 82 ALA B O 1
ATOM 2839 N N . SER B 1 83 ? -2.668 12.492 -5.52 1 98.94 83 SER B N 1
ATOM 2840 C CA . SER B 1 83 ? -3.598 13.055 -4.547 1 98.94 83 SER B CA 1
ATOM 2841 C C . SER B 1 83 ? -4.578 14.016 -5.207 1 98.94 83 SER B C 1
ATOM 2843 O O . SER B 1 83 ? -5.742 14.094 -4.809 1 98.94 83 SER B O 1
ATOM 2845 N N . ILE B 1 84 ? -4.129 14.758 -6.215 1 98.94 84 ILE B N 1
ATOM 2846 C CA . ILE B 1 84 ? -5.055 15.586 -6.98 1 98.94 84 ILE B CA 1
ATOM 2847 C C . ILE B 1 84 ? -6.102 14.695 -7.648 1 98.94 84 ILE B C 1
ATOM 2849 O O . ILE B 1 84 ? -7.297 15 -7.613 1 98.94 84 ILE B O 1
ATOM 2853 N N . GLY B 1 85 ? -5.684 13.625 -8.227 1 98.94 85 GLY B N 1
ATOM 2854 C CA . GLY B 1 85 ? -6.617 12.68 -8.82 1 98.94 85 GLY B CA 1
ATOM 2855 C C . GLY B 1 85 ? -7.617 12.125 -7.828 1 98.94 85 GLY B C 1
ATOM 2856 O O . GLY B 1 85 ? -8.797 11.977 -8.148 1 98.94 85 GLY B O 1
ATOM 2857 N N . HIS B 1 86 ? -7.16 11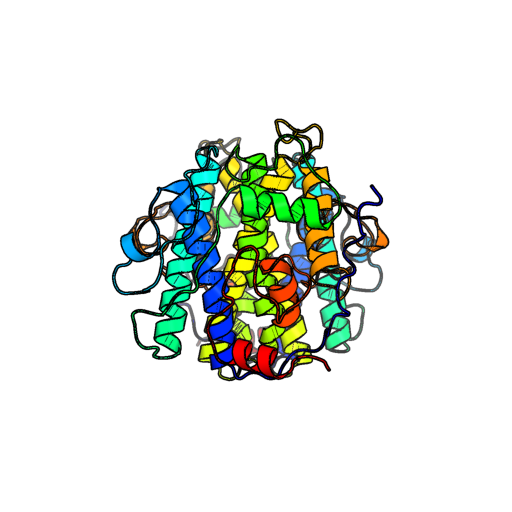.797 -6.652 1 98.94 86 HIS B N 1
ATOM 2858 C CA . HIS B 1 86 ? -8.055 11.312 -5.609 1 98.94 86 HIS B CA 1
ATOM 2859 C C . HIS B 1 86 ? -9.094 12.367 -5.246 1 98.94 86 HIS B C 1
ATOM 2861 O O . HIS B 1 86 ? -10.273 12.039 -5.059 1 98.94 86 HIS B O 1
ATOM 2867 N N . ILE B 1 87 ? -8.633 13.633 -5.09 1 98.88 87 ILE B N 1
ATOM 2868 C CA . ILE B 1 87 ? -9.562 14.719 -4.789 1 98.88 87 ILE B CA 1
ATOM 2869 C C . ILE B 1 87 ? -10.633 14.797 -5.875 1 98.88 87 ILE B C 1
ATOM 2871 O O . ILE B 1 87 ? -11.828 14.867 -5.574 1 98.88 87 ILE B O 1
ATOM 2875 N N . ARG B 1 88 ? -10.242 14.719 -7.113 1 98.62 88 ARG B N 1
ATOM 2876 C CA . ARG B 1 88 ? -11.18 14.797 -8.234 1 98.62 88 ARG B CA 1
ATOM 2877 C C . ARG B 1 88 ? -12.156 13.625 -8.211 1 98.62 88 ARG B C 1
ATOM 2879 O O . ARG B 1 88 ? -13.359 13.805 -8.438 1 98.62 88 ARG B O 1
ATOM 2886 N N . ALA B 1 89 ? -11.688 12.453 -7.961 1 98.88 89 ALA B N 1
ATOM 2887 C CA . ALA B 1 89 ? -12.539 11.273 -7.926 1 98.88 89 ALA B CA 1
ATOM 2888 C C . ALA B 1 89 ? -13.594 11.391 -6.828 1 98.88 89 ALA B C 1
ATOM 2890 O O . ALA B 1 89 ? -14.75 10.992 -7.02 1 98.88 89 ALA B O 1
ATOM 2891 N N . ILE B 1 90 ? -13.172 11.914 -5.672 1 98.88 90 ILE B N 1
ATOM 2892 C CA . ILE B 1 90 ? -14.102 12.07 -4.559 1 98.88 90 ILE B CA 1
ATOM 2893 C C . ILE B 1 90 ? -15.141 13.133 -4.898 1 98.88 90 ILE B C 1
ATOM 2895 O O . ILE B 1 90 ? -16.328 12.945 -4.648 1 98.88 90 ILE B O 1
ATOM 2899 N N . VAL B 1 91 ? -14.711 14.281 -5.461 1 98.69 91 VAL B N 1
ATOM 2900 C CA . VAL B 1 91 ? -15.602 15.359 -5.871 1 98.69 91 VAL B CA 1
ATOM 2901 C C . VAL B 1 91 ? -16.656 14.812 -6.836 1 98.69 91 VAL B C 1
ATOM 2903 O O . VAL B 1 91 ? -17.859 15.062 -6.66 1 98.69 91 VAL B O 1
ATOM 2906 N N . ASP B 1 92 ? -16.203 14.031 -7.762 1 98.31 92 ASP B N 1
ATOM 2907 C CA . ASP B 1 92 ? -17.094 13.492 -8.781 1 98.31 92 ASP B CA 1
ATOM 2908 C C . ASP B 1 92 ? -18.078 12.492 -8.172 1 98.31 92 ASP B C 1
ATOM 2910 O O . ASP B 1 92 ? -19.281 12.539 -8.461 1 98.31 92 ASP B O 1
ATOM 2914 N N . MET B 1 93 ? -17.562 11.617 -7.324 1 97.56 93 MET B N 1
ATOM 2915 C CA . MET B 1 93 ? -18.391 10.578 -6.719 1 97.56 93 MET B CA 1
ATOM 2916 C C . MET B 1 93 ? -19.5 11.203 -5.863 1 97.56 93 MET B C 1
ATOM 2918 O O . MET B 1 93 ? -20.641 10.734 -5.879 1 97.56 93 MET B O 1
ATOM 2922 N N . LEU B 1 94 ? -19.141 12.281 -5.191 1 97 94 LEU B N 1
ATOM 2923 C CA . LEU B 1 94 ? -20.062 12.844 -4.203 1 97 94 LEU B CA 1
ATOM 2924 C C . LEU B 1 94 ? -20.797 14.047 -4.773 1 97 94 LEU B C 1
ATOM 2926 O O . LEU B 1 94 ? -21.625 14.656 -4.086 1 97 94 LEU B O 1
ATOM 2930 N N . PHE B 1 95 ? -20.516 14.391 -6.035 1 97.62 95 PHE B N 1
ATOM 2931 C CA . PHE B 1 95 ? -21.109 15.547 -6.691 1 97.62 95 PHE B CA 1
ATOM 2932 C C . PHE B 1 95 ? -20.922 16.797 -5.855 1 97.62 95 PHE B C 1
ATOM 2934 O O . PHE B 1 95 ? -21.875 17.547 -5.617 1 97.62 95 PHE B O 1
ATOM 2941 N N . LEU B 1 96 ? -19.75 16.953 -5.422 1 97.5 96 LEU B N 1
ATOM 2942 C CA . LEU B 1 96 ? -19.438 18.141 -4.625 1 97.5 96 LEU B CA 1
ATOM 2943 C C . LEU B 1 96 ? -19.297 19.375 -5.512 1 97.5 96 LEU B C 1
ATOM 2945 O O . LEU B 1 96 ? -18.812 19.266 -6.641 1 97.5 96 LEU B O 1
ATOM 2949 N N . LYS B 1 97 ? -19.672 20.469 -4.973 1 96.62 97 LYS B N 1
ATOM 2950 C CA . LYS B 1 97 ? -19.469 21.734 -5.676 1 96.62 97 LYS B CA 1
ATOM 2951 C C . LYS B 1 97 ? -18 22.172 -5.605 1 96.62 97 LYS B C 1
ATOM 2953 O O . LYS B 1 97 ? -17.375 22.062 -4.551 1 96.62 97 LYS B O 1
ATOM 2958 N N . THR B 1 98 ? -17.5 22.625 -6.734 1 97.5 98 THR B N 1
ATOM 2959 C CA . THR B 1 98 ? -16.156 23.188 -6.812 1 97.5 98 THR B CA 1
ATOM 2960 C C . THR B 1 98 ? -16.188 24.688 -7.082 1 97.5 98 THR B C 1
ATOM 2962 O O . THR B 1 98 ? -17.156 25.188 -7.672 1 97.5 98 THR B O 1
ATOM 2965 N N . PRO B 1 99 ? -15.148 25.391 -6.688 1 97.94 99 PRO B N 1
ATOM 2966 C CA . PRO B 1 99 ? -13.953 24.875 -6.012 1 97.94 99 PRO B CA 1
ATOM 2967 C C . PRO B 1 99 ? -14.219 24.453 -4.57 1 97.94 99 PRO B C 1
ATOM 2969 O O . PRO B 1 99 ? -15.023 25.094 -3.877 1 97.94 99 PRO B O 1
ATOM 2972 N N . LEU B 1 100 ? -13.523 23.391 -4.082 1 98 100 LEU B N 1
ATOM 2973 C CA . LEU B 1 100 ? -13.594 22.938 -2.695 1 98 100 LEU B CA 1
ATOM 2974 C C . LEU B 1 100 ? -12.891 23.922 -1.769 1 98 100 LEU B C 1
ATOM 2976 O O . LEU B 1 100 ? -11.773 24.375 -2.061 1 98 100 LEU B O 1
ATOM 2980 N N . PRO B 1 101 ? -13.523 24.281 -0.717 1 95.88 101 PRO B N 1
ATOM 2981 C CA . PRO B 1 101 ? -12.766 25.047 0.272 1 95.88 101 PRO B CA 1
ATOM 2982 C C . PRO B 1 101 ? -11.617 24.266 0.889 1 95.88 101 PRO B C 1
ATOM 2984 O O . PRO B 1 101 ? -11.766 23.062 1.176 1 95.88 101 PRO B O 1
ATOM 2987 N N . VAL B 1 102 ? -10.492 24.844 1.04 1 95.81 102 VAL B N 1
ATOM 2988 C CA . VAL B 1 102 ? -9.344 24.172 1.624 1 95.81 102 VAL B CA 1
ATOM 2989 C C . VAL B 1 102 ? -9.008 24.797 2.979 1 95.81 102 VAL B C 1
ATOM 2991 O O . VAL B 1 102 ? -9.148 26 3.162 1 95.81 102 VAL B O 1
ATOM 2994 N N . PRO B 1 103 ? -8.578 24.016 3.943 1 96.88 103 PRO B N 1
ATOM 2995 C CA . PRO B 1 103 ? -8.117 24.578 5.215 1 96.88 103 PRO B CA 1
ATOM 2996 C C . PRO B 1 103 ? -6.773 25.297 5.094 1 96.88 103 PRO B C 1
ATOM 2998 O O . PRO B 1 103 ? -6.02 25.047 4.152 1 96.88 103 PRO B O 1
ATOM 3001 N N . GLN B 1 104 ? -6.547 26.25 6.051 1 98.31 104 GLN B N 1
ATOM 3002 C CA . GLN B 1 104 ? -5.188 26.781 6.164 1 98.31 104 GLN B CA 1
ATOM 3003 C C . GLN B 1 104 ? -4.203 25.672 6.547 1 98.31 104 GLN B C 1
ATOM 3005 O O . GLN B 1 104 ? -4.414 24.953 7.527 1 98.31 104 GLN B O 1
ATOM 3010 N N . LEU B 1 105 ? -3.174 25.531 5.742 1 98.88 105 LEU B N 1
ATOM 3011 C CA . LEU B 1 105 ? -2.104 24.594 6.051 1 98.88 105 LEU B CA 1
ATOM 3012 C C . LEU B 1 105 ? -0.85 25.328 6.516 1 98.88 105 LEU B C 1
ATOM 3014 O O . LEU B 1 105 ? -0.535 26.406 6.008 1 98.88 105 LEU B O 1
ATOM 3018 N N . ASP B 1 106 ? -0.237 24.812 7.504 1 98.88 106 ASP B N 1
ATOM 3019 C CA . ASP B 1 106 ? 1.124 25.203 7.848 1 98.88 106 ASP B CA 1
ATOM 3020 C C . ASP B 1 106 ? 2.131 24.141 7.441 1 98.88 106 ASP B C 1
ATOM 3022 O O . ASP B 1 106 ? 2.166 23.047 8.031 1 98.88 106 ASP B O 1
ATOM 3026 N N . LEU B 1 107 ? 2.936 24.453 6.441 1 98.88 107 LEU B N 1
ATOM 3027 C CA . LEU B 1 107 ? 3.939 23.531 5.93 1 98.88 107 LEU B CA 1
ATOM 3028 C C . LEU B 1 107 ? 5.348 24.062 6.148 1 98.88 107 LEU B C 1
ATOM 3030 O O . LEU B 1 107 ? 6.266 23.75 5.391 1 98.88 107 LEU B O 1
ATOM 3034 N N . SER B 1 108 ? 5.496 24.953 7.129 1 98.69 108 SER B N 1
ATOM 3035 C CA . SER B 1 108 ? 6.785 25.562 7.406 1 98.69 108 SER B CA 1
ATOM 3036 C C . SER B 1 108 ? 7.738 24.594 8.086 1 98.69 108 SER B C 1
ATOM 3038 O O . SER B 1 108 ? 7.301 23.641 8.727 1 98.69 108 SER B O 1
ATOM 3040 N N . PRO B 1 109 ? 9.055 24.766 7.898 1 97.69 109 PRO B N 1
ATOM 3041 C CA . PRO B 1 109 ? 9.992 23.938 8.656 1 97.69 109 PRO B CA 1
ATOM 3042 C C . PRO B 1 109 ? 9.734 23.984 10.164 1 97.69 109 PRO B C 1
ATOM 3044 O O . PRO B 1 109 ? 9.938 23 10.859 1 97.69 109 PRO B O 1
ATOM 3047 N N . GLN B 1 110 ? 9.234 25.125 10.68 1 97.56 110 GLN B N 1
ATOM 3048 C CA . GLN B 1 110 ? 9 25.312 12.109 1 97.56 110 GLN B CA 1
ATOM 3049 C C . GLN B 1 110 ? 7.926 24.359 12.617 1 97.56 110 GLN B C 1
ATOM 3051 O O . GLN B 1 110 ? 8.039 23.828 13.727 1 97.56 110 GLN B O 1
ATOM 3056 N N . VAL B 1 111 ? 6.914 24.141 11.828 1 98.31 111 VAL B N 1
ATOM 3057 C CA . VAL B 1 111 ? 5.832 23.281 12.281 1 98.31 111 VAL B CA 1
ATOM 3058 C C . VAL B 1 111 ? 6.324 21.844 12.375 1 98.31 111 VAL B C 1
ATOM 3060 O O . VAL B 1 111 ? 5.945 21.094 13.289 1 98.31 111 VAL B O 1
ATOM 3063 N N . TYR B 1 112 ? 7.156 21.391 11.461 1 97.94 112 TYR B N 1
ATOM 3064 C CA . TYR B 1 112 ? 7.676 20.031 11.477 1 97.94 112 TYR B CA 1
ATOM 3065 C C . TYR B 1 112 ? 8.633 19.828 12.648 1 97.94 112 TYR B C 1
ATOM 3067 O O . TYR B 1 112 ? 8.703 18.734 13.219 1 97.94 112 TYR B O 1
ATOM 3075 N N . ALA B 1 113 ? 9.359 20.875 13.031 1 97.94 113 ALA B N 1
ATOM 3076 C CA . ALA B 1 113 ? 10.227 20.797 14.203 1 97.94 113 ALA B CA 1
ATOM 3077 C C . ALA B 1 113 ? 9.406 20.516 15.469 1 97.94 113 ALA B C 1
ATOM 3079 O O . ALA B 1 113 ? 9.875 19.828 16.375 1 97.94 113 ALA B O 1
ATOM 3080 N N . LYS B 1 114 ? 8.211 20.984 15.508 1 97.69 114 LYS B N 1
ATOM 3081 C CA . LYS B 1 114 ? 7.352 20.844 16.672 1 97.69 114 LYS B CA 1
ATOM 3082 C C . LYS B 1 114 ? 6.984 19.375 16.906 1 97.69 114 LYS B C 1
ATOM 3084 O O . LYS B 1 114 ? 6.695 18.969 18.031 1 97.69 114 LYS B O 1
ATOM 3089 N N . PHE B 1 115 ? 6.957 18.531 15.875 1 97.25 115 PHE B N 1
ATOM 3090 C CA . PHE B 1 115 ? 6.672 17.109 16.047 1 97.25 115 PHE B CA 1
ATOM 3091 C C . PHE B 1 115 ? 7.711 16.453 16.938 1 97.25 115 PHE B C 1
ATOM 3093 O O . PHE B 1 115 ? 7.363 15.664 17.828 1 97.25 115 PHE B O 1
ATOM 3100 N N . PHE B 1 116 ? 8.953 16.797 16.75 1 95.69 116 PHE B N 1
ATOM 3101 C CA . PHE B 1 116 ? 10.016 16.234 17.578 1 95.69 116 PHE B CA 1
ATOM 3102 C C . PHE B 1 116 ? 9.938 16.781 19 1 95.69 116 PHE B C 1
ATOM 3104 O O . PHE B 1 116 ? 10.203 16.062 19.969 1 95.69 116 PHE B O 1
ATOM 3111 N N . ASP B 1 117 ? 9.492 18.031 19.094 1 94.81 117 ASP B N 1
ATOM 3112 C CA . ASP B 1 117 ? 9.328 18.625 20.406 1 94.81 117 ASP B CA 1
ATOM 3113 C C . ASP B 1 117 ? 8.25 17.906 21.219 1 94.81 117 ASP B C 1
ATOM 3115 O O . ASP B 1 117 ? 8.32 17.844 22.438 1 94.81 117 ASP B O 1
ATOM 3119 N N . ALA B 1 118 ? 7.305 17.344 20.5 1 94.06 118 ALA B N 1
ATOM 3120 C CA . ALA B 1 118 ? 6.168 16.688 21.141 1 94.06 118 ALA B CA 1
ATOM 3121 C C . ALA B 1 118 ? 6.613 15.477 21.953 1 94.06 118 ALA B C 1
ATOM 3123 O O . ALA B 1 118 ? 5.891 15.008 22.828 1 94.06 118 ALA B O 1
ATOM 3124 N N . ILE B 1 119 ? 7.781 14.945 21.672 1 95.06 119 ILE B N 1
ATOM 3125 C CA . ILE B 1 119 ? 8.297 13.812 22.438 1 95.06 119 ILE B CA 1
ATOM 3126 C C . ILE B 1 119 ? 9.539 14.234 23.219 1 95.06 119 ILE B C 1
ATOM 3128 O O . ILE B 1 119 ? 10.438 13.422 23.453 1 95.06 119 ILE B O 1
ATOM 3132 N N . ASN B 1 120 ? 9.734 15.5 23.391 1 93.75 120 ASN B N 1
ATOM 3133 C CA . ASN B 1 120 ? 10.805 16.109 24.172 1 93.75 120 ASN B CA 1
ATOM 3134 C C . ASN B 1 120 ? 12.164 15.898 23.516 1 93.75 120 ASN B C 1
ATOM 3136 O O . ASN B 1 120 ? 13.164 15.695 24.219 1 93.75 120 ASN B O 1
ATOM 3140 N N . LEU B 1 121 ? 12.172 15.734 22.281 1 94.88 121 LEU B N 1
ATOM 3141 C CA . LEU B 1 121 ? 13.398 15.703 21.484 1 94.88 121 LEU B CA 1
ATOM 3142 C C . LEU B 1 121 ? 13.578 17 20.703 1 94.88 121 LEU B C 1
ATOM 3144 O O . LEU B 1 121 ? 13.281 17.062 19.516 1 94.88 121 LEU B O 1
ATOM 3148 N N . THR B 1 122 ? 14.172 18 21.391 1 92.75 122 THR B N 1
ATOM 3149 C CA . THR B 1 122 ? 14.445 19.281 20.734 1 92.75 122 THR B CA 1
ATOM 3150 C C . THR B 1 122 ? 15.781 19.234 19.984 1 92.75 122 THR B C 1
ATOM 3152 O O . THR B 1 122 ? 16.844 19.156 20.625 1 92.75 122 THR B O 1
ATOM 3155 N N . LEU B 1 123 ? 15.633 19.297 18.719 1 96.06 123 LEU B N 1
ATOM 3156 C CA . LEU B 1 123 ? 16.828 19.188 17.875 1 96.06 123 LEU B CA 1
ATOM 3157 C C . LEU B 1 123 ? 17.453 20.562 17.672 1 96.06 123 LEU B C 1
ATOM 3159 O O . LEU B 1 123 ? 16.75 21.578 17.594 1 96.06 123 LEU B O 1
ATOM 3163 N N . LYS B 1 124 ? 18.719 20.641 17.641 1 95.69 124 LYS B N 1
ATOM 3164 C CA . LYS B 1 124 ? 19.484 21.844 17.359 1 95.69 124 LYS B CA 1
ATOM 3165 C C . LYS B 1 124 ? 20.422 21.656 16.156 1 95.69 124 LYS B C 1
ATOM 3167 O O . LYS B 1 124 ? 21.312 20.812 16.188 1 95.69 124 LYS B O 1
ATOM 3172 N N . PRO B 1 125 ? 20.281 22.391 15.125 1 97.31 125 PRO B N 1
ATOM 3173 C CA . PRO B 1 125 ? 19.188 23.328 14.852 1 97.31 125 PRO B CA 1
ATOM 3174 C C . PRO B 1 125 ? 17.828 22.625 14.758 1 97.31 125 PRO B C 1
ATOM 3176 O O . PRO B 1 125 ? 17.766 21.406 14.719 1 97.31 125 PRO B O 1
ATOM 3179 N N . PRO B 1 126 ? 16.781 23.453 14.766 1 97.62 126 PRO B N 1
ATOM 3180 C CA . PRO B 1 126 ? 15.461 22.828 14.648 1 97.62 126 PRO B CA 1
ATOM 3181 C C . PRO B 1 126 ? 15.32 21.984 13.383 1 97.62 126 PRO B C 1
ATOM 3183 O O . PRO B 1 126 ? 15.898 22.328 12.344 1 97.62 126 PRO B O 1
ATOM 3186 N N . PHE B 1 127 ? 14.578 20.938 13.531 1 97.94 127 PHE B N 1
ATOM 3187 C CA . PHE B 1 127 ? 14.391 20.016 12.414 1 97.94 127 PHE B CA 1
ATOM 3188 C C . PHE B 1 127 ? 13.844 20.766 11.195 1 97.94 127 PHE B C 1
ATOM 3190 O O . PHE B 1 127 ? 12.93 21.578 11.32 1 97.94 127 PHE B O 1
ATOM 3197 N N . ASN B 1 128 ? 14.406 20.516 10.055 1 97.94 128 ASN B N 1
ATOM 3198 C CA . ASN B 1 128 ? 13.953 21.047 8.773 1 97.94 128 ASN B CA 1
ATOM 3199 C C . ASN B 1 128 ? 13.633 19.938 7.777 1 97.94 128 ASN B C 1
ATOM 3201 O O . ASN B 1 128 ? 14.539 19.344 7.188 1 97.94 128 ASN B O 1
ATOM 3205 N N . THR B 1 129 ? 12.391 19.75 7.531 1 98.06 129 THR B N 1
ATOM 3206 C CA . THR B 1 129 ? 11.891 18.672 6.688 1 98.06 129 THR B CA 1
ATOM 3207 C C . THR B 1 129 ? 12.406 18.812 5.258 1 98.06 129 THR B C 1
ATOM 3209 O O . THR B 1 129 ? 12.562 17.828 4.543 1 98.06 129 THR B O 1
ATOM 3212 N N . TYR B 1 130 ? 12.805 19.984 4.836 1 98.56 130 TYR B N 1
ATOM 3213 C CA . TYR B 1 130 ? 13.125 20.281 3.443 1 98.56 130 TYR B CA 1
ATOM 3214 C C . TYR B 1 130 ? 14.633 20.203 3.203 1 98.56 130 TYR B C 1
ATOM 3216 O O . TYR B 1 130 ? 15.094 20.359 2.07 1 98.56 130 TYR B O 1
ATOM 3224 N N . ALA B 1 131 ? 15.375 19.906 4.219 1 98.31 131 ALA B N 1
ATOM 3225 C CA . ALA B 1 131 ? 16.828 20.109 4.191 1 98.31 131 ALA B CA 1
ATOM 3226 C C . ALA B 1 131 ? 17.5 19.094 3.262 1 98.31 131 ALA B C 1
ATOM 3228 O O . ALA B 1 131 ? 18.516 19.406 2.631 1 98.31 131 ALA B O 1
ATOM 3229 N N . ASN B 1 132 ? 17.047 17.922 3.23 1 98.31 132 ASN B N 1
ATOM 3230 C CA . ASN B 1 132 ? 17.609 16.828 2.439 1 98.31 132 ASN B CA 1
ATOM 3231 C C . ASN B 1 132 ? 16.625 15.68 2.289 1 98.31 132 ASN B C 1
ATOM 3233 O O . ASN B 1 132 ? 15.555 15.688 2.898 1 98.31 132 ASN B O 1
ATOM 3237 N N . THR B 1 133 ? 16.969 14.68 1.54 1 98.62 133 THR B N 1
ATOM 3238 C CA . THR B 1 133 ? 16.094 13.562 1.23 1 98.62 133 THR B CA 1
ATOM 3239 C C . THR B 1 133 ? 15.711 12.812 2.502 1 98.62 133 THR B C 1
ATOM 3241 O O . THR B 1 133 ? 14.539 12.484 2.707 1 98.62 133 THR B O 1
ATOM 3244 N N . ASN B 1 134 ? 16.703 12.531 3.385 1 98.69 134 ASN B N 1
ATOM 3245 C CA . ASN B 1 134 ? 16.438 11.773 4.605 1 98.69 134 ASN B CA 1
ATOM 3246 C C . ASN B 1 134 ? 15.422 12.477 5.496 1 98.69 134 ASN B C 1
ATOM 3248 O O . ASN B 1 134 ? 14.508 11.844 6.02 1 98.69 134 ASN B O 1
ATOM 3252 N N . SER B 1 135 ? 15.547 13.781 5.609 1 98.69 135 SER B N 1
ATOM 3253 C CA . SER B 1 135 ? 14.633 14.57 6.434 1 98.69 135 SER B CA 1
ATOM 3254 C C . SER B 1 135 ? 13.234 14.617 5.824 1 98.69 135 SER B C 1
ATOM 3256 O O . SER B 1 135 ? 12.242 14.5 6.539 1 98.69 135 SER B O 1
ATOM 3258 N N . PHE B 1 136 ? 13.133 14.758 4.52 1 98.81 136 PHE B N 1
ATOM 3259 C CA . PHE B 1 136 ? 11.852 14.93 3.846 1 98.81 136 PHE B CA 1
ATOM 3260 C C . PHE B 1 136 ? 11.039 13.641 3.908 1 98.81 136 PHE B C 1
ATOM 3262 O O . PHE B 1 136 ? 9.812 13.688 4.012 1 98.81 136 PHE B O 1
ATOM 3269 N N . LEU B 1 137 ? 11.727 12.516 3.918 1 98.94 137 LEU B N 1
ATOM 3270 C CA . LEU B 1 137 ? 11.055 11.227 3.811 1 98.94 137 LEU B CA 1
ATOM 3271 C C . LEU B 1 137 ? 10.219 10.938 5.055 1 98.94 137 LEU B C 1
ATOM 3273 O O . LEU B 1 137 ? 9.227 10.211 4.988 1 98.94 137 LEU B O 1
ATOM 3277 N N . PHE B 1 138 ? 10.539 11.516 6.199 1 98.81 138 PHE B N 1
ATOM 3278 C CA . PHE B 1 138 ? 9.711 11.312 7.383 1 98.81 138 PHE B CA 1
ATOM 3279 C C . PHE B 1 138 ? 8.32 11.906 7.176 1 98.81 138 PHE B C 1
ATOM 3281 O O . PHE B 1 138 ? 7.312 11.266 7.477 1 98.81 138 PHE B O 1
ATOM 3288 N N . ALA B 1 139 ? 8.305 13.117 6.617 1 98.81 139 ALA B N 1
ATOM 3289 C CA . ALA B 1 139 ? 7.02 13.742 6.332 1 98.81 139 ALA B CA 1
ATOM 3290 C C . ALA B 1 139 ? 6.289 13.008 5.211 1 98.81 139 ALA B C 1
ATOM 3292 O O . ALA B 1 139 ? 5.066 12.875 5.242 1 98.81 139 ALA B O 1
ATOM 3293 N N . ALA B 1 140 ? 7.059 12.516 4.23 1 98.94 140 ALA B N 1
ATOM 3294 C CA . ALA B 1 140 ? 6.461 11.836 3.08 1 98.94 140 ALA B CA 1
ATOM 3295 C C . ALA B 1 140 ? 5.742 10.562 3.51 1 98.94 140 ALA B C 1
ATOM 3297 O O . ALA B 1 140 ? 4.625 10.289 3.061 1 98.94 140 ALA B O 1
ATOM 3298 N N . VAL B 1 141 ? 6.309 9.789 4.391 1 98.88 141 VAL B N 1
ATOM 3299 C CA . VAL B 1 141 ? 5.695 8.555 4.871 1 98.88 141 VAL B CA 1
ATOM 3300 C C . VAL B 1 141 ? 4.367 8.867 5.551 1 98.88 141 VAL B C 1
ATOM 3302 O O . VAL B 1 141 ? 3.361 8.203 5.305 1 98.88 141 VAL B O 1
ATOM 3305 N N . TYR B 1 142 ? 4.316 9.875 6.34 1 98.81 142 TYR B N 1
ATOM 3306 C CA . TYR B 1 142 ? 3.131 10.117 7.152 1 98.81 142 TYR B CA 1
ATOM 3307 C C . TYR B 1 142 ? 2.027 10.773 6.328 1 98.81 142 TYR B C 1
ATOM 3309 O O . TYR B 1 142 ? 0.843 10.617 6.629 1 98.81 142 TYR B O 1
ATOM 3317 N N . ALA B 1 143 ? 2.42 11.523 5.234 1 98.88 143 ALA B N 1
ATOM 3318 C CA . ALA B 1 143 ? 1.397 12.055 4.336 1 98.88 143 ALA B CA 1
ATOM 3319 C C . ALA B 1 143 ? 0.522 10.93 3.783 1 98.88 143 ALA B C 1
ATOM 3321 O O . ALA B 1 143 ? -0.694 11.086 3.66 1 98.88 143 ALA B O 1
ATOM 3322 N N . SER B 1 144 ? 1.155 9.789 3.486 1 98.88 144 SER B N 1
ATOM 3323 C CA . SER B 1 144 ? 0.412 8.641 2.979 1 98.88 144 SER B CA 1
ATOM 3324 C C . SER B 1 144 ? -0.136 7.785 4.117 1 98.88 144 SER B C 1
ATOM 3326 O O . SER B 1 144 ? -1.211 7.195 3.996 1 98.88 144 SER B O 1
ATOM 3328 N N . ASP B 1 145 ? 0.541 7.762 5.211 1 98.94 145 ASP B N 1
ATOM 3329 C CA . ASP B 1 145 ? 0.176 6.914 6.34 1 98.94 145 ASP B CA 1
ATOM 3330 C C . ASP B 1 145 ? -1.134 7.375 6.973 1 98.94 145 ASP B C 1
ATOM 3332 O O . ASP B 1 145 ? -1.971 6.551 7.352 1 98.94 145 ASP B O 1
ATOM 3336 N N . PHE B 1 146 ? -1.329 8.695 7.109 1 98.94 146 PHE B N 1
ATOM 3337 C CA . PHE B 1 146 ? -2.57 9.219 7.668 1 98.94 146 PHE B CA 1
ATOM 3338 C C . PHE B 1 146 ? -3.77 8.75 6.855 1 98.94 146 PHE B C 1
ATOM 3340 O O . PHE B 1 146 ? -4.789 8.344 7.422 1 98.94 146 PHE B O 1
ATOM 3347 N N . LEU B 1 147 ? -3.602 8.773 5.539 1 98.94 147 LEU B N 1
ATOM 3348 C CA . LEU B 1 147 ? -4.684 8.352 4.66 1 98.94 147 LEU B CA 1
ATOM 3349 C C . LEU B 1 147 ? -4.895 6.84 4.75 1 98.94 147 LEU B C 1
ATOM 3351 O O . LEU B 1 147 ? -6.031 6.375 4.875 1 98.94 147 LEU B O 1
ATOM 3355 N N . LYS B 1 148 ? -3.793 6.09 4.75 1 98.94 148 LYS B N 1
ATOM 3356 C CA . LYS B 1 148 ? -3.855 4.633 4.859 1 98.94 148 LYS B CA 1
ATOM 3357 C C . LYS B 1 148 ? -4.574 4.211 6.137 1 98.94 148 LYS B C 1
ATOM 3359 O O . LYS B 1 148 ? -5.52 3.424 6.09 1 98.94 148 LYS B O 1
ATOM 3364 N N . LEU B 1 149 ? -4.203 4.801 7.242 1 98.94 149 LEU B N 1
ATOM 3365 C CA . LEU B 1 149 ? -4.758 4.449 8.547 1 98.94 149 LEU B CA 1
ATOM 3366 C C . LEU B 1 149 ? -6.223 4.863 8.641 1 98.94 149 LEU B C 1
ATOM 3368 O O . LEU B 1 149 ? -7.043 4.137 9.211 1 98.94 149 LEU B O 1
ATOM 3372 N N . PHE B 1 150 ? -6.555 6.039 8.094 1 98.94 150 PHE B N 1
ATOM 3373 C CA . PHE B 1 150 ? -7.926 6.527 8.164 1 98.94 150 PHE B CA 1
ATOM 3374 C C . PHE B 1 150 ? -8.852 5.648 7.328 1 98.94 150 PHE B C 1
ATOM 3376 O O . PHE B 1 150 ? -9.898 5.211 7.812 1 98.94 150 PHE B O 1
ATOM 3383 N N . TYR B 1 151 ? -8.445 5.355 6.086 1 98.94 151 TYR B N 1
ATOM 3384 C CA . TYR B 1 151 ? -9.281 4.531 5.223 1 98.94 151 TYR B CA 1
ATOM 3385 C C . TYR B 1 151 ? -9.43 3.125 5.789 1 98.94 151 TYR B C 1
ATOM 3387 O O . TYR B 1 151 ? -10.5 2.52 5.695 1 98.94 151 TYR B O 1
ATOM 3395 N N . ALA B 1 152 ? -8.312 2.594 6.352 1 98.81 152 ALA B N 1
ATOM 3396 C CA . ALA B 1 152 ? -8.43 1.301 7.023 1 98.81 152 ALA B CA 1
ATOM 3397 C C . ALA B 1 152 ? -9.5 1.341 8.109 1 98.81 152 ALA B C 1
ATOM 3399 O O . ALA B 1 152 ? -10.266 0.387 8.266 1 98.81 152 ALA B O 1
ATOM 3400 N N . GLY B 1 153 ? -9.633 2.449 8.773 1 98.38 153 GLY B N 1
ATOM 3401 C CA . GLY B 1 153 ? -10.547 2.576 9.898 1 98.38 153 GLY B CA 1
ATOM 3402 C C . GLY B 1 153 ? -11.992 2.734 9.484 1 98.38 153 GLY B C 1
ATOM 3403 O O . GLY B 1 153 ? -12.906 2.363 10.227 1 98.38 153 GLY B O 1
ATOM 3404 N N . ILE B 1 154 ? -12.219 3.205 8.25 1 98.38 154 ILE B N 1
ATOM 3405 C CA . ILE B 1 154 ? -13.602 3.531 7.918 1 98.38 154 ILE B CA 1
ATOM 3406 C C . ILE B 1 154 ? -14.133 2.531 6.895 1 98.38 154 ILE B C 1
ATOM 3408 O O . ILE B 1 154 ? -15.305 2.584 6.516 1 98.38 154 ILE B O 1
ATOM 3412 N N . MET B 1 155 ? -13.281 1.618 6.43 1 98.06 155 MET B N 1
ATOM 3413 C CA . MET B 1 155 ? -13.648 0.755 5.312 1 98.06 155 MET B CA 1
ATOM 3414 C C . MET B 1 155 ? -14.945 0.007 5.605 1 98.06 155 MET B C 1
ATOM 3416 O O . MET B 1 155 ? -15.812 -0.104 4.734 1 98.06 155 MET B O 1
ATOM 3420 N N . SER B 1 156 ? -15.133 -0.451 6.824 1 96.88 156 SER B N 1
ATOM 3421 C CA . SER B 1 156 ? -16.297 -1.263 7.168 1 96.88 156 SER B CA 1
ATOM 3422 C C . SER B 1 156 ? -17.562 -0.417 7.223 1 96.88 156 SER B C 1
ATOM 3424 O O . SER B 1 156 ? -18.672 -0.939 7.082 1 96.88 156 SER B O 1
ATOM 3426 N N . SER B 1 157 ? -17.406 0.922 7.312 1 96.44 157 SER B N 1
ATOM 3427 C CA . SER B 1 157 ? -18.562 1.782 7.523 1 96.44 157 SER B CA 1
ATOM 3428 C C . SER B 1 157 ? -19.031 2.414 6.219 1 96.44 157 SER B C 1
ATOM 3430 O O . SER B 1 157 ? -20.047 3.105 6.184 1 96.44 157 SER B O 1
ATOM 3432 N N . ILE B 1 158 ? -18.266 2.223 5.148 1 98 158 ILE B N 1
ATOM 3433 C CA . ILE B 1 158 ? -18.625 2.807 3.865 1 98 158 ILE B CA 1
ATOM 3434 C C . ILE B 1 158 ? -19.859 2.09 3.307 1 98 158 ILE B C 1
ATOM 3436 O O . ILE B 1 158 ? -19.891 0.858 3.256 1 98 158 ILE B O 1
ATOM 3440 N N . VAL B 1 159 ? -20.828 2.867 2.926 1 97.25 159 VAL B N 1
ATOM 3441 C CA . VAL B 1 159 ? -22.062 2.344 2.375 1 97.25 159 VAL B CA 1
ATOM 3442 C C . VAL B 1 159 ? -22.109 2.609 0.871 1 97.25 159 VAL B C 1
ATOM 3444 O O . VAL B 1 159 ? -21.766 3.699 0.415 1 97.25 159 VAL B O 1
ATOM 3447 N N . GLY B 1 160 ? -22.5 1.59 0.085 1 97 160 GLY B N 1
ATOM 3448 C CA . GLY B 1 160 ? -22.625 1.695 -1.36 1 97 160 GLY B CA 1
ATOM 3449 C C . GLY B 1 160 ? -21.469 1.052 -2.104 1 97 160 GLY B C 1
ATOM 3450 O O . GLY B 1 160 ? -20.312 1.214 -1.717 1 97 160 GLY B O 1
ATOM 3451 N N . ASN B 1 161 ? -21.812 0.306 -3.141 1 96.5 161 ASN B N 1
ATOM 3452 C CA . ASN B 1 161 ? -20.781 -0.422 -3.867 1 96.5 161 ASN B CA 1
ATOM 3453 C C . ASN B 1 161 ? -19.828 0.527 -4.59 1 96.5 161 ASN B C 1
ATOM 3455 O O . ASN B 1 161 ? -18.609 0.375 -4.5 1 96.5 161 ASN B O 1
ATOM 3459 N N . PRO B 1 162 ? -20.375 1.614 -5.289 1 97.75 162 PRO B N 1
ATOM 3460 C CA . PRO B 1 162 ? -19.438 2.537 -5.945 1 97.75 162 PRO B CA 1
ATOM 3461 C C . PRO B 1 162 ? -18.531 3.256 -4.953 1 97.75 162 PRO B C 1
ATOM 3463 O O . PRO B 1 162 ? -17.344 3.473 -5.242 1 97.75 162 PRO B O 1
ATOM 3466 N N . GLU B 1 163 ? -19.109 3.592 -3.777 1 98.5 163 GLU B N 1
ATOM 3467 C CA . GLU B 1 163 ? -18.312 4.254 -2.744 1 98.5 163 GLU B CA 1
ATOM 3468 C C . GLU B 1 163 ? -17.25 3.324 -2.188 1 98.5 163 GLU B C 1
ATOM 3470 O O . GLU B 1 163 ? -16.125 3.754 -1.927 1 98.5 163 GLU B O 1
ATOM 3475 N N . ARG B 1 164 ? -17.562 2.055 -2.037 1 98.5 164 ARG B N 1
ATOM 3476 C CA . ARG B 1 164 ? -16.594 1.079 -1.546 1 98.5 164 ARG B CA 1
ATOM 3477 C C . ARG B 1 164 ? -15.477 0.867 -2.557 1 98.5 164 ARG B C 1
ATOM 3479 O O . ARG B 1 164 ? -14.312 0.723 -2.18 1 98.5 164 ARG B O 1
ATOM 3486 N N . GLU B 1 165 ? -15.836 0.852 -3.799 1 98.44 165 GLU B N 1
ATOM 3487 C CA . GLU B 1 165 ? -14.828 0.707 -4.848 1 98.44 165 GLU B CA 1
ATOM 3488 C C . GLU B 1 165 ? -13.883 1.904 -4.879 1 98.44 165 GLU B C 1
ATOM 3490 O O . GLU B 1 165 ? -12.672 1.74 -5.012 1 98.44 165 GLU B O 1
ATOM 3495 N N . LEU B 1 166 ? -14.445 3.082 -4.75 1 98.81 166 LEU B N 1
ATOM 3496 C CA . LEU B 1 166 ? -13.625 4.289 -4.719 1 98.81 166 LEU B CA 1
ATOM 3497 C C . LEU B 1 166 ? -12.703 4.289 -3.502 1 98.81 166 LEU B C 1
ATOM 3499 O O . LEU B 1 166 ? -11.508 4.547 -3.625 1 98.81 166 LEU B O 1
ATOM 3503 N N . ALA B 1 167 ? -13.289 3.951 -2.322 1 98.88 167 ALA B N 1
ATOM 3504 C CA . ALA B 1 167 ? -12.5 3.92 -1.09 1 98.88 167 ALA B CA 1
ATOM 3505 C C . ALA B 1 167 ? -11.359 2.916 -1.191 1 98.88 167 ALA B C 1
ATOM 3507 O O . ALA B 1 167 ? -10.234 3.203 -0.775 1 98.88 167 ALA B O 1
ATOM 3508 N N . ALA B 1 168 ? -11.672 1.785 -1.781 1 98.88 168 ALA B N 1
ATOM 3509 C CA . ALA B 1 168 ? -10.656 0.752 -1.93 1 98.88 168 ALA B CA 1
ATOM 3510 C C . ALA B 1 168 ? -9.547 1.208 -2.875 1 98.88 168 ALA B C 1
ATOM 3512 O O . ALA B 1 168 ? -8.359 1.052 -2.572 1 98.88 168 ALA B O 1
ATOM 3513 N N . GLY B 1 169 ? -9.922 1.757 -4.027 1 98.94 169 GLY B N 1
ATOM 3514 C CA . GLY B 1 169 ? -8.938 2.229 -4.988 1 98.94 169 GLY B CA 1
ATOM 3515 C C . GLY B 1 169 ? -7.996 3.271 -4.41 1 98.94 169 GLY B C 1
ATOM 3516 O O . GLY B 1 169 ? -6.785 3.209 -4.625 1 98.94 169 GLY B O 1
ATOM 3517 N N . ILE B 1 170 ? -8.531 4.195 -3.637 1 99 170 ILE B N 1
ATOM 3518 C CA . ILE B 1 170 ? -7.746 5.266 -3.027 1 99 170 ILE B CA 1
ATOM 3519 C C . ILE B 1 170 ? -6.879 4.691 -1.909 1 99 170 ILE B C 1
ATOM 3521 O O . ILE B 1 170 ? -5.676 4.965 -1.85 1 99 170 ILE B O 1
ATOM 3525 N N . ALA B 1 171 ? -7.496 3.893 -1.032 1 99 171 ALA B N 1
ATOM 3526 C CA . ALA B 1 171 ? -6.801 3.357 0.136 1 99 171 ALA B CA 1
ATOM 3527 C C . ALA B 1 171 ? -5.613 2.494 -0.28 1 99 171 ALA B C 1
ATOM 3529 O O . ALA B 1 171 ? -4.535 2.586 0.311 1 99 171 ALA B O 1
ATOM 3530 N N . LEU B 1 172 ? -5.824 1.667 -1.263 1 99 172 LEU B N 1
ATOM 3531 C CA . LEU B 1 172 ? -4.762 0.776 -1.71 1 99 172 LEU B CA 1
ATOM 3532 C C . LEU B 1 172 ? -3.625 1.565 -2.355 1 99 172 LEU B C 1
ATOM 3534 O O . LEU B 1 172 ? -2.453 1.22 -2.193 1 99 172 LEU B O 1
ATOM 3538 N N . TYR B 1 173 ? -3.939 2.641 -3.072 1 99 173 TYR B N 1
ATOM 3539 C CA . TYR B 1 173 ? -2.887 3.498 -3.604 1 99 173 TYR B CA 1
ATOM 3540 C C . TYR B 1 173 ? -2.076 4.129 -2.477 1 99 173 TYR B C 1
ATOM 3542 O O . TYR B 1 173 ? -0.844 4.16 -2.531 1 99 173 TYR B O 1
ATOM 3550 N N . GLU B 1 174 ? -2.785 4.648 -1.499 1 99 174 GLU B N 1
ATOM 3551 C CA . GLU B 1 174 ? -2.1 5.324 -0.402 1 99 174 GLU B CA 1
ATOM 3552 C C . GLU B 1 174 ? -1.244 4.348 0.4 1 99 174 GLU B C 1
ATOM 3554 O O . GLU B 1 174 ? -0.173 4.711 0.892 1 99 174 GLU B O 1
ATOM 3559 N N . ALA B 1 175 ? -1.723 3.137 0.529 1 99 175 ALA B N 1
ATOM 3560 C CA . ALA B 1 175 ? -0.911 2.111 1.178 1 99 175 ALA B CA 1
ATOM 3561 C C . ALA B 1 175 ? 0.34 1.803 0.361 1 99 175 ALA B C 1
ATOM 3563 O O . ALA B 1 175 ? 1.429 1.641 0.917 1 99 175 ALA B O 1
ATOM 3564 N N . ALA B 1 176 ? 0.196 1.713 -0.952 1 99 176 ALA B N 1
ATOM 3565 C CA . ALA B 1 176 ? 1.355 1.503 -1.815 1 99 176 ALA B CA 1
ATOM 3566 C C . ALA B 1 176 ? 2.334 2.668 -1.712 1 99 176 ALA B C 1
ATOM 3568 O O . ALA B 1 176 ? 3.551 2.465 -1.671 1 99 176 ALA B O 1
ATOM 3569 N N . SER B 1 177 ? 1.791 3.883 -1.707 1 99 177 SER B N 1
ATOM 3570 C CA . SER B 1 177 ? 2.617 5.074 -1.559 1 99 177 SER B CA 1
ATOM 3571 C C . SER B 1 177 ? 3.379 5.059 -0.238 1 99 177 SER B C 1
ATOM 3573 O O . SER B 1 177 ? 4.574 5.359 -0.2 1 99 177 SER B O 1
ATOM 3575 N N . TYR B 1 178 ? 2.668 4.699 0.832 1 99 178 TYR B N 1
ATOM 3576 C CA . TYR B 1 178 ? 3.312 4.477 2.121 1 99 178 TYR B CA 1
ATOM 3577 C C . TYR B 1 178 ? 4.449 3.469 1.997 1 99 178 TYR B C 1
ATOM 3579 O O . TYR B 1 178 ? 5.555 3.709 2.486 1 99 178 TYR B O 1
ATOM 3587 N N . GLY B 1 179 ? 4.211 2.326 1.352 1 99 179 GLY B N 1
ATOM 3588 C CA . GLY B 1 179 ? 5.223 1.299 1.15 1 99 179 GLY B CA 1
ATOM 3589 C C . GLY B 1 179 ? 6.438 1.797 0.39 1 99 179 GLY B C 1
ATOM 3590 O O . GLY B 1 179 ? 7.57 1.459 0.732 1 99 179 GLY B O 1
ATOM 3591 N N . VAL B 1 180 ? 6.199 2.615 -0.642 1 99 180 VAL B N 1
ATOM 3592 C CA . VAL B 1 180 ? 7.289 3.186 -1.43 1 99 180 VAL B CA 1
ATOM 3593 C C . VAL B 1 180 ? 8.188 4.027 -0.531 1 99 180 VAL B C 1
ATOM 3595 O O . VAL B 1 180 ? 9.414 3.854 -0.53 1 99 180 VAL B O 1
ATOM 3598 N N . PHE B 1 181 ? 7.609 4.902 0.269 1 98.94 181 PHE B N 1
ATOM 3599 C CA . PHE B 1 181 ? 8.406 5.812 1.082 1 98.94 181 PHE B CA 1
ATOM 3600 C C . PHE B 1 181 ? 9.086 5.066 2.225 1 98.94 181 PHE B C 1
ATOM 3602 O O . PHE B 1 181 ? 10.211 5.398 2.611 1 98.94 181 PHE B O 1
ATOM 3609 N N . ARG B 1 182 ? 8.406 4.023 2.768 1 98.94 182 ARG B N 1
ATOM 3610 C CA . ARG B 1 182 ? 9.039 3.189 3.781 1 98.94 182 ARG B CA 1
ATOM 3611 C C . ARG B 1 182 ? 10.242 2.447 3.201 1 98.94 182 ARG B C 1
ATOM 3613 O O . ARG B 1 182 ? 11.25 2.256 3.885 1 98.94 182 ARG B O 1
ATOM 3620 N N . SER B 1 183 ? 10.125 1.991 1.956 1 98.94 183 SER B N 1
ATOM 3621 C CA . SER B 1 183 ? 11.234 1.325 1.285 1 98.94 183 SER B CA 1
ATOM 3622 C C . SER B 1 183 ? 12.43 2.264 1.123 1 98.94 183 SER B C 1
ATOM 3624 O O . SER B 1 183 ? 13.57 1.864 1.334 1 98.94 183 SER B O 1
ATOM 3626 N N . LEU B 1 184 ? 12.188 3.523 0.73 1 98.94 184 LEU B N 1
ATOM 3627 C CA . LEU B 1 184 ? 13.242 4.512 0.585 1 98.94 184 LEU B CA 1
ATOM 3628 C C . LEU B 1 184 ? 13.938 4.77 1.922 1 98.94 184 LEU B C 1
ATOM 3630 O O . LEU B 1 184 ? 15.164 4.883 1.981 1 98.94 184 LEU B O 1
ATOM 3634 N N . LEU B 1 185 ? 13.117 4.836 3.01 1 98.94 185 LEU B N 1
ATOM 3635 C CA . LEU B 1 185 ? 13.703 4.98 4.34 1 98.94 185 LEU B CA 1
ATOM 3636 C C . LEU B 1 185 ? 14.539 3.76 4.699 1 98.94 185 LEU B C 1
ATOM 3638 O O . LEU B 1 185 ? 15.641 3.896 5.242 1 98.94 185 LEU B O 1
ATOM 3642 N N . ASN B 1 186 ? 14.016 2.588 4.418 1 98.88 186 ASN B N 1
ATOM 3643 C CA . ASN B 1 186 ? 14.719 1.354 4.758 1 98.88 186 ASN B CA 1
ATOM 3644 C C . ASN B 1 186 ? 16.062 1.265 4.047 1 98.88 186 ASN B C 1
ATOM 3646 O O . ASN B 1 186 ? 17.047 0.795 4.625 1 98.88 186 ASN B O 1
ATOM 3650 N N . ASP B 1 187 ? 16.141 1.714 2.791 1 98.25 187 ASP B N 1
ATOM 3651 C CA . ASP B 1 187 ? 17.391 1.726 2.029 1 98.25 187 ASP B CA 1
ATOM 3652 C C . ASP B 1 187 ? 18.406 2.68 2.65 1 98.25 187 ASP B C 1
ATOM 3654 O O . ASP B 1 187 ? 19.609 2.549 2.422 1 98.25 187 ASP B O 1
ATOM 3658 N N . ARG B 1 188 ? 17.922 3.572 3.473 1 98.44 188 ARG B N 1
ATOM 3659 C CA . ARG B 1 188 ? 18.75 4.621 4.059 1 98.44 188 ARG B CA 1
ATOM 3660 C C . ARG B 1 188 ? 18.875 4.438 5.566 1 98.44 188 ARG B C 1
ATOM 3662 O O . ARG B 1 188 ? 19.344 5.336 6.27 1 98.44 188 ARG B O 1
ATOM 3669 N N . ALA B 1 189 ? 18.469 3.326 6.078 1 98.75 189 ALA B N 1
ATOM 3670 C CA . ALA B 1 189 ? 18.25 3.127 7.504 1 98.75 189 ALA B CA 1
ATOM 3671 C C . ALA B 1 189 ? 19.516 3.426 8.305 1 98.75 189 ALA B C 1
ATOM 3673 O O . ALA B 1 189 ? 19.438 3.92 9.43 1 98.75 189 ALA B O 1
ATOM 3674 N N . ASN B 1 190 ? 20.734 3.189 7.699 1 98.44 190 ASN B N 1
ATOM 3675 C CA . ASN B 1 190 ? 21.984 3.312 8.438 1 98.44 190 ASN B CA 1
ATOM 3676 C C . ASN B 1 190 ? 22.641 4.664 8.188 1 98.44 190 ASN B C 1
ATOM 3678 O O . ASN B 1 190 ? 23.672 4.973 8.781 1 98.44 190 ASN B O 1
ATOM 3682 N N . LEU B 1 191 ? 22.031 5.449 7.309 1 98.44 191 LEU B N 1
ATOM 3683 C CA . LEU B 1 191 ? 22.578 6.781 7.055 1 98.44 191 LEU B CA 1
ATOM 3684 C C . LEU B 1 191 ? 22.219 7.738 8.188 1 98.44 191 LEU B C 1
ATOM 3686 O O . LEU B 1 191 ? 21.156 7.613 8.797 1 98.44 191 LEU B O 1
ATOM 3690 N N . THR B 1 192 ? 23.047 8.68 8.414 1 98.12 192 THR B N 1
ATOM 3691 C CA . THR B 1 192 ? 22.797 9.719 9.406 1 98.12 192 THR B CA 1
ATOM 3692 C C . THR B 1 192 ? 21.922 10.82 8.82 1 98.12 192 THR B C 1
ATOM 3694 O O . THR B 1 192 ? 22.094 11.211 7.66 1 98.12 192 THR B O 1
ATOM 3697 N N . VAL B 1 193 ? 21.031 11.359 9.641 1 97.88 193 VAL B N 1
ATOM 3698 C CA . VAL B 1 193 ? 20.203 12.5 9.242 1 97.88 193 VAL B CA 1
ATOM 3699 C C . VAL B 1 193 ? 20.953 13.797 9.539 1 97.88 193 VAL B C 1
ATOM 3701 O O . VAL B 1 193 ? 20.906 14.305 10.664 1 97.88 193 VAL B O 1
ATOM 3704 N N . SER B 1 194 ? 21.641 14.305 8.516 1 95.94 194 SER B N 1
ATOM 3705 C CA . SER B 1 194 ? 22.406 15.539 8.68 1 95.94 194 SER B CA 1
ATOM 3706 C C . SER B 1 194 ? 21.484 16.719 9.016 1 95.94 194 SER B C 1
ATOM 3708 O O . SER B 1 194 ? 20.406 16.859 8.43 1 95.94 194 SER B O 1
ATOM 3710 N N . PRO B 1 195 ? 21.812 17.609 9.836 1 96.44 195 PRO B N 1
ATOM 3711 C CA . PRO B 1 195 ? 23.062 17.734 10.578 1 96.44 195 PRO B CA 1
ATOM 3712 C C . PRO B 1 195 ? 23.031 17.031 11.93 1 96.44 195 PRO B C 1
ATOM 3714 O O . PRO B 1 195 ? 23.875 17.297 12.789 1 96.44 195 PRO B O 1
ATOM 3717 N N . TYR B 1 196 ? 22.047 16.203 12.086 1 97.12 196 TYR B N 1
ATOM 3718 C CA . TYR B 1 196 ? 21.906 15.516 13.367 1 97.12 196 TYR B CA 1
ATOM 3719 C C . TYR B 1 196 ? 22.781 14.266 13.406 1 97.12 196 TYR B C 1
ATOM 3721 O O . TYR B 1 196 ? 23.438 13.93 12.43 1 97.12 196 TYR B O 1
ATOM 3729 N N . THR B 1 197 ? 22.734 13.57 14.578 1 96.44 197 THR B N 1
ATOM 3730 C CA . THR B 1 197 ? 23.656 12.445 14.742 1 96.44 197 THR B CA 1
ATOM 3731 C C . THR B 1 197 ? 22.891 11.125 14.711 1 96.44 197 THR B C 1
ATOM 3733 O O . THR B 1 197 ? 23.5 10.055 14.617 1 96.44 197 THR B O 1
ATOM 3736 N N . PHE B 1 198 ? 21.594 11.211 14.719 1 97.81 198 PHE B N 1
ATOM 3737 C CA . PHE B 1 198 ? 20.828 9.969 14.719 1 97.81 198 PHE B CA 1
ATOM 3738 C C . PHE B 1 198 ? 20.672 9.438 13.297 1 97.81 198 PHE B C 1
ATOM 3740 O O . PHE B 1 198 ? 20.781 10.188 12.328 1 97.81 198 PHE B O 1
ATOM 3747 N N . THR B 1 199 ? 20.422 8.156 13.164 1 98.75 199 THR B N 1
ATOM 3748 C CA . THR B 1 199 ? 20.25 7.52 11.867 1 98.75 199 THR B CA 1
ATOM 3749 C C . THR B 1 199 ? 18.812 7.652 11.383 1 98.75 199 THR B C 1
ATOM 3751 O O . THR B 1 199 ? 17.922 7.992 12.172 1 98.75 199 THR B O 1
ATOM 3754 N N . VAL B 1 200 ? 18.594 7.375 10.109 1 98.88 200 VAL B N 1
ATOM 3755 C CA . VAL B 1 200 ? 17.266 7.316 9.531 1 98.88 200 VAL B CA 1
ATOM 3756 C C . VAL B 1 200 ? 16.422 6.289 10.289 1 98.88 200 VAL B C 1
ATOM 3758 O O . VAL B 1 200 ? 15.25 6.539 10.586 1 98.88 200 VAL B O 1
ATOM 3761 N N . GLY B 1 201 ? 17.016 5.133 10.602 1 98.88 201 GLY B N 1
ATOM 3762 C CA . GLY B 1 201 ? 16.312 4.137 11.398 1 98.88 201 GLY B CA 1
ATOM 3763 C C . GLY B 1 201 ? 15.828 4.672 12.734 1 98.88 201 GLY B C 1
ATOM 3764 O O . GLY B 1 201 ? 14.672 4.477 13.109 1 98.88 201 GLY B O 1
ATOM 3765 N N . ASN B 1 202 ? 16.734 5.391 13.461 1 98.69 202 ASN B N 1
ATOM 3766 C CA . ASN B 1 202 ? 16.328 6.039 14.711 1 98.69 202 ASN B CA 1
ATOM 3767 C C . ASN B 1 202 ? 15.203 7.039 14.484 1 98.69 202 ASN B C 1
ATOM 3769 O O . ASN B 1 202 ? 14.289 7.145 15.305 1 98.69 202 ASN B O 1
ATOM 3773 N N . GLY B 1 203 ? 15.336 7.762 13.398 1 98.75 203 GLY B N 1
ATOM 3774 C CA . GLY B 1 203 ? 14.32 8.75 13.07 1 98.75 203 GLY B CA 1
ATOM 3775 C C . GLY B 1 203 ? 12.93 8.148 12.914 1 98.75 203 GLY B C 1
ATOM 3776 O O . GLY B 1 203 ? 11.938 8.758 13.32 1 98.75 203 GLY B O 1
ATOM 3777 N N . THR B 1 204 ? 12.883 6.934 12.344 1 98.88 204 THR B N 1
ATOM 3778 C CA . THR B 1 204 ? 11.586 6.293 12.195 1 98.88 204 THR B CA 1
ATOM 3779 C C . THR B 1 204 ? 11.023 5.875 13.547 1 98.88 204 THR B C 1
ATOM 3781 O O . THR B 1 204 ? 9.805 5.859 13.742 1 98.88 204 THR B O 1
ATOM 3784 N N . ASN B 1 205 ? 11.859 5.52 14.508 1 98.69 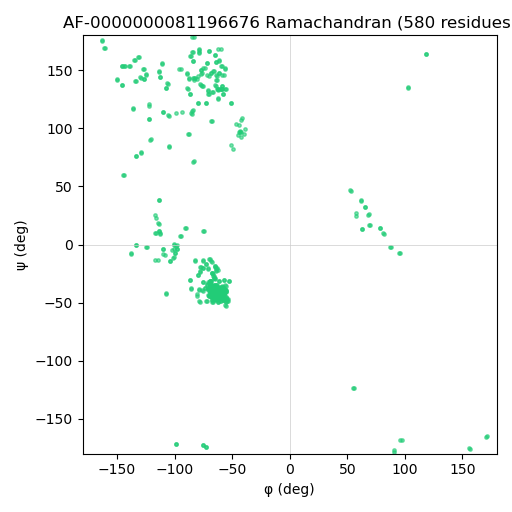205 ASN B N 1
ATOM 3785 C CA . ASN B 1 205 ? 11.406 5.285 15.875 1 98.69 205 ASN B CA 1
ATOM 3786 C C . ASN B 1 205 ? 10.852 6.555 16.5 1 98.69 205 ASN B C 1
ATOM 3788 O O . ASN B 1 205 ? 9.82 6.52 17.172 1 98.69 205 ASN B O 1
ATOM 3792 N N . PHE B 1 206 ? 11.555 7.688 16.266 1 98.69 206 PHE B N 1
ATOM 3793 C CA . PHE B 1 206 ? 11.109 8.961 16.828 1 98.69 206 PHE B CA 1
ATOM 3794 C C . PHE B 1 206 ? 9.742 9.352 16.281 1 98.69 206 PHE B C 1
ATOM 3796 O O . PHE B 1 206 ? 8.844 9.727 17.031 1 98.69 206 PHE B O 1
ATOM 3803 N N . THR B 1 207 ? 9.586 9.25 14.984 1 98.69 207 THR B N 1
ATOM 3804 C CA . THR B 1 207 ? 8.336 9.688 14.383 1 98.69 207 THR B CA 1
ATOM 3805 C C . THR B 1 207 ? 7.191 8.758 14.766 1 98.69 207 THR B C 1
ATOM 3807 O O . THR B 1 207 ? 6.055 9.203 14.938 1 98.69 207 THR B O 1
ATOM 3810 N N . ALA B 1 208 ? 7.492 7.473 14.914 1 98.81 208 ALA B N 1
ATOM 3811 C CA . ALA B 1 208 ? 6.477 6.547 15.414 1 98.81 208 ALA B CA 1
ATOM 3812 C C . ALA B 1 208 ? 6.062 6.898 16.844 1 98.81 208 ALA B C 1
ATOM 3814 O O . ALA B 1 208 ? 4.879 6.848 17.172 1 98.81 208 ALA B O 1
ATOM 3815 N N . GLN B 1 209 ? 7.012 7.227 17.656 1 98.5 209 GLN B N 1
ATOM 3816 C CA . GLN B 1 209 ? 6.723 7.648 19.031 1 98.5 209 GLN B CA 1
ATOM 3817 C C . GLN B 1 209 ? 5.848 8.898 19.047 1 98.5 209 GLN B C 1
ATOM 3819 O O . GLN B 1 209 ? 4.906 8.992 19.828 1 98.5 209 GLN B O 1
ATOM 3824 N N . VAL B 1 210 ? 6.176 9.867 18.188 1 98.44 210 VAL B N 1
ATOM 3825 C CA . VAL B 1 210 ? 5.398 11.094 18.078 1 98.44 210 VAL B CA 1
ATOM 3826 C C . VAL B 1 210 ? 3.943 10.758 17.766 1 98.44 210 VAL B C 1
ATOM 3828 O O . VAL B 1 210 ? 3.033 11.219 18.469 1 98.44 210 VAL B O 1
ATOM 3831 N N . ALA B 1 211 ? 3.709 9.945 16.734 1 98.75 211 ALA B N 1
ATOM 3832 C CA . ALA B 1 211 ? 2.359 9.617 16.281 1 98.75 211 ALA B CA 1
ATOM 3833 C C . ALA B 1 211 ? 1.585 8.867 17.359 1 98.75 211 ALA B C 1
ATOM 3835 O O . ALA B 1 211 ? 0.409 9.156 17.609 1 98.75 211 ALA B O 1
ATOM 3836 N N . ASN B 1 212 ? 2.254 7.926 18.016 1 98.56 212 ASN B N 1
ATOM 3837 C CA . ASN B 1 212 ? 1.584 7.137 19.031 1 98.56 212 ASN B CA 1
ATOM 3838 C C . ASN B 1 212 ? 1.249 7.98 20.266 1 98.56 212 ASN B C 1
ATOM 3840 O O . ASN B 1 212 ? 0.168 7.848 20.844 1 98.56 212 ASN B O 1
ATOM 3844 N N . GLN B 1 213 ? 2.139 8.805 20.641 1 97.75 213 GLN B N 1
ATOM 3845 C CA . GLN B 1 213 ? 1.913 9.648 21.812 1 97.75 213 GLN B CA 1
ATOM 3846 C C . GLN B 1 213 ? 0.799 10.656 21.547 1 97.75 213 GLN B C 1
ATOM 3848 O O . GLN B 1 213 ? -0.103 10.82 22.375 1 97.75 213 GLN B O 1
ATOM 3853 N N . LEU B 1 214 ? 0.89 11.344 20.453 1 98.12 214 LEU B N 1
ATOM 3854 C CA . LEU B 1 214 ? -0.126 12.344 20.125 1 98.12 214 LEU B CA 1
ATOM 3855 C C . LEU B 1 214 ? -1.47 11.672 19.844 1 98.12 214 LEU B C 1
ATOM 3857 O O . LEU B 1 214 ? -2.516 12.18 20.25 1 98.12 214 LEU B O 1
ATOM 3861 N N . GLY B 1 215 ? -1.441 10.547 19.141 1 98.12 215 GLY B N 1
ATOM 3862 C CA . GLY B 1 215 ? -2.676 9.836 18.844 1 98.12 215 GLY B CA 1
ATOM 3863 C C . GLY B 1 215 ? -3.373 9.312 20.094 1 98.12 215 GLY B C 1
ATOM 3864 O O . GLY B 1 215 ? -4.602 9.344 20.172 1 98.12 215 GLY B O 1
ATOM 3865 N N . GLY B 1 216 ? -2.557 8.664 21 1 97.56 216 GLY B N 1
ATOM 3866 C CA . GLY B 1 216 ? -2.992 8.398 22.359 1 97.56 216 GLY B CA 1
ATOM 3867 C C . GLY B 1 216 ? -3.758 7.094 22.484 1 97.56 216 GLY B C 1
ATOM 3868 O O . GLY B 1 216 ? -4.203 6.734 23.578 1 97.56 216 GLY B O 1
ATOM 3869 N N . CYS B 1 217 ? -4.012 6.367 21.453 1 97.75 217 CYS B N 1
ATOM 3870 C CA . CYS B 1 217 ? -4.848 5.176 21.516 1 97.75 217 CYS B CA 1
ATOM 3871 C C . CYS B 1 217 ? -4.023 3.92 21.234 1 97.75 217 CYS B C 1
ATOM 3873 O O . CYS B 1 217 ? -4.477 3.016 20.531 1 97.75 217 CYS B O 1
ATOM 3875 N N . GLY B 1 218 ? -2.785 3.926 21.75 1 96.5 218 GLY B N 1
ATOM 3876 C CA . GLY B 1 218 ? -1.949 2.738 21.672 1 96.5 218 GLY B CA 1
ATOM 3877 C C . GLY B 1 218 ? -0.979 2.768 20.516 1 96.5 218 GLY B C 1
ATOM 3878 O O . GLY B 1 218 ? -0.77 3.814 19.891 1 96.5 218 GLY B O 1
ATOM 3879 N N . LEU B 1 219 ? -0.347 1.627 20.234 1 97.88 219 LEU B N 1
ATOM 3880 C CA . LEU B 1 219 ? 0.686 1.477 19.219 1 97.88 219 LEU B CA 1
ATOM 3881 C C . LEU B 1 219 ? 0.065 1.24 17.844 1 97.88 219 LEU B C 1
ATOM 3883 O O . LEU B 1 219 ? -0.6 0.225 17.625 1 97.88 219 LEU B O 1
ATOM 3887 N N . LYS B 1 220 ? 0.31 2.234 16.969 1 98.25 220 LYS B N 1
ATOM 3888 C CA . LYS B 1 220 ? -0.248 2.109 15.617 1 98.25 220 LYS B CA 1
ATOM 3889 C C . LYS B 1 220 ? 0.766 2.537 14.562 1 98.25 220 LYS B C 1
ATOM 3891 O O . LYS B 1 220 ? 0.492 2.453 13.359 1 98.25 220 LYS B O 1
ATOM 3896 N N . ASP B 1 221 ? 1.853 3.078 15.016 1 98.62 221 ASP B N 1
ATOM 3897 C CA . ASP B 1 221 ? 3.02 3.375 14.188 1 98.62 221 ASP B CA 1
ATOM 3898 C C . ASP B 1 221 ? 4.277 2.719 14.758 1 98.62 221 ASP B C 1
ATOM 3900 O O . ASP B 1 221 ? 4.406 2.57 15.977 1 98.62 221 ASP B O 1
ATOM 3904 N N . GLU B 1 222 ? 5.145 2.322 13.914 1 98.88 222 GLU B N 1
ATOM 3905 C CA . GLU B 1 222 ? 6.355 1.602 14.289 1 98.88 222 GLU B CA 1
ATOM 3906 C C . GLU B 1 222 ? 7.535 2.008 13.406 1 98.88 222 GLU B C 1
ATOM 3908 O O . GLU B 1 222 ? 7.344 2.488 12.289 1 98.88 222 GLU B O 1
ATOM 3913 N N . GLY B 1 223 ? 8.727 1.86 13.953 1 98.88 223 GLY B N 1
ATOM 3914 C CA . GLY B 1 223 ? 9.938 2.084 13.172 1 98.88 223 GLY B CA 1
ATOM 3915 C C . GLY B 1 223 ? 10.234 0.954 12.203 1 98.88 223 GLY B C 1
ATOM 3916 O O . GLY B 1 223 ? 9.43 0.037 12.039 1 98.88 223 GLY B O 1
ATOM 3917 N N . LEU B 1 224 ? 11.367 1.02 11.586 1 98.88 224 LEU B N 1
ATOM 3918 C CA . LEU B 1 224 ? 11.781 0.059 10.562 1 98.88 224 LEU B CA 1
ATOM 3919 C C . LEU B 1 224 ? 12.195 -1.261 11.203 1 98.88 224 LEU B C 1
ATOM 3921 O O . LEU B 1 224 ? 12.344 -2.271 10.508 1 98.88 224 LEU B O 1
ATOM 3925 N N . SER B 1 225 ? 12.398 -1.271 12.469 1 98.62 225 SER B N 1
ATOM 3926 C CA . SER B 1 225 ? 12.688 -2.453 13.273 1 98.62 225 SER B CA 1
ATOM 3927 C C . SER B 1 225 ? 11.844 -2.477 14.547 1 98.62 225 SER B C 1
ATOM 3929 O O . SER B 1 225 ? 11.625 -1.437 15.172 1 98.62 225 SER B O 1
ATOM 3931 N N . VAL B 1 226 ? 11.414 -3.604 14.875 1 98.62 226 VAL B N 1
ATOM 3932 C CA . VAL B 1 226 ? 10.633 -3.789 16.094 1 98.62 226 VAL B CA 1
ATOM 3933 C C . VAL B 1 226 ? 11.133 -5.027 16.844 1 98.62 226 VAL B C 1
ATOM 3935 O O . VAL B 1 226 ? 11.766 -5.902 16.25 1 98.62 226 VAL B O 1
ATOM 3938 N N . PRO B 1 227 ? 10.867 -5.121 18.172 1 98.19 227 PRO B N 1
ATOM 3939 C CA . PRO B 1 227 ? 11.164 -6.387 18.859 1 98.19 227 PRO B CA 1
ATOM 3940 C C . PRO B 1 227 ? 10.359 -7.559 18.297 1 98.19 227 PRO B C 1
ATOM 3942 O O . PRO B 1 227 ? 9.289 -7.359 17.719 1 98.19 227 PRO B O 1
ATOM 3945 N N . LEU B 1 228 ? 10.805 -8.75 18.5 1 98.12 228 LEU B N 1
ATOM 3946 C CA . LEU B 1 228 ? 10.258 -9.969 17.906 1 98.12 228 LEU B CA 1
ATOM 3947 C C . LEU B 1 228 ? 8.773 -10.102 18.219 1 98.12 228 LEU B C 1
ATOM 3949 O O . LEU B 1 228 ? 7.984 -10.461 17.344 1 98.12 228 LEU B O 1
ATOM 3953 N N . PRO B 1 229 ? 8.258 -9.773 19.391 1 98.12 229 PRO B N 1
ATOM 3954 C CA . PRO B 1 229 ? 6.84 -9.984 19.703 1 98.12 229 PRO B CA 1
ATOM 3955 C C . PRO B 1 229 ? 5.922 -9.078 18.875 1 98.12 229 PRO B C 1
ATOM 3957 O O . PRO B 1 229 ? 4.715 -9.312 18.812 1 98.12 229 PRO B O 1
ATOM 3960 N N . LEU B 1 230 ? 6.551 -8.047 18.25 1 97.88 230 LEU B N 1
ATOM 3961 C CA . LEU B 1 230 ? 5.746 -7.117 17.469 1 97.88 230 LEU B CA 1
ATOM 3962 C C . LEU B 1 230 ? 5.906 -7.383 15.977 1 97.88 230 LEU B C 1
ATOM 3964 O O . LEU B 1 230 ? 5.133 -6.871 15.156 1 97.88 230 LEU B O 1
ATOM 3968 N N . GLY B 1 231 ? 6.941 -8.188 15.609 1 98.44 231 GLY B N 1
ATOM 3969 C CA . GLY B 1 231 ? 7.203 -8.453 14.203 1 98.44 231 GLY B CA 1
ATOM 3970 C C . GLY B 1 231 ? 6.27 -9.484 13.609 1 98.44 231 GLY B C 1
ATOM 3971 O O . GLY B 1 231 ? 5.578 -10.195 14.336 1 98.44 231 GLY B O 1
ATOM 3972 N N . ALA B 1 232 ? 6.234 -9.57 12.328 1 98.62 232 ALA B N 1
ATOM 3973 C CA . ALA B 1 232 ? 5.375 -10.516 11.625 1 98.62 232 ALA B CA 1
ATOM 3974 C C . ALA B 1 232 ? 5.559 -11.93 12.172 1 98.62 232 ALA B C 1
ATOM 3976 O O . ALA B 1 232 ? 6.684 -12.438 12.242 1 98.62 232 ALA B O 1
ATOM 3977 N N . GLU B 1 233 ? 4.477 -12.578 12.68 1 98.25 233 GLU B N 1
ATOM 3978 C CA . GLU B 1 233 ? 4.438 -13.93 13.211 1 98.25 233 GLU B CA 1
ATOM 3979 C C . GLU B 1 233 ? 5.344 -14.07 14.438 1 98.25 233 GLU B C 1
ATOM 3981 O O . GLU B 1 233 ? 5.695 -15.188 14.828 1 98.25 233 GLU B O 1
ATOM 3986 N N . ASN B 1 234 ? 5.777 -12.938 14.969 1 98.31 234 ASN B N 1
ATOM 3987 C CA . ASN B 1 234 ? 6.727 -12.914 16.078 1 98.31 234 ASN B CA 1
ATOM 3988 C C . ASN B 1 234 ? 8.055 -13.555 15.68 1 98.31 234 ASN B C 1
ATOM 3990 O O . ASN B 1 234 ? 8.695 -14.219 16.5 1 98.31 234 ASN B O 1
ATOM 3994 N N . ARG B 1 235 ? 8.508 -13.336 14.43 1 98.25 235 ARG B N 1
ATOM 3995 C CA . ARG B 1 235 ? 9.641 -14.125 13.961 1 98.25 235 ARG B CA 1
ATOM 3996 C C . ARG B 1 235 ? 10.68 -13.242 13.281 1 98.25 235 ARG B C 1
ATOM 3998 O O . ARG B 1 235 ? 11.711 -13.734 12.82 1 98.25 235 ARG B O 1
ATOM 4005 N N . THR B 1 236 ? 10.398 -12.016 13.234 1 98.56 236 THR B N 1
ATOM 4006 C CA . THR B 1 236 ? 11.359 -11.109 12.609 1 98.56 236 THR B CA 1
ATOM 4007 C C . THR B 1 236 ? 11.352 -9.75 13.305 1 98.56 236 THR B C 1
ATOM 4009 O O . THR B 1 236 ? 10.359 -9.375 13.93 1 98.56 236 THR B O 1
ATOM 4012 N N . THR B 1 237 ? 12.469 -9.062 13.227 1 98.62 237 THR B N 1
ATOM 4013 C CA . THR B 1 237 ? 12.562 -7.699 13.734 1 98.62 237 THR B CA 1
ATOM 4014 C C . THR B 1 237 ? 12.469 -6.691 12.594 1 98.62 237 THR B C 1
ATOM 4016 O O . THR B 1 237 ? 12.328 -5.488 12.828 1 98.62 237 THR B O 1
ATOM 4019 N N . THR B 1 238 ? 12.57 -7.219 11.312 1 98.75 238 THR B N 1
ATOM 4020 C CA . THR B 1 238 ? 12.383 -6.359 10.148 1 98.75 238 THR B CA 1
ATOM 4021 C C . THR B 1 238 ? 10.945 -5.855 10.062 1 98.75 238 THR B C 1
ATOM 4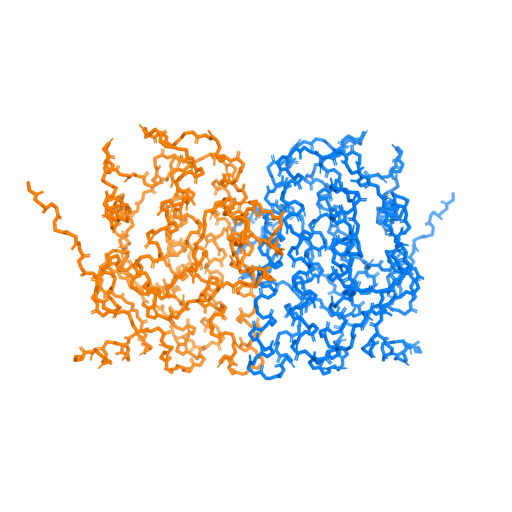023 O O . THR B 1 238 ? 10 -6.637 10.203 1 98.75 238 THR B O 1
ATOM 4026 N N . ASN B 1 239 ? 10.766 -4.574 9.875 1 98.88 239 ASN B N 1
ATOM 4027 C CA . ASN B 1 239 ? 9.453 -3.947 9.938 1 98.88 239 ASN B CA 1
ATOM 4028 C C . ASN B 1 239 ? 9.32 -2.816 8.922 1 98.88 239 ASN B C 1
ATOM 4030 O O . ASN B 1 239 ? 9.023 -1.68 9.289 1 98.88 239 ASN B O 1
ATOM 4034 N N . VAL B 1 240 ? 9.469 -3.143 7.684 1 98.94 240 VAL B N 1
ATOM 4035 C CA . VAL B 1 240 ? 9.344 -2.137 6.633 1 98.94 240 VAL B CA 1
ATOM 4036 C C . VAL B 1 240 ? 7.891 -1.68 6.523 1 98.94 240 VAL B C 1
ATOM 4038 O O . VAL B 1 240 ? 7.621 -0.501 6.285 1 98.94 240 VAL B O 1
ATOM 4041 N N . ILE B 1 241 ? 6.98 -2.584 6.699 1 98.94 241 ILE B N 1
ATOM 4042 C CA . ILE B 1 241 ? 5.566 -2.232 6.762 1 98.94 241 ILE B CA 1
ATOM 4043 C C . ILE B 1 241 ? 5.051 -2.42 8.188 1 98.94 241 ILE B C 1
ATOM 4045 O O . ILE B 1 241 ? 5.039 -3.539 8.703 1 98.94 241 ILE B O 1
ATOM 4049 N N . ALA B 1 242 ? 4.688 -1.392 8.836 1 98.88 242 ALA B N 1
ATOM 4050 C CA . ALA B 1 242 ? 4.16 -1.462 10.195 1 98.88 242 ALA B CA 1
ATOM 4051 C C . ALA B 1 242 ? 2.752 -2.049 10.203 1 98.88 242 ALA B C 1
ATOM 4053 O O . ALA B 1 242 ? 1.851 -1.53 9.539 1 98.88 242 ALA B O 1
ATOM 4054 N N . ALA B 1 243 ? 2.533 -3.09 10.883 1 98.81 243 ALA B N 1
ATOM 4055 C CA . ALA B 1 243 ? 1.272 -3.809 11.047 1 98.81 243 ALA B CA 1
ATOM 4056 C C . ALA B 1 243 ? 1.307 -4.707 12.273 1 98.81 243 ALA B C 1
ATOM 4058 O O . ALA B 1 243 ? 2.354 -4.863 12.906 1 98.81 243 ALA B O 1
ATOM 4059 N N . ASP B 1 244 ? 0.21 -5.242 12.664 1 98.38 244 ASP B N 1
ATOM 4060 C CA . ASP B 1 244 ? 0.183 -6.098 13.844 1 98.38 244 ASP B CA 1
ATOM 4061 C C . ASP B 1 244 ? 0.839 -7.445 13.562 1 98.38 244 ASP B C 1
ATOM 4063 O O . ASP B 1 244 ? 1.43 -7.645 12.5 1 98.38 244 ASP B O 1
ATOM 4067 N N . VAL B 1 245 ? 0.811 -8.367 14.453 1 97.5 245 VAL B N 1
ATOM 4068 C CA . VAL B 1 245 ? 1.585 -9.609 14.406 1 97.5 245 VAL B CA 1
ATOM 4069 C C . VAL B 1 245 ? 1.092 -10.484 13.258 1 97.5 245 VAL B C 1
ATOM 4071 O O . VAL B 1 245 ? 1.838 -11.32 12.742 1 97.5 245 VAL B O 1
ATOM 4074 N N . ASN B 1 246 ? -0.22 -10.305 12.836 1 98.5 246 ASN B N 1
ATOM 4075 C CA . ASN B 1 246 ? -0.763 -11.008 11.68 1 98.5 246 ASN B CA 1
ATOM 4076 C C . ASN B 1 246 ? -0.656 -10.164 10.406 1 98.5 246 ASN B C 1
ATOM 4078 O O . ASN B 1 246 ? -1.25 -10.5 9.383 1 98.5 246 ASN B O 1
ATOM 4082 N N . SER B 1 247 ? 0.029 -9.047 10.562 1 98.81 247 SER B N 1
ATOM 4083 C CA . SER B 1 247 ? 0.335 -8.156 9.453 1 98.81 247 SER B CA 1
ATOM 4084 C C . SER B 1 247 ? -0.935 -7.543 8.867 1 98.81 247 SER B C 1
ATOM 4086 O O . SER B 1 247 ? -1.071 -7.422 7.648 1 98.81 247 SER B O 1
ATOM 4088 N N . LEU B 1 248 ? -1.893 -7.344 9.75 1 98.94 248 LEU B N 1
ATOM 4089 C CA . LEU B 1 248 ? -3.035 -6.496 9.414 1 98.94 248 LEU B CA 1
ATOM 4090 C C . LEU B 1 248 ? -2.729 -5.031 9.711 1 98.94 248 LEU B C 1
ATOM 4092 O O . LEU B 1 248 ? -2.246 -4.699 10.797 1 98.94 248 LEU B O 1
ATOM 4096 N N . ILE B 1 249 ? -2.98 -4.199 8.75 1 98.94 249 ILE B N 1
ATOM 4097 C CA . ILE B 1 249 ? -2.686 -2.777 8.875 1 98.94 249 ILE B CA 1
ATOM 4098 C C . ILE B 1 249 ? -3.449 -2.197 10.07 1 98.94 249 ILE B C 1
ATOM 4100 O O . ILE B 1 249 ? -4.625 -2.508 10.266 1 98.94 249 ILE B O 1
ATOM 4104 N N . TYR B 1 250 ? -2.807 -1.384 10.859 1 98.81 250 TYR B N 1
ATOM 4105 C CA . TYR B 1 250 ? -3.441 -0.659 11.953 1 98.81 250 TYR B CA 1
ATOM 4106 C C . TYR B 1 250 ? -4.465 0.34 11.422 1 98.81 250 TYR B C 1
ATOM 4108 O O . TYR B 1 250 ? -4.461 0.673 10.234 1 98.81 250 TYR B O 1
ATOM 4116 N N . THR B 1 251 ? -5.34 0.797 12.312 1 98.69 251 THR B N 1
ATOM 4117 C CA . THR B 1 251 ? -6.34 1.796 11.953 1 98.69 251 THR B CA 1
ATOM 4118 C C . THR B 1 251 ? -6.289 2.98 12.914 1 98.69 251 THR B C 1
ATOM 4120 O O . THR B 1 251 ? -5.914 2.826 14.078 1 98.69 251 THR B O 1
ATOM 4123 N N . ARG B 1 252 ? -6.66 4.133 12.414 1 98.69 252 ARG B N 1
ATOM 4124 C CA . ARG B 1 252 ? -6.883 5.293 13.273 1 98.69 252 ARG B CA 1
ATOM 4125 C C . ARG B 1 252 ? -8.234 5.938 12.984 1 98.69 252 ARG B C 1
ATOM 4127 O O . ARG B 1 252 ? -8.664 5.996 11.836 1 98.69 252 ARG B O 1
ATOM 4134 N N . THR B 1 253 ? -8.852 6.414 14.047 1 98.5 253 THR B N 1
ATOM 4135 C CA . THR B 1 253 ? -10.078 7.191 13.938 1 98.5 253 THR B CA 1
ATOM 4136 C C . THR B 1 253 ? -9.773 8.625 13.531 1 98.5 253 THR B C 1
ATOM 4138 O O . THR B 1 253 ? -8.625 9.07 13.586 1 98.5 253 THR B O 1
ATOM 4141 N N . ALA B 1 254 ? -10.836 9.328 13.156 1 98.56 254 ALA B N 1
ATOM 4142 C CA . ALA B 1 254 ? -10.711 10.75 12.844 1 98.56 254 ALA B CA 1
ATOM 4143 C C . ALA B 1 254 ? -10.094 11.523 14.008 1 98.56 254 ALA B C 1
ATOM 4145 O O . ALA B 1 254 ? -9.219 12.359 13.805 1 98.56 254 ALA B O 1
ATOM 4146 N N . ARG B 1 255 ? -10.461 11.234 15.219 1 98.06 255 ARG B N 1
ATOM 4147 C CA . ARG B 1 255 ? -9.961 11.945 16.391 1 98.06 255 ARG B CA 1
ATOM 4148 C C . ARG B 1 255 ? -8.469 11.711 16.578 1 98.06 255 ARG B C 1
ATOM 4150 O O . ARG B 1 255 ? -7.719 12.641 16.875 1 98.06 255 ARG B O 1
ATOM 4157 N N . GLU B 1 256 ? -8.086 10.477 16.438 1 98.56 256 GLU B N 1
ATOM 4158 C CA . GLU B 1 256 ? -6.664 10.172 16.578 1 98.56 256 GLU B CA 1
ATOM 4159 C C . GLU B 1 256 ? -5.828 10.945 15.562 1 98.56 256 GLU B C 1
ATOM 4161 O O . GLU B 1 256 ? -4.77 11.477 15.898 1 98.56 256 GLU B O 1
ATOM 4166 N N . ILE B 1 257 ? -6.301 10.977 14.312 1 98.81 257 ILE B N 1
ATOM 4167 C CA . ILE B 1 257 ? -5.582 11.68 13.25 1 98.81 257 ILE B CA 1
ATOM 4168 C C . ILE B 1 257 ? -5.492 13.164 13.594 1 98.81 257 ILE B C 1
ATOM 4170 O O . ILE B 1 257 ? -4.422 13.773 13.484 1 98.81 257 ILE B O 1
ATOM 4174 N N . LEU B 1 258 ? -6.586 13.727 14.016 1 98.69 258 LEU B N 1
ATOM 4175 C CA . LEU B 1 258 ? -6.621 15.148 14.367 1 98.69 258 LEU B CA 1
ATOM 4176 C C . LEU B 1 258 ? -5.637 15.453 15.492 1 98.69 258 LEU B C 1
ATOM 4178 O O . LEU B 1 258 ? -4.945 16.469 15.453 1 98.69 258 LEU B O 1
ATOM 4182 N N . ARG B 1 259 ? -5.531 14.57 16.453 1 98.31 259 ARG B N 1
ATOM 4183 C CA . ARG B 1 259 ? -4.629 14.758 17.594 1 98.31 259 ARG B CA 1
ATOM 4184 C C . ARG B 1 259 ? -3.18 14.859 17.125 1 98.31 259 ARG B C 1
ATOM 4186 O O . ARG B 1 259 ? -2.393 15.625 17.688 1 98.31 259 ARG B O 1
ATOM 4193 N N . ILE B 1 260 ? -2.871 14.078 16.109 1 98.81 260 ILE B N 1
ATOM 4194 C CA . ILE B 1 260 ? -1.505 14.031 15.602 1 98.81 260 ILE B CA 1
ATOM 4195 C C . ILE B 1 260 ? -1.24 15.258 14.727 1 98.81 260 ILE B C 1
ATOM 4197 O O . ILE B 1 260 ? -0.31 16.031 14.992 1 98.81 260 ILE B O 1
ATOM 4201 N N . VAL B 1 261 ? -2.125 15.594 13.742 1 98.88 261 VAL B N 1
ATOM 4202 C CA . VAL B 1 261 ? -1.819 16.609 12.742 1 98.88 261 VAL B CA 1
ATOM 4203 C C . VAL B 1 261 ? -1.927 18 13.359 1 98.88 261 VAL B C 1
ATOM 4205 O O . VAL B 1 261 ? -1.292 18.953 12.891 1 98.88 261 VAL B O 1
ATOM 4208 N N . PHE B 1 262 ? -2.648 18.109 14.492 1 98.44 262 PHE B N 1
ATOM 4209 C CA . PHE B 1 262 ? -2.719 19.375 15.227 1 98.44 262 PHE B CA 1
ATOM 4210 C C . PHE B 1 262 ? -1.504 19.547 16.125 1 98.44 262 PHE B C 1
ATOM 4212 O O . PHE B 1 262 ? -1.237 20.641 16.625 1 98.44 262 PHE B O 1
ATOM 4219 N N . ILE B 1 263 ? -0.752 18.531 16.359 1 98.25 263 ILE B N 1
ATOM 4220 C CA . ILE B 1 263 ? 0.432 18.453 17.219 1 98.25 263 ILE B CA 1
ATOM 4221 C C . ILE B 1 263 ? 0.072 18.859 18.641 1 98.25 263 ILE B C 1
ATOM 4223 O O . ILE B 1 263 ? 0.886 19.469 19.344 1 98.25 263 ILE B O 1
ATOM 4227 N N . THR B 1 264 ? -1.174 18.75 19.109 1 96.25 264 THR B N 1
ATOM 4228 C CA . THR B 1 264 ? -1.588 19.172 20.438 1 96.25 264 THR B CA 1
ATOM 4229 C C . THR B 1 264 ? -2.018 17.984 21.281 1 96.25 264 THR B C 1
ATOM 4231 O O . THR B 1 264 ? -2.232 18.125 22.484 1 96.25 264 THR B O 1
ATOM 4234 N N . GLY B 1 265 ? -2.221 16.812 20.578 1 96.62 265 GLY B N 1
ATOM 4235 C CA . GLY B 1 265 ? -2.779 15.664 21.281 1 96.62 265 GLY B CA 1
ATOM 4236 C C . GLY B 1 265 ? -4.234 15.852 21.672 1 96.62 265 GLY B C 1
ATOM 4237 O O . GLY B 1 265 ? -4.75 15.141 22.531 1 96.62 265 GLY B O 1
ATOM 4238 N N . ASN B 1 266 ? -4.887 16.828 21.047 1 96.25 266 ASN B N 1
ATOM 4239 C CA . ASN B 1 266 ? -6.281 17.188 21.297 1 96.25 266 ASN B CA 1
ATOM 4240 C C . ASN B 1 266 ? -7.035 17.422 19.984 1 96.25 266 ASN B C 1
ATOM 4242 O O . ASN B 1 266 ? -6.773 18.391 19.281 1 96.25 266 ASN B O 1
ATOM 4246 N N . ALA B 1 267 ? -8.031 16.594 19.75 1 97.25 267 ALA B N 1
ATOM 4247 C CA . ALA B 1 267 ? -8.758 16.609 18.484 1 97.25 267 ALA B CA 1
ATOM 4248 C C . ALA B 1 267 ? -9.602 17.875 18.344 1 97.25 267 ALA B C 1
ATOM 4250 O O . ALA B 1 267 ? -10.078 18.203 17.266 1 97.25 267 ALA B O 1
ATOM 4251 N N . THR B 1 268 ? -9.773 18.625 19.422 1 96.44 268 THR B N 1
ATOM 4252 C CA . THR B 1 268 ? -10.633 19.797 19.375 1 96.44 268 THR B CA 1
ATOM 4253 C C . THR B 1 268 ? -9.805 21.078 19.547 1 96.44 268 THR B C 1
ATOM 4255 O O . THR B 1 268 ? -10.359 22.15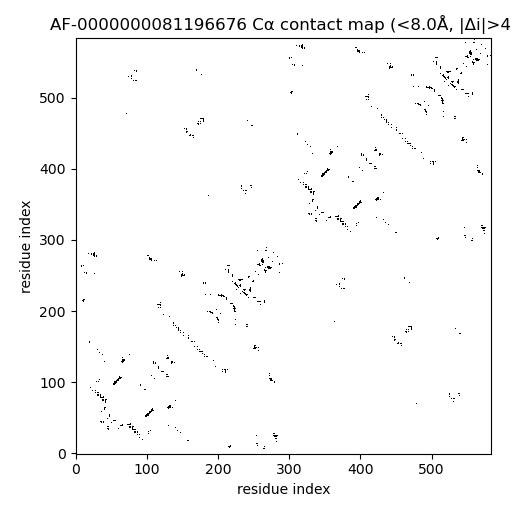6 19.75 1 96.44 268 THR B O 1
ATOM 4258 N N . SER B 1 269 ? -8.508 20.984 19.516 1 96.38 269 SER B N 1
ATOM 4259 C CA . SER B 1 269 ? -7.602 22.125 19.578 1 96.38 269 SER B CA 1
ATOM 4260 C C . SER B 1 269 ? -6.707 22.203 18.359 1 96.38 269 SER B C 1
ATOM 4262 O O . SER B 1 269 ? -5.574 21.703 18.375 1 96.38 269 SER B O 1
ATOM 4264 N N . PRO B 1 270 ? -7.18 22.906 17.344 1 97.25 270 PRO B N 1
ATOM 4265 C CA . PRO B 1 270 ? -6.406 22.984 16.109 1 97.25 270 PRO B CA 1
ATOM 4266 C C . PRO B 1 270 ? -5.016 23.578 16.312 1 97.25 270 PRO B C 1
ATOM 4268 O O . PRO B 1 270 ? -4.812 24.359 17.25 1 97.25 270 PRO B O 1
ATOM 4271 N N . GLY B 1 271 ? -4.082 23.234 15.461 1 98.12 271 GLY B N 1
ATOM 4272 C CA . GLY B 1 271 ? -2.68 23.625 15.469 1 98.12 271 GLY B CA 1
ATOM 4273 C C . GLY B 1 271 ? -1.848 22.859 14.453 1 98.12 271 GLY B C 1
ATOM 4274 O O . GLY B 1 271 ? -2.383 22.328 13.484 1 98.12 271 GLY B O 1
ATOM 4275 N N . GLY B 1 272 ? -0.606 22.953 14.633 1 98.5 272 GLY B N 1
ATOM 4276 C CA . GLY B 1 272 ? 0.303 22.172 13.812 1 98.5 272 GLY B CA 1
ATOM 4277 C C . GLY B 1 272 ? 0.099 22.391 12.328 1 98.5 272 GLY B C 1
ATOM 4278 O O . GLY B 1 272 ? 0.086 23.531 11.859 1 98.5 272 GLY B O 1
ATOM 4279 N N . LEU B 1 273 ? -0.149 21.297 11.617 1 98.88 273 LEU B N 1
ATOM 4280 C CA . LEU B 1 273 ? -0.281 21.328 10.164 1 98.88 273 LEU B CA 1
ATOM 4281 C C . LEU B 1 273 ? -1.58 22.016 9.75 1 98.88 273 LEU B C 1
ATOM 4283 O O . LEU B 1 273 ? -1.708 22.469 8.617 1 98.88 273 LEU B O 1
ATOM 4287 N N . PHE B 1 274 ? -2.543 22.078 10.68 1 98.81 274 PHE B N 1
ATOM 4288 C CA . PHE B 1 274 ? -3.857 22.656 10.445 1 98.81 274 PHE B CA 1
ATOM 4289 C C . PHE B 1 274 ? -4.195 23.672 11.523 1 98.81 274 PHE B C 1
ATOM 4291 O O . PHE B 1 274 ? -5.07 23.438 12.359 1 98.81 274 PHE B O 1
ATOM 4298 N N . PRO B 1 275 ? -3.629 24.875 11.398 1 98.5 275 PRO B N 1
ATOM 4299 C CA . PRO B 1 275 ? -3.73 25.844 12.5 1 98.5 275 PRO B CA 1
ATOM 4300 C C . PRO B 1 275 ? -5.168 26.281 12.773 1 98.5 275 PRO B C 1
ATOM 4302 O O . PRO B 1 275 ? -5.484 26.719 13.883 1 98.5 275 PRO B O 1
ATOM 4305 N N . HIS B 1 276 ? -6.078 26.141 11.766 1 98.06 276 HIS B N 1
ATOM 4306 C CA . HIS B 1 276 ? -7.465 26.562 11.953 1 98.06 276 HIS B CA 1
ATOM 4307 C C . HIS B 1 276 ? -8.414 25.375 11.844 1 98.06 276 HIS B C 1
ATOM 4309 O O . HIS B 1 276 ? -9.625 25.547 11.68 1 98.06 276 HIS B O 1
ATOM 4315 N N . GLY B 1 277 ? -7.867 24.125 11.812 1 98.06 277 GLY B N 1
ATOM 4316 C CA . GLY B 1 277 ? -8.656 22.906 11.859 1 98.06 277 GLY B CA 1
ATOM 4317 C C . GLY B 1 277 ? -9.055 22.391 10.484 1 98.06 277 GLY B C 1
ATOM 4318 O O . GLY B 1 277 ? -8.57 22.891 9.469 1 98.06 277 GLY B O 1
ATOM 4319 N N . PHE B 1 278 ? -9.852 21.281 10.508 1 98 278 PHE B N 1
ATOM 4320 C CA . PHE B 1 278 ? -10.328 20.609 9.305 1 98 278 PHE B CA 1
ATOM 4321 C C . PHE B 1 278 ? -11.625 21.25 8.812 1 98 278 PHE B C 1
ATOM 4323 O O . PHE B 1 278 ? -12.234 22.047 9.523 1 98 278 PHE B O 1
ATOM 4330 N N . GLN B 1 279 ? -11.961 21 7.559 1 96.94 279 GLN B N 1
ATOM 4331 C CA . GLN B 1 279 ? -13.281 21.266 7.012 1 96.94 279 GLN B CA 1
ATOM 4332 C C . GLN B 1 279 ? -14.164 20.016 7.082 1 96.94 279 GLN B C 1
ATOM 4334 O O . GLN B 1 279 ? -13.664 18.891 7.105 1 96.94 279 GLN B O 1
ATOM 4339 N N . GLY B 1 280 ? -15.484 20.234 7.188 1 96.62 280 GLY B N 1
ATOM 4340 C CA . GLY B 1 280 ? -16.422 19.125 7.016 1 96.62 280 GLY B CA 1
ATOM 4341 C C . GLY B 1 280 ? -17.25 18.844 8.258 1 96.62 280 GLY B C 1
ATOM 4342 O O . GLY B 1 280 ? -16.844 19.203 9.367 1 96.62 280 GLY B O 1
ATOM 4343 N N . THR B 1 281 ? -18.297 18.109 8.102 1 97.38 281 THR B N 1
ATOM 4344 C CA . THR B 1 281 ? -19.312 17.859 9.117 1 97.38 281 THR B CA 1
ATOM 4345 C C . THR B 1 281 ? -18.766 16.969 10.219 1 97.38 281 THR B C 1
ATOM 4347 O O . THR B 1 281 ? -19.094 17.156 11.398 1 97.38 281 THR B O 1
ATOM 4350 N N . LEU B 1 282 ? -17.984 15.992 9.828 1 97.94 282 LEU B N 1
ATOM 4351 C CA . LEU B 1 282 ? -17.422 15.094 10.828 1 97.94 282 LEU B CA 1
ATOM 4352 C C . LEU B 1 282 ? -16.562 15.852 11.828 1 97.94 282 LEU B C 1
ATOM 4354 O O . LEU B 1 282 ? -16.641 15.609 13.039 1 97.94 282 LEU B O 1
ATOM 4358 N N . TYR B 1 283 ? -15.781 16.781 11.344 1 97.69 283 TYR B N 1
ATOM 4359 C CA . TYR B 1 283 ? -14.938 17.562 12.242 1 97.69 283 TYR B CA 1
ATOM 4360 C C . TYR B 1 283 ? -15.789 18.469 13.125 1 97.69 283 TYR B C 1
ATOM 4362 O O . TYR B 1 283 ? -15.516 18.609 14.32 1 97.69 283 TYR B O 1
ATOM 4370 N N . GLN B 1 284 ? -16.828 19.047 12.578 1 96.81 284 GLN B N 1
ATOM 4371 C CA . GLN B 1 284 ? -17.719 19.875 13.367 1 96.81 284 GLN B CA 1
ATOM 4372 C C . 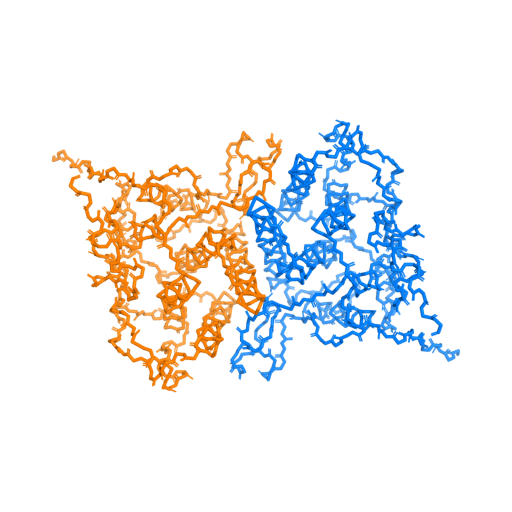GLN B 1 284 ? -18.375 19.078 14.492 1 96.81 284 GLN B C 1
ATOM 4374 O O . GLN B 1 284 ? -18.547 19.578 15.602 1 96.81 284 GLN B O 1
ATOM 4379 N N . ARG B 1 285 ? -18.719 17.875 14.164 1 96.75 285 ARG B N 1
ATOM 4380 C CA . ARG B 1 285 ? -19.297 17 15.172 1 96.75 285 ARG B CA 1
ATOM 4381 C C . ARG B 1 285 ? -18.297 16.688 16.281 1 96.75 285 ARG B C 1
ATOM 4383 O O . ARG B 1 285 ? -18.656 16.641 17.453 1 96.75 285 ARG B O 1
ATOM 4390 N N . ILE B 1 286 ? -17.078 16.484 15.914 1 96.81 286 ILE B N 1
ATOM 4391 C CA . ILE B 1 286 ? -16.031 16.203 16.891 1 96.81 286 ILE B CA 1
ATOM 4392 C C . ILE B 1 286 ? -15.828 17.422 17.797 1 96.81 286 ILE B C 1
ATOM 4394 O O . ILE B 1 286 ? -15.672 17.266 19.016 1 96.81 286 ILE B O 1
ATOM 4398 N N . LEU B 1 287 ? -15.898 18.656 17.25 1 95.44 287 LEU B N 1
ATOM 4399 C CA . LEU B 1 287 ? -15.789 19.875 18.031 1 95.44 287 LEU B CA 1
ATOM 4400 C C . LEU B 1 287 ? -16.953 20 19.016 1 95.44 287 LEU B C 1
ATOM 4402 O O . LEU B 1 287 ? -16.75 20.453 20.141 1 95.44 287 LEU B O 1
ATOM 4406 N N . ALA B 1 288 ? -18.031 19.516 18.516 1 93.12 288 ALA B N 1
ATOM 4407 C CA . ALA B 1 288 ? -19.234 19.641 19.344 1 93.12 288 ALA B CA 1
ATOM 4408 C C . ALA B 1 288 ? -19.219 18.641 20.484 1 93.12 288 ALA B C 1
ATOM 4410 O O . ALA B 1 288 ? -19.859 18.875 21.531 1 93.12 288 ALA B O 1
ATOM 4411 N N . LEU B 1 289 ? -18.578 17.406 20.234 1 82 289 LEU B N 1
ATOM 4412 C CA . LEU B 1 289 ? -18.516 16.359 21.266 1 82 289 LEU B CA 1
ATOM 4413 C C . LEU B 1 289 ? -17.5 16.734 22.344 1 82 289 LEU B C 1
ATOM 4415 O O . LEU B 1 289 ? -17.328 15.992 23.312 1 82 289 LEU B O 1
ATOM 4419 N N . LYS B 1 290 ? -17.016 17.938 22.375 1 69.44 290 LYS B N 1
ATOM 4420 C CA . LYS B 1 290 ? -15.977 18.406 23.297 1 69.44 290 LYS B CA 1
ATOM 4421 C C . LYS B 1 290 ? -16.219 17.875 24.703 1 69.44 290 LYS B C 1
ATOM 4423 O O . LYS B 1 290 ? -17.359 17.844 25.172 1 69.44 290 LYS B O 1
ATOM 4428 N N . GLN B 1 291 ? -15.312 16.859 25.094 1 51.5 291 GLN B N 1
ATOM 4429 C CA . GLN B 1 291 ? -15.344 16.266 26.422 1 51.5 291 GLN B CA 1
ATOM 4430 C C . GLN B 1 291 ? -15.453 17.344 27.5 1 51.5 291 GLN B C 1
ATOM 4432 O O . GLN B 1 291 ? -14.742 18.344 27.453 1 51.5 291 GLN B O 1
ATOM 4437 N N . ASN B 1 292 ? -16.594 17.516 28.062 1 38.69 292 ASN B N 1
ATOM 4438 C CA . ASN B 1 292 ? -16.562 17.875 29.484 1 38.69 292 ASN B CA 1
ATOM 4439 C C . ASN B 1 292 ? -15.539 17.047 30.25 1 38.69 292 ASN B C 1
ATOM 4441 O O . ASN B 1 292 ? -15.375 15.859 29.984 1 38.69 292 ASN B O 1
#

Sequence (584 aa):
MIKATIVLPSPLCRPVLASTKENFQFALNLHIYKAELFLRSTVGRGINDISPGLVDGPAPIGATLANIDDRTKKVVEESGLASIGHIRAIVDMLFLKTPLPVPQLDLSPQVYAKFFDAINLTLKPPFNTYANTNSFLFAAVYASDFLKLFYAGIMSSIVGNPERELAAGIALYEAASYGVFRSLLNDRANLTVSPYTFTVGNGTNFTAQVANQLGGCGLKDEGLSVPLPLGAENRTTTNVIAADVNSLIYTRTAREILRIVFITGNATSPGGLFPHGFQGTLYQRILALKQNMIKATIVLPSPLCRPVLASTKENFQFALNLHIYKAELFLRSTVGRGINDISPGLVDGPAPIGATLANIDDRTKKVVEESGLASIGHIRAIVDMLFLKTPLPVPQLDLSPQVYAKFFDAINLTLKPPFNTYANTNSFLFAAVYASDFLKLFYAGIMSSIVGNPERELAAGIALYEAASYGVFRSLLNDRANLTVSPYTFTVGNGTNFTAQVANQLGGCGLKDEGLSVPLPLGAENRTTTNVIAADVNSLIYTRTAREILRIVFITGNATSPGGLFPHGFQGTLYQRILALKQN